Protein AF-A0A2M7QGS8-F1 (afdb_monomer)

Sequence (383 aa):
MLNLIHNKLRSLPELLSIGEVSSIFNIHPDTLRNWEKSGDLVPLRVGPRKDRKYRKQDIETIITKIGSKLTLQQLEQFLWKSADILRDKIDSSDYKKYIFGLLFYKRISDVWEEEYKKIMDEYNDNTLAIADYNHRFQVPKDCSWSVITEVSENIGQKLNSIFDKITNVNSPKLDKIFDDLDFANKDKFPNETIQRLINHFSQYNFSSNYVSSDLLGDAYEYLIKLFAADAGKKGGQFYSPREVERVIIGIVKPHQKDHIYDPTVGSGGFLLEAYNYLKNKSGDQIARSLYLYGQEINISTFAIAKINMFLHGLDSADIRRGDTLAKPQFLNNQGNLQTFDIVVGNPPYSIKDWEFEVFKSDKYGRTERYDQPPQKNADFAFI

Organism: NCBI:txid1974826

pLDDT: mean 89.27, std 10.44, range [41.94, 98.81]

InterPro domains:
  IPR000551 MerR-type HTH domain [PF13411] (17-62)
  IPR002052 DNA methylase, N-6 adenine-specific, conserved site [PS00092] (343-349)
  IPR003356 DNA methylase, adenine-specific [PF02384] (212-383)
  IPR009061 Putative DNA-binding domain superfamily [SSF46955] (16-79)
  IPR022749 N6 adenine-specific DNA methyltransferase, N-terminal domain [PF12161] (75-201)
  IPR029063 S-adenosyl-L-methionine-dependent methyltransferase superfamily [G3DSA:3.40.50.150] (213-383)
  IPR029063 S-adenosyl-L-methionine-dependent methyltransferase superfamily [SSF53335] (73-383)
  IPR038333 Type I restriction enzyme EcoKI-like, methylase subunit, N-terminal domain superfamily [G3DSA:1.20.1260.30] (72-204)
  IPR051537 DNA Adenine N(4)/N(6)-Methyltransferase [PTHR42933] (69-383)

Radius of gyration: 23.7 Å; Cα contacts (8 Å, |Δi|>4): 526; chains: 1; bounding box: 59×43×73 Å

Foldseek 3Di:
DLVVLVVLLVPDDQWDALVSLCVSLVFDSVLVVVCCVVVLFPWAQDDPNRGTIGGSVSSVVLSVVQQAQQFLVRLLVLLVVLVVLQVVQDPLVQCLLVSLVVLLLLQQQLQLVVLLVVCCVVPVDNCVSQDPVSGPFHQDPCLHLRNLSPDQPLSQVSPLVSLVVSPVRRPPLNPLLCVSDRCSPCSSHPSVSVNVSSSSSSSHRNHCSRANLVSVLSSLVSSLVVSLVVVPPVSQLQDDPLVVLLVVLVVLVDFFQFEEEEASCRLVNNVVSNLVSCCVVPNNVRSLRYAAEYEHADSSRLSNNSSSCVSNVNSRHHYYYDNCLQDNPAADPVREHDDTSYYDYDHDFQAQDDDQVSCVVVPRVPDVPHDRDDNRGCPVSSD

Nearest PDB structures (foldseek):
  7vs4-assembly1_A  TM=9.682E-01  e=1.735E-22  Aquipseudomonas alcaligenes
  7vru-assembly1_A  TM=9.694E-01  e=2.765E-22  Aquipseudomonas alcaligenes
  7vs4-assembly1_B  TM=8.224E-01  e=3.935E-21  Aquipseudomonas alcaligenes
  7vru-assembly1_B  TM=8.315E-01  e=4.526E-21  Aquipseudomonas alcaligenes
  2okc-assembly1_A  TM=7.567E-01  e=1.988E-10  Bacteroides thetaiotaomicron VPI-5482

Secondary structure (DSSP, 8-state):
-HHHHHHHHHTS-SEE-HHHHHHHHT--HHHHHHHHHHTSSPPEEETTTTEEEEEHHHHHHHHHHHHSPPPHHHHHHHHHHHHHHHHTTS-HHHHHHHHHHHHHHHHHHHHHHHHHHHHHHHH--HHHHT-GGG-SS---GGGSHHHHHT--SSHHHHHHHHHHHHHHHTTTTTTTSSTT--TT-TTT--HHHHHHHHHHHTTS--STTTS-HHHHHHHHHHHHHHHHHHTGGG-TTT---HHHHHHHHHHH---TT-EEEETT-TTSHHHHHHHHHHHHHH-HHHHTT-EEEEEES-HHHHHHHHHHHHHTT-TT-EEEES-TTTS-S-B-TTSSBPP-SEE---PPTT--SS-HHHHHTTTT-SSTTSPPPPTT--HHHH-

Structure (mmCIF, N/CA/C/O backbone):
data_AF-A0A2M7QGS8-F1
#
_entry.id   AF-A0A2M7QGS8-F1
#
loop_
_atom_site.group_PDB
_atom_site.id
_atom_site.type_symbol
_atom_site.label_atom_id
_atom_site.label_alt_id
_atom_site.label_comp_id
_atom_site.label_asym_id
_atom_site.label_entity_id
_atom_site.label_seq_id
_atom_site.pdbx_PDB_ins_code
_atom_site.Cartn_x
_atom_site.Cartn_y
_atom_site.Cartn_z
_atom_site.occupancy
_atom_site.B_iso_or_equiv
_atom_site.auth_seq_id
_atom_site.auth_comp_id
_atom_site.auth_asym_id
_atom_site.auth_atom_id
_atom_site.pdbx_PDB_model_num
ATOM 1 N N . MET A 1 1 ? 2.671 0.759 -27.502 1.00 41.94 1 MET A N 1
ATOM 2 C CA . MET A 1 1 ? 3.971 0.107 -27.220 1.00 41.94 1 MET A CA 1
ATOM 3 C C . MET A 1 1 ? 4.141 -1.241 -27.936 1.00 41.94 1 MET A C 1
ATOM 5 O O . MET A 1 1 ? 5.094 -1.330 -28.686 1.00 41.94 1 MET A O 1
ATOM 9 N N . LEU A 1 2 ? 3.231 -2.226 -27.851 1.00 45.59 2 LEU A N 1
ATOM 10 C CA . LEU A 1 2 ? 3.297 -3.468 -28.665 1.00 45.59 2 LEU A CA 1
ATOM 11 C C . LEU A 1 2 ? 3.390 -3.223 -30.181 1.00 45.59 2 LEU A C 1
ATOM 13 O O . LEU A 1 2 ? 4.248 -3.799 -30.834 1.00 45.59 2 LEU A O 1
ATOM 17 N N . ASN A 1 3 ? 2.596 -2.295 -30.728 1.00 43.44 3 ASN A N 1
ATOM 18 C CA . ASN A 1 3 ? 2.715 -1.897 -32.139 1.00 43.44 3 ASN A CA 1
ATOM 19 C C . ASN A 1 3 ? 4.053 -1.200 -32.449 1.00 43.44 3 ASN A C 1
ATOM 21 O O . ASN A 1 3 ? 4.614 -1.412 -33.513 1.00 43.44 3 ASN A O 1
ATOM 25 N N . LEU A 1 4 ? 4.603 -0.420 -31.514 1.00 47.09 4 LEU A N 1
ATOM 26 C CA . LEU A 1 4 ? 5.902 0.259 -31.646 1.00 47.09 4 LEU A CA 1
ATOM 27 C C . LEU A 1 4 ? 7.080 -0.725 -31.541 1.00 47.09 4 LEU A C 1
ATOM 29 O O . LEU A 1 4 ? 8.038 -0.614 -32.297 1.00 47.09 4 LEU A O 1
ATOM 33 N N . ILE A 1 5 ? 6.986 -1.713 -30.650 1.00 53.72 5 ILE A N 1
ATOM 34 C CA . ILE A 1 5 ? 7.950 -2.802 -30.472 1.00 53.72 5 ILE A CA 1
ATOM 35 C C . ILE A 1 5 ? 7.892 -3.750 -31.671 1.00 53.72 5 ILE A C 1
ATOM 37 O O . ILE A 1 5 ? 8.936 -4.057 -32.231 1.00 53.72 5 ILE A O 1
ATOM 41 N N . HIS A 1 6 ? 6.702 -4.151 -32.133 1.00 61.47 6 HIS A N 1
ATOM 42 C CA . HIS A 1 6 ? 6.548 -4.926 -33.366 1.00 61.47 6 HIS A CA 1
ATOM 43 C C . HIS A 1 6 ? 7.041 -4.153 -34.593 1.00 61.47 6 HIS A C 1
ATOM 45 O O . HIS A 1 6 ? 7.691 -4.745 -35.451 1.00 61.47 6 HIS A O 1
ATOM 51 N N . ASN A 1 7 ? 6.816 -2.838 -34.670 1.00 58.88 7 ASN A N 1
ATOM 52 C CA . ASN A 1 7 ? 7.356 -2.012 -35.752 1.00 58.88 7 ASN A CA 1
ATOM 53 C C . ASN A 1 7 ? 8.889 -1.908 -35.691 1.00 58.88 7 ASN A C 1
ATOM 55 O O . ASN A 1 7 ? 9.534 -2.092 -36.720 1.00 58.88 7 ASN A O 1
ATOM 59 N N . LYS A 1 8 ? 9.484 -1.715 -34.503 1.00 60.19 8 LYS A N 1
ATOM 60 C CA . LYS A 1 8 ? 10.946 -1.770 -34.310 1.00 60.19 8 LYS A CA 1
ATOM 61 C C . LYS A 1 8 ? 11.517 -3.145 -34.669 1.00 60.19 8 LYS A C 1
ATOM 63 O O . LYS A 1 8 ? 12.538 -3.218 -35.344 1.00 60.19 8 LYS A O 1
ATOM 68 N N . LEU A 1 9 ? 10.851 -4.236 -34.282 1.00 66.75 9 LEU A N 1
ATOM 69 C CA . LEU A 1 9 ? 11.278 -5.598 -34.615 1.00 66.75 9 LEU A CA 1
ATOM 70 C C . LEU A 1 9 ? 11.213 -5.887 -36.116 1.00 66.75 9 LEU A C 1
ATOM 72 O O . LEU A 1 9 ? 12.076 -6.583 -36.646 1.00 66.75 9 LEU A O 1
ATOM 76 N N . ARG A 1 10 ? 10.199 -5.362 -36.815 1.00 69.81 10 ARG A N 1
ATOM 77 C CA . ARG A 1 10 ? 10.031 -5.552 -38.264 1.00 69.81 10 ARG A CA 1
ATOM 78 C C . ARG A 1 10 ? 11.215 -5.009 -39.060 1.00 69.81 10 ARG A C 1
ATOM 80 O O . ARG A 1 10 ? 11.577 -5.634 -40.049 1.00 69.81 10 ARG A O 1
ATOM 87 N N . SER A 1 11 ? 11.836 -3.918 -38.606 1.00 71.06 11 SER A N 1
ATOM 88 C CA . SER A 1 11 ? 13.021 -3.314 -39.236 1.00 71.06 11 SER A CA 1
ATOM 89 C C . SER A 1 11 ? 14.363 -3.958 -38.860 1.00 71.06 11 SER A C 1
ATOM 91 O O . SER A 1 11 ? 15.391 -3.558 -39.399 1.00 71.06 11 SER A O 1
ATOM 93 N N . LEU A 1 12 ? 14.379 -4.919 -37.932 1.00 78.62 12 LEU A N 1
ATOM 94 C CA . LEU A 1 12 ? 15.606 -5.515 -37.403 1.00 78.62 12 LEU A CA 1
ATOM 95 C C . LEU A 1 12 ? 15.922 -6.887 -38.034 1.00 78.62 12 LEU A C 1
ATOM 97 O O . LEU A 1 12 ? 15.004 -7.583 -38.487 1.00 78.62 12 LEU A O 1
ATOM 101 N N . PRO A 1 13 ? 17.212 -7.286 -38.059 1.00 83.94 13 PRO A N 1
ATOM 102 C CA . PRO A 1 13 ? 17.651 -8.555 -38.637 1.00 83.94 13 PRO A CA 1
ATOM 103 C C . PRO A 1 13 ? 17.106 -9.771 -37.872 1.00 83.94 13 PRO A C 1
ATOM 105 O O . PRO A 1 13 ? 16.772 -9.693 -36.693 1.00 83.94 13 PRO A O 1
ATOM 108 N N . GLU A 1 14 ? 17.088 -10.931 -38.536 1.00 87.56 14 GLU A N 1
ATOM 109 C CA . GLU A 1 14 ? 16.627 -12.207 -37.954 1.00 87.56 14 GLU A CA 1
ATOM 110 C C . GLU A 1 14 ? 17.442 -12.665 -36.732 1.00 87.56 14 GLU A C 1
ATOM 112 O O . GLU A 1 14 ? 16.949 -13.417 -35.887 1.00 87.56 14 GLU A O 1
ATOM 117 N N . LEU A 1 15 ? 18.693 -12.203 -36.630 1.00 91.31 15 LEU A N 1
ATOM 118 C CA . LEU A 1 15 ? 19.605 -12.496 -35.530 1.00 91.31 15 LEU A CA 1
ATOM 119 C C . LEU A 1 15 ? 20.062 -11.210 -34.846 1.00 91.31 15 LEU A C 1
ATOM 121 O O . LEU A 1 15 ? 20.903 -10.469 -35.361 1.00 91.31 15 LEU A O 1
ATOM 125 N N . LEU A 1 16 ? 19.560 -11.006 -33.636 1.00 92.44 16 LEU A N 1
ATOM 126 C CA . LEU A 1 16 ? 19.791 -9.818 -32.826 1.00 92.44 16 LEU A CA 1
ATOM 127 C C . LEU A 1 16 ? 20.992 -10.031 -31.899 1.00 92.44 16 LEU A C 1
ATOM 129 O O . LEU A 1 16 ? 21.191 -11.113 -31.351 1.00 92.44 16 LEU A O 1
ATOM 133 N N . SER A 1 17 ? 21.818 -9.010 -31.718 1.00 91.88 17 SER A N 1
ATOM 134 C CA . SER A 1 17 ? 22.829 -8.935 -30.662 1.00 91.88 17 SER A CA 1
ATOM 135 C C . SER A 1 17 ? 22.190 -8.653 -29.304 1.00 91.88 17 SER A C 1
ATOM 137 O O . SER A 1 17 ? 21.055 -8.192 -29.209 1.00 91.88 17 SER A O 1
ATOM 139 N N . ILE A 1 18 ? 22.949 -8.870 -28.228 1.00 87.88 18 ILE A N 1
ATOM 140 C CA . ILE A 1 18 ? 22.483 -8.544 -26.876 1.00 87.88 18 ILE A CA 1
ATOM 141 C C . ILE A 1 18 ? 22.136 -7.060 -26.716 1.00 87.88 18 ILE A C 1
ATOM 143 O O . ILE A 1 18 ? 21.171 -6.753 -26.029 1.00 87.88 18 ILE A O 1
ATOM 147 N N . GLY A 1 19 ? 22.862 -6.154 -27.381 1.00 84.19 19 GLY A N 1
ATOM 148 C CA . GLY A 1 19 ? 22.572 -4.719 -27.345 1.00 84.19 19 GLY A CA 1
ATOM 149 C C . GLY A 1 19 ? 21.251 -4.373 -28.035 1.00 84.19 19 GLY A C 1
ATOM 150 O O . GLY A 1 19 ? 20.463 -3.600 -27.499 1.00 84.19 19 GLY A O 1
ATOM 151 N N . GLU A 1 20 ? 20.962 -5.005 -29.175 1.00 87.12 20 GLU A N 1
ATOM 152 C CA . GLU A 1 20 ? 19.695 -4.815 -29.894 1.00 87.12 20 GLU A CA 1
ATOM 153 C C . GLU A 1 20 ? 18.508 -5.341 -29.078 1.00 87.12 20 GLU A C 1
ATOM 155 O O . GLU A 1 20 ? 17.513 -4.637 -28.923 1.00 87.12 20 GLU A O 1
ATOM 160 N N . VAL A 1 21 ? 18.629 -6.532 -28.480 1.00 85.06 21 VAL A N 1
ATOM 161 C CA . VAL A 1 21 ? 17.586 -7.087 -27.599 1.00 85.06 21 VAL A CA 1
ATOM 162 C C . VAL A 1 21 ? 17.399 -6.228 -26.342 1.00 85.06 21 VAL A C 1
ATOM 164 O O . VAL A 1 21 ? 16.268 -5.958 -25.944 1.00 85.06 21 VAL A O 1
ATOM 167 N N . SER A 1 22 ? 18.491 -5.731 -25.757 1.00 78.44 22 SER A N 1
ATOM 168 C CA . SER A 1 22 ? 18.458 -4.837 -24.586 1.00 78.44 22 SER A CA 1
ATOM 169 C C . SER A 1 22 ? 17.702 -3.549 -24.899 1.00 78.44 22 SER A C 1
ATOM 171 O O . SER A 1 22 ? 16.865 -3.107 -24.118 1.00 78.44 22 SER A O 1
ATOM 173 N N . SER A 1 23 ? 17.936 -2.984 -26.087 1.00 75.81 23 SER A N 1
ATOM 174 C CA . SER A 1 23 ? 17.245 -1.787 -26.568 1.00 75.81 23 SER A CA 1
ATOM 175 C C . SER A 1 23 ? 15.761 -2.031 -26.865 1.00 75.81 23 SER A C 1
ATOM 177 O O . SER A 1 23 ? 14.936 -1.164 -26.579 1.00 75.81 23 SER A O 1
ATOM 179 N N . ILE A 1 24 ? 15.399 -3.209 -27.395 1.00 73.69 24 ILE A N 1
ATOM 180 C CA . ILE A 1 24 ? 13.997 -3.593 -27.642 1.00 73.69 24 ILE A CA 1
ATOM 181 C C . ILE A 1 24 ? 13.193 -3.597 -26.337 1.00 73.69 24 ILE A C 1
ATOM 183 O O . ILE A 1 24 ? 12.083 -3.064 -26.306 1.00 73.69 24 ILE A O 1
ATOM 187 N N . PHE A 1 25 ? 13.751 -4.181 -25.274 1.00 70.19 25 PHE A N 1
ATOM 188 C CA . PHE A 1 25 ? 13.081 -4.301 -23.976 1.00 70.19 25 PHE A CA 1
ATOM 189 C C . PHE A 1 25 ? 13.348 -3.131 -23.021 1.00 70.19 25 PHE A C 1
ATOM 191 O O . PHE A 1 25 ? 12.702 -3.056 -21.982 1.00 70.19 25 PHE A O 1
ATOM 198 N N . ASN A 1 26 ? 14.250 -2.210 -23.375 1.00 64.62 26 ASN A N 1
ATOM 199 C CA . ASN A 1 26 ? 14.711 -1.118 -22.513 1.00 64.62 26 ASN A CA 1
ATOM 200 C C . ASN A 1 26 ? 15.270 -1.616 -21.162 1.00 64.62 26 ASN A C 1
ATOM 202 O O . ASN A 1 26 ? 14.893 -1.123 -20.102 1.00 64.62 26 ASN A O 1
ATOM 206 N N . ILE A 1 27 ? 16.140 -2.629 -21.208 1.00 65.56 27 ILE A N 1
ATOM 207 C CA . ILE A 1 27 ? 16.757 -3.260 -20.028 1.00 65.56 27 ILE A CA 1
ATOM 208 C C . ILE A 1 27 ? 18.268 -3.400 -20.209 1.00 65.56 27 ILE A C 1
ATOM 210 O O . ILE A 1 27 ? 18.753 -3.516 -21.333 1.00 65.56 27 ILE A O 1
ATOM 214 N N . HIS A 1 28 ? 19.017 -3.447 -19.107 1.00 77.94 28 HIS A N 1
ATOM 215 C CA . HIS A 1 28 ? 20.468 -3.643 -19.142 1.00 77.94 28 HIS A CA 1
ATOM 216 C C . HIS A 1 28 ? 20.864 -5.016 -19.751 1.00 77.94 28 HIS A C 1
ATOM 218 O O . HIS A 1 28 ? 20.192 -6.020 -19.486 1.00 77.94 28 HIS A O 1
ATOM 224 N N . PRO A 1 29 ? 21.981 -5.130 -20.506 1.00 80.00 29 PRO A N 1
ATOM 225 C CA . PRO A 1 29 ? 22.442 -6.404 -21.071 1.00 80.00 29 PRO A CA 1
ATOM 226 C C . PRO A 1 29 ? 22.663 -7.521 -20.047 1.00 80.00 29 PRO A C 1
ATOM 228 O O . PRO A 1 29 ? 22.470 -8.694 -20.368 1.00 80.00 29 PRO A O 1
ATOM 231 N N . ASP A 1 30 ? 23.046 -7.194 -18.811 1.00 76.19 30 ASP A N 1
ATOM 232 C CA . ASP A 1 30 ? 23.193 -8.208 -17.759 1.00 76.19 30 ASP A CA 1
ATOM 233 C C . ASP A 1 30 ? 21.851 -8.806 -17.322 1.00 76.19 30 ASP A C 1
ATOM 235 O O . ASP A 1 30 ? 21.799 -9.985 -16.970 1.00 76.19 30 ASP A O 1
ATOM 239 N N . THR A 1 31 ? 20.750 -8.058 -17.435 1.00 72.81 31 THR A N 1
ATOM 240 C CA . THR A 1 31 ? 19.392 -8.577 -17.221 1.00 72.81 31 THR A CA 1
ATOM 241 C C . THR A 1 31 ? 19.086 -9.693 -18.217 1.00 72.81 31 THR A C 1
ATOM 243 O O . THR A 1 31 ? 18.651 -10.771 -17.814 1.00 72.81 31 THR A O 1
ATOM 246 N N . LEU A 1 32 ? 19.430 -9.505 -19.498 1.00 77.62 32 LEU A N 1
ATOM 247 C CA . LEU A 1 32 ? 19.294 -10.555 -20.515 1.00 77.62 32 LEU A CA 1
ATOM 248 C C . LEU A 1 32 ? 20.187 -11.762 -20.233 1.00 77.62 32 LEU A C 1
ATOM 250 O O . LEU A 1 32 ? 19.755 -12.896 -20.413 1.00 77.62 32 LEU A O 1
ATOM 254 N N . ARG A 1 33 ? 21.413 -11.552 -19.740 1.00 80.56 33 ARG A N 1
ATOM 255 C CA . ARG A 1 33 ? 22.295 -12.666 -19.341 1.00 80.56 33 ARG A CA 1
ATOM 256 C C . ARG A 1 33 ? 21.702 -13.491 -18.203 1.00 80.56 33 ARG A C 1
ATOM 258 O O . ARG A 1 33 ? 21.983 -14.682 -18.107 1.00 80.56 33 ARG A O 1
ATOM 265 N N . ASN A 1 34 ? 20.898 -12.883 -17.337 1.00 72.88 34 ASN A N 1
ATOM 266 C CA . ASN A 1 34 ? 20.188 -13.618 -16.298 1.00 72.88 34 ASN A CA 1
ATOM 267 C C . ASN A 1 34 ? 19.023 -14.430 -16.879 1.00 72.88 34 ASN A C 1
ATOM 269 O O . ASN A 1 34 ? 18.831 -15.560 -16.441 1.00 72.88 34 ASN A O 1
ATOM 273 N N . TRP A 1 35 ? 18.340 -13.928 -17.913 1.00 77.12 35 TRP A N 1
ATOM 274 C CA . TRP A 1 35 ? 17.337 -14.699 -18.665 1.00 77.12 35 TRP A CA 1
ATOM 275 C C . TRP A 1 35 ? 17.955 -15.891 -19.411 1.00 77.12 35 TRP A C 1
ATOM 277 O O . TRP A 1 35 ? 17.345 -16.955 -19.496 1.00 77.12 35 TRP A O 1
ATOM 287 N N . GLU A 1 36 ? 19.196 -15.757 -19.896 1.00 84.44 36 GLU A N 1
ATOM 288 C CA . GLU A 1 36 ? 19.954 -16.894 -20.443 1.00 84.44 36 GLU A CA 1
ATOM 289 C C . GLU A 1 36 ? 20.188 -17.977 -19.380 1.00 84.44 36 GLU A C 1
ATOM 291 O O . GLU A 1 36 ? 20.056 -19.166 -19.665 1.00 84.44 36 GLU A O 1
ATOM 296 N N . LYS A 1 37 ? 20.529 -17.578 -18.147 1.00 77.25 37 LYS A N 1
ATOM 297 C CA . LYS A 1 37 ? 20.795 -18.511 -17.039 1.00 77.25 37 LYS A CA 1
ATOM 298 C C . LYS A 1 37 ? 19.533 -19.221 -16.551 1.00 77.25 37 LYS A C 1
ATOM 300 O O . LYS A 1 37 ? 19.622 -20.382 -16.164 1.00 77.25 37 LYS A O 1
ATOM 305 N N . SER A 1 38 ? 18.390 -18.538 -16.544 1.00 67.69 38 SER A N 1
ATOM 306 C CA . SER A 1 38 ? 17.099 -19.121 -16.155 1.00 67.69 38 SER A CA 1
ATOM 307 C C . SER A 1 38 ? 16.443 -19.941 -17.269 1.00 67.69 38 SER A C 1
ATOM 309 O O . SER A 1 38 ? 15.500 -20.679 -16.999 1.00 67.69 38 SER A O 1
ATOM 311 N N . GLY A 1 39 ? 16.952 -19.849 -18.503 1.00 78.44 39 GLY A N 1
ATOM 312 C CA . GLY A 1 39 ? 16.406 -20.544 -19.671 1.00 78.44 39 GLY A CA 1
ATOM 313 C C . GLY A 1 39 ? 15.232 -19.822 -20.337 1.00 78.44 39 GLY A C 1
ATOM 314 O O . GLY A 1 39 ? 14.638 -20.367 -21.264 1.00 78.44 39 GLY A O 1
ATOM 315 N N . ASP A 1 40 ? 14.917 -18.599 -19.908 1.00 69.44 40 ASP A N 1
ATOM 316 C CA . ASP A 1 40 ? 13.830 -17.786 -20.466 1.00 69.44 40 ASP A CA 1
ATOM 317 C C . ASP A 1 40 ? 14.160 -17.232 -21.863 1.00 69.44 40 ASP A C 1
ATOM 319 O O . ASP A 1 40 ? 13.256 -16.949 -22.649 1.00 69.44 40 ASP A O 1
ATOM 323 N N . LEU A 1 41 ? 15.450 -17.098 -22.192 1.00 83.50 41 LEU A N 1
ATOM 324 C CA . LEU A 1 41 ? 15.934 -16.697 -23.513 1.00 83.50 41 LEU A CA 1
ATOM 325 C C . LEU A 1 41 ? 17.214 -17.460 -23.862 1.00 83.50 41 LEU A C 1
ATOM 327 O O . LEU A 1 41 ? 18.239 -17.300 -23.208 1.00 83.50 41 LEU A O 1
ATOM 331 N N . VAL A 1 42 ? 17.188 -18.268 -24.923 1.00 88.62 42 VAL A N 1
ATOM 332 C CA . VAL A 1 42 ? 18.328 -19.121 -25.287 1.00 88.62 42 VAL A CA 1
ATOM 333 C C . VAL A 1 42 ? 19.153 -18.477 -26.409 1.00 88.62 42 VAL A C 1
ATOM 335 O O . VAL A 1 42 ? 18.630 -18.259 -27.503 1.00 88.62 42 VAL A O 1
ATOM 338 N N . PRO A 1 43 ? 20.449 -18.186 -26.191 1.00 92.00 43 PRO A N 1
ATOM 339 C CA . PRO A 1 43 ? 21.288 -17.565 -27.205 1.00 92.00 43 PRO A CA 1
ATOM 340 C C . PRO A 1 43 ? 21.865 -18.601 -28.179 1.00 92.00 43 PRO A C 1
ATOM 342 O O . PRO A 1 43 ? 22.387 -19.645 -27.786 1.00 92.00 43 PRO A O 1
ATOM 345 N N . LEU A 1 44 ? 21.901 -18.254 -29.460 1.00 91.56 44 LEU A N 1
ATOM 346 C CA . LEU A 1 44 ? 22.708 -18.936 -30.465 1.00 91.56 44 LEU A CA 1
ATOM 347 C C . LEU A 1 44 ? 24.165 -18.463 -30.391 1.00 91.56 44 LEU A C 1
ATOM 349 O O . LEU A 1 44 ? 24.457 -17.319 -30.032 1.00 91.56 44 LEU A O 1
ATOM 353 N N . ARG A 1 45 ? 25.095 -19.354 -30.741 1.00 91.94 45 ARG A N 1
ATOM 354 C CA . ARG A 1 45 ? 26.530 -19.060 -30.862 1.00 91.94 45 ARG A CA 1
ATOM 355 C C . ARG A 1 45 ? 26.892 -19.052 -32.342 1.00 91.94 45 ARG A C 1
ATOM 357 O O . ARG A 1 45 ? 26.837 -20.096 -32.984 1.00 91.94 45 ARG A O 1
ATOM 364 N N . VAL A 1 46 ? 27.228 -17.883 -32.881 1.00 90.50 46 VAL A N 1
ATOM 365 C CA . VAL A 1 46 ? 27.384 -17.670 -34.328 1.00 90.50 46 VAL A CA 1
ATOM 366 C C . VAL A 1 46 ? 28.810 -17.232 -34.664 1.00 90.50 46 VAL A C 1
ATOM 368 O O . VAL A 1 46 ? 29.414 -16.429 -33.956 1.00 90.50 46 VAL A O 1
ATOM 371 N N . GLY A 1 47 ? 29.346 -17.762 -35.765 1.00 87.56 47 GLY A N 1
ATOM 372 C CA . GLY A 1 47 ? 30.667 -17.414 -36.288 1.00 87.56 47 GLY A CA 1
ATOM 373 C C . GLY A 1 47 ? 31.855 -17.998 -35.501 1.00 87.56 47 GLY A C 1
ATOM 374 O O . GLY A 1 47 ? 31.671 -18.674 -34.485 1.00 87.56 47 GLY A O 1
ATOM 375 N N . PRO A 1 48 ? 33.098 -17.728 -35.948 1.00 83.38 48 PRO A N 1
ATOM 376 C CA . PRO A 1 48 ? 34.318 -18.301 -35.364 1.00 83.38 48 PRO A CA 1
ATOM 377 C C . PRO A 1 48 ? 34.547 -17.887 -33.905 1.00 83.38 48 PRO A C 1
ATOM 379 O O . PRO A 1 48 ? 35.090 -18.653 -33.114 1.00 83.38 48 PRO A O 1
ATOM 382 N N . ARG A 1 49 ? 34.096 -16.679 -33.542 1.00 89.44 49 ARG A N 1
ATOM 383 C CA . ARG A 1 49 ? 34.176 -16.123 -32.182 1.00 89.44 49 ARG A CA 1
ATOM 384 C C . ARG A 1 49 ? 33.037 -16.578 -31.269 1.00 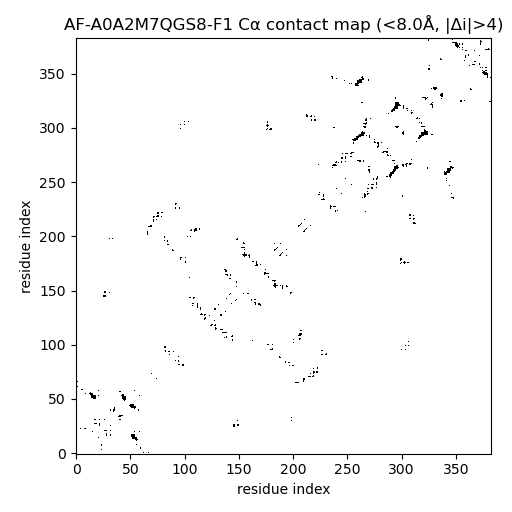89.44 49 ARG A C 1
ATOM 386 O O . ARG A 1 49 ? 33.057 -16.261 -30.084 1.00 89.44 49 ARG A O 1
ATOM 393 N N . LYS A 1 50 ? 32.078 -17.355 -31.794 1.00 88.25 50 LYS A N 1
ATOM 394 C CA . LYS A 1 50 ? 30.889 -17.828 -31.070 1.00 88.25 50 LYS A CA 1
ATOM 395 C C . LYS A 1 50 ? 30.100 -16.672 -30.443 1.00 88.25 50 LYS A C 1
ATOM 397 O O . LYS A 1 50 ? 29.673 -16.754 -29.289 1.00 88.25 50 LYS A O 1
ATOM 402 N N . ASP A 1 51 ? 29.894 -15.609 -31.214 1.00 87.94 51 ASP A N 1
ATOM 403 C CA . ASP A 1 51 ? 29.167 -14.425 -30.767 1.00 87.94 51 ASP A CA 1
ATOM 404 C C . ASP A 1 51 ? 27.717 -14.780 -30.422 1.00 87.94 51 ASP A C 1
ATOM 406 O O . ASP A 1 51 ? 27.093 -15.634 -31.062 1.00 87.94 51 ASP A O 1
ATOM 410 N N . ARG A 1 52 ? 27.178 -14.134 -29.383 1.00 89.69 52 ARG A N 1
ATOM 411 C CA . ARG A 1 52 ? 25.810 -14.389 -28.916 1.00 89.69 52 ARG A CA 1
ATOM 412 C C . ARG A 1 52 ? 24.813 -13.697 -29.833 1.00 89.69 52 ARG A C 1
ATOM 414 O O . ARG A 1 52 ? 24.889 -12.480 -30.019 1.00 89.69 52 ARG A O 1
ATOM 421 N N . LYS A 1 53 ? 23.870 -14.466 -30.367 1.00 93.94 53 LYS A N 1
ATOM 422 C CA . LYS A 1 53 ? 22.773 -13.961 -31.192 1.00 93.94 53 LYS A CA 1
ATOM 423 C C . LYS A 1 53 ? 21.442 -14.548 -30.746 1.00 93.94 53 LYS A C 1
ATOM 425 O O . LYS A 1 53 ? 21.391 -15.696 -30.322 1.00 93.94 53 LYS A O 1
ATOM 430 N N . TYR A 1 54 ? 20.374 -13.779 -30.873 1.00 93.12 54 TYR A N 1
ATOM 431 C CA . TYR A 1 54 ? 19.026 -14.173 -30.473 1.00 93.12 54 TYR A CA 1
ATOM 432 C C . TYR A 1 54 ? 18.118 -14.181 -31.689 1.00 93.12 54 TYR A C 1
ATOM 434 O O . TYR A 1 54 ? 18.179 -13.261 -32.508 1.00 93.12 54 TYR A O 1
ATOM 442 N N . ARG A 1 55 ? 17.293 -15.221 -31.820 1.00 91.62 55 ARG A N 1
ATOM 443 C CA . ARG A 1 55 ? 16.348 -15.314 -32.933 1.00 91.6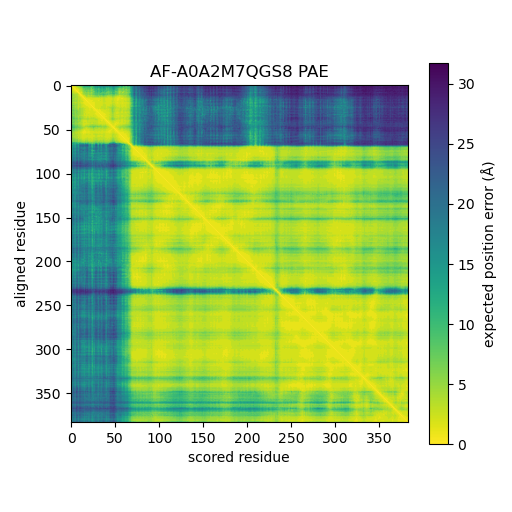2 55 ARG A CA 1
ATOM 444 C C . ARG A 1 55 ? 15.235 -14.310 -32.717 1.00 91.62 55 ARG A C 1
ATOM 446 O O . ARG A 1 55 ? 14.644 -14.263 -31.640 1.00 91.62 55 ARG A O 1
ATOM 453 N N . LYS A 1 56 ? 14.899 -13.575 -33.768 1.00 87.88 56 LYS A N 1
ATOM 454 C CA . LYS A 1 56 ? 13.766 -12.652 -33.772 1.00 87.88 56 LYS A CA 1
ATOM 455 C C . LYS A 1 56 ? 12.467 -13.313 -33.296 1.00 87.88 56 LYS A C 1
ATOM 457 O O . LYS A 1 56 ? 11.780 -12.723 -32.478 1.00 87.88 56 LYS A O 1
ATOM 462 N N . GLN A 1 57 ? 12.199 -14.557 -33.694 1.00 82.38 57 GLN A N 1
ATOM 463 C CA . GLN A 1 57 ? 11.023 -15.327 -33.251 1.00 82.38 57 GLN A CA 1
ATOM 464 C C . GLN A 1 57 ? 10.983 -15.593 -31.735 1.00 82.38 57 GLN A C 1
ATOM 466 O O . GLN A 1 57 ? 9.913 -15.542 -31.130 1.00 82.38 57 GLN A O 1
ATOM 471 N N . ASP A 1 58 ? 12.134 -15.844 -31.099 1.00 84.31 58 ASP A N 1
ATOM 472 C CA . ASP A 1 58 ? 12.198 -16.010 -29.639 1.00 84.31 58 ASP A CA 1
ATOM 473 C C . ASP A 1 58 ? 11.855 -14.679 -28.954 1.00 84.31 58 ASP A C 1
ATOM 475 O O . ASP A 1 58 ? 11.113 -14.643 -27.974 1.00 84.31 58 ASP A O 1
ATOM 479 N N . ILE A 1 59 ? 12.333 -13.568 -29.524 1.00 85.81 59 ILE A N 1
ATOM 480 C CA . ILE A 1 59 ? 12.021 -12.220 -29.047 1.00 85.81 59 ILE A CA 1
ATOM 481 C C . ILE A 1 59 ? 10.543 -11.886 -29.270 1.00 85.81 59 ILE A C 1
ATOM 483 O O . ILE A 1 59 ? 9.912 -11.360 -28.362 1.00 85.81 59 ILE A O 1
ATOM 487 N N . GLU A 1 60 ? 9.960 -12.235 -30.418 1.00 75.38 60 GLU A N 1
ATOM 488 C CA . GLU A 1 60 ? 8.521 -12.098 -30.685 1.00 75.38 60 GLU A CA 1
ATOM 489 C C . GLU A 1 60 ? 7.693 -12.905 -29.691 1.00 75.38 60 GLU A C 1
ATOM 491 O O . GLU A 1 60 ? 6.743 -12.373 -29.134 1.00 75.38 60 GLU A O 1
ATOM 496 N N . THR A 1 61 ? 8.093 -14.141 -29.391 1.00 74.69 61 THR A N 1
ATOM 497 C CA . THR A 1 61 ? 7.418 -14.993 -28.402 1.00 74.69 61 THR A CA 1
ATOM 498 C C . THR A 1 61 ? 7.463 -14.368 -27.010 1.00 74.69 61 THR A C 1
ATOM 500 O O . THR A 1 61 ? 6.452 -14.334 -26.309 1.00 74.69 61 THR A O 1
ATOM 503 N N . ILE A 1 62 ? 8.612 -13.814 -26.616 1.00 74.88 62 ILE A N 1
ATOM 504 C CA . ILE A 1 62 ? 8.763 -13.086 -25.353 1.00 74.88 62 ILE A CA 1
ATOM 505 C C . ILE A 1 62 ? 7.920 -11.807 -25.362 1.00 74.88 62 ILE A C 1
ATOM 507 O O . ILE A 1 62 ? 7.228 -11.541 -24.389 1.00 74.88 62 ILE A O 1
ATOM 511 N N . ILE A 1 63 ? 7.898 -11.047 -26.458 1.00 69.69 63 ILE A N 1
ATOM 512 C CA . ILE A 1 63 ? 7.053 -9.852 -26.608 1.00 69.69 63 ILE A CA 1
ATOM 513 C C . ILE A 1 63 ? 5.576 -10.217 -26.534 1.00 69.69 63 ILE A C 1
ATOM 515 O O . ILE A 1 63 ? 4.813 -9.492 -25.912 1.00 69.69 63 ILE A O 1
ATOM 519 N N . THR A 1 64 ? 5.155 -11.328 -27.130 1.00 62.09 64 THR A N 1
ATOM 520 C CA . THR A 1 64 ? 3.781 -11.823 -27.041 1.00 62.09 64 THR A CA 1
ATOM 521 C C . THR A 1 64 ? 3.458 -12.293 -25.626 1.00 62.09 64 THR A C 1
ATOM 523 O O . THR A 1 64 ? 2.358 -12.033 -25.160 1.00 62.09 64 THR A O 1
ATOM 526 N N . LYS A 1 65 ? 4.404 -12.906 -24.907 1.00 63.09 65 LYS A N 1
ATOM 527 C CA . LYS A 1 65 ? 4.247 -13.308 -23.497 1.00 63.09 65 LYS A CA 1
ATOM 528 C C . LYS A 1 65 ? 4.213 -12.111 -22.536 1.00 63.09 65 LYS A C 1
ATOM 530 O O . LYS A 1 65 ? 3.465 -12.120 -21.568 1.00 63.09 65 LYS A O 1
ATOM 535 N N . ILE A 1 66 ? 5.001 -11.074 -22.809 1.00 60.41 66 ILE A N 1
ATOM 536 C CA . ILE A 1 66 ? 5.011 -9.802 -22.067 1.00 60.41 66 ILE A CA 1
ATOM 537 C C . ILE A 1 66 ? 3.794 -8.944 -22.453 1.00 60.41 66 ILE A C 1
ATOM 539 O O . ILE A 1 66 ? 3.273 -8.182 -21.644 1.00 60.41 66 ILE A O 1
ATOM 543 N N . GLY A 1 67 ? 3.349 -9.062 -23.702 1.00 50.38 67 GLY A N 1
ATOM 544 C CA . GLY A 1 67 ? 2.246 -8.321 -24.300 1.00 50.38 67 GLY A CA 1
ATOM 545 C C . GLY A 1 67 ? 0.873 -8.948 -24.095 1.00 50.38 67 GLY A C 1
ATOM 546 O O . GLY A 1 67 ? -0.135 -8.248 -24.198 1.00 50.38 67 GLY A O 1
ATOM 547 N N . SER A 1 68 ? 0.803 -10.241 -23.779 1.00 51.94 68 SER A N 1
ATOM 548 C CA . SER A 1 68 ? -0.397 -10.838 -23.214 1.00 51.94 68 SER A CA 1
ATOM 549 C C . SER A 1 68 ? -0.580 -10.247 -21.827 1.00 51.94 68 SER A C 1
ATOM 551 O O . SER A 1 68 ? 0.280 -10.424 -20.965 1.00 51.94 68 SER A O 1
ATOM 553 N N . LYS A 1 69 ? -1.689 -9.528 -21.623 1.00 64.25 69 LYS A N 1
ATOM 554 C CA . LYS A 1 69 ? -2.083 -9.052 -20.295 1.00 64.25 69 LYS A CA 1
ATOM 555 C C . LYS A 1 69 ? -2.025 -10.237 -19.337 1.00 64.25 69 LYS A C 1
ATOM 557 O O . LYS A 1 69 ? -2.668 -11.255 -19.600 1.00 64.25 69 LYS A O 1
ATOM 562 N N . LEU A 1 70 ? -1.229 -10.110 -18.276 1.00 74.81 70 LEU A N 1
ATOM 563 C CA . LEU A 1 70 ? -1.161 -11.127 -17.234 1.00 74.81 70 LEU A CA 1
ATOM 564 C C . LEU A 1 70 ? -2.578 -11.417 -16.745 1.00 74.81 70 LEU A C 1
ATOM 566 O O . LEU A 1 70 ? -3.364 -10.495 -16.518 1.00 74.81 70 LEU A O 1
ATOM 570 N N . THR A 1 71 ? -2.922 -12.689 -16.582 1.00 82.69 71 THR A N 1
ATOM 571 C CA . THR A 1 71 ? -4.126 -13.019 -15.820 1.00 82.69 71 THR A CA 1
ATOM 572 C C . THR A 1 71 ? -3.880 -12.718 -14.344 1.00 82.69 71 THR A C 1
ATOM 574 O O . THR A 1 71 ? -2.730 -12.691 -13.896 1.00 82.69 71 THR A O 1
ATOM 577 N N . LEU A 1 72 ? -4.952 -12.533 -13.567 1.00 85.56 72 LEU A N 1
ATOM 578 C CA . LEU A 1 72 ? -4.841 -12.329 -12.119 1.00 85.56 72 LEU A CA 1
ATOM 579 C C . LEU A 1 72 ? -4.015 -13.449 -11.479 1.00 85.56 72 LEU A C 1
ATOM 581 O O . LEU A 1 72 ? -3.020 -13.176 -10.825 1.00 85.56 72 LEU A O 1
ATOM 585 N N . GLN A 1 73 ? -4.331 -14.704 -11.801 1.00 86.56 73 GLN A N 1
ATOM 586 C CA . GLN A 1 73 ? -3.608 -15.869 -11.292 1.00 86.56 73 GLN A CA 1
ATOM 587 C C . GLN A 1 73 ? -2.112 -15.862 -11.653 1.00 86.56 73 GLN A C 1
ATOM 589 O O . GLN A 1 73 ? -1.272 -16.228 -10.832 1.00 86.56 73 GLN A O 1
ATOM 594 N N . GLN A 1 74 ? -1.753 -15.462 -12.878 1.00 87.25 74 GLN A N 1
ATOM 595 C CA . GLN A 1 74 ? -0.347 -15.367 -13.282 1.00 87.25 74 GLN A CA 1
ATOM 596 C C . GLN A 1 74 ? 0.380 -14.265 -12.509 1.00 87.25 74 GLN A C 1
ATOM 598 O O . GLN A 1 74 ? 1.513 -14.477 -12.074 1.00 87.25 74 GLN A O 1
ATOM 603 N N . LEU A 1 75 ? -0.267 -13.112 -12.320 1.00 90.19 75 LEU A N 1
ATOM 604 C CA . LEU A 1 75 ? 0.293 -11.997 -11.565 1.00 90.19 75 LEU A CA 1
ATOM 605 C C . LEU A 1 75 ? 0.434 -12.344 -10.077 1.00 90.19 75 LEU A C 1
ATOM 607 O O . LEU A 1 75 ? 1.492 -12.115 -9.503 1.00 90.19 75 LEU A O 1
ATOM 611 N N . GLU A 1 76 ? -0.571 -12.972 -9.474 1.00 91.38 76 GLU A N 1
ATOM 612 C CA . GLU A 1 76 ? -0.538 -13.487 -8.101 1.00 91.38 76 GLU A CA 1
ATOM 613 C C . GLU A 1 76 ? 0.643 -14.441 -7.884 1.00 91.38 76 GLU A C 1
ATOM 615 O O . GLU A 1 76 ? 1.444 -14.256 -6.964 1.00 91.38 76 GLU A O 1
ATOM 620 N N . GLN A 1 77 ? 0.803 -15.436 -8.764 1.00 90.88 77 GLN A N 1
ATOM 621 C CA . GLN A 1 77 ? 1.924 -16.380 -8.708 1.00 90.88 77 GLN A CA 1
ATOM 622 C C . GLN A 1 77 ? 3.271 -15.681 -8.905 1.00 90.88 77 GLN A C 1
ATOM 624 O O . GLN A 1 77 ? 4.251 -16.019 -8.240 1.00 90.88 77 GLN A O 1
ATOM 629 N N . PHE A 1 78 ? 3.339 -14.716 -9.821 1.00 91.88 78 PHE A N 1
ATOM 630 C CA . PHE A 1 78 ? 4.543 -13.934 -10.062 1.00 91.88 78 PHE A CA 1
ATOM 631 C C . PHE A 1 78 ? 4.936 -13.108 -8.835 1.00 91.88 78 PHE A C 1
ATOM 633 O O . PHE A 1 78 ? 6.097 -13.140 -8.425 1.00 91.88 78 PHE A O 1
ATOM 640 N N . LEU A 1 79 ? 3.989 -12.400 -8.221 1.00 93.44 79 LEU A N 1
ATOM 641 C CA . LEU A 1 79 ? 4.251 -11.604 -7.028 1.00 93.44 79 LEU A CA 1
ATOM 642 C C . LEU A 1 79 ? 4.659 -12.498 -5.860 1.00 93.44 79 LEU A C 1
ATOM 644 O O . LEU A 1 79 ? 5.649 -12.200 -5.199 1.00 93.44 79 LEU A O 1
ATOM 648 N N . TRP A 1 80 ? 3.990 -13.634 -5.654 1.00 92.62 80 TRP A N 1
ATOM 649 C CA . TRP A 1 80 ? 4.361 -14.579 -4.598 1.00 92.62 80 TRP A CA 1
ATOM 650 C C . TRP A 1 80 ? 5.784 -15.132 -4.756 1.00 92.62 80 TRP A C 1
ATOM 652 O O . TRP A 1 80 ? 6.521 -15.211 -3.777 1.00 92.62 80 TRP A O 1
ATOM 662 N N . LYS A 1 81 ? 6.230 -15.411 -5.988 1.00 91.69 81 LYS A N 1
ATOM 663 C CA . LYS A 1 81 ? 7.610 -15.858 -6.260 1.00 91.69 81 LYS A CA 1
ATOM 664 C C . LYS A 1 81 ? 8.684 -14.856 -5.823 1.00 91.69 81 LYS A C 1
ATOM 666 O O . LYS A 1 81 ? 9.813 -15.261 -5.561 1.00 91.69 81 LYS A O 1
ATOM 671 N N . SER A 1 82 ? 8.360 -13.564 -5.717 1.00 91.56 82 SER A N 1
ATOM 672 C CA . SER A 1 82 ? 9.292 -12.575 -5.155 1.00 91.56 82 SER A CA 1
ATOM 673 C C . SER A 1 82 ? 9.558 -12.809 -3.664 1.00 91.56 82 SER A C 1
ATOM 675 O O . SER A 1 82 ? 10.675 -12.583 -3.202 1.00 91.56 82 SER A O 1
ATOM 677 N N . ALA A 1 83 ? 8.577 -13.344 -2.928 1.00 90.00 83 ALA A N 1
ATOM 678 C CA . ALA A 1 83 ? 8.736 -13.718 -1.526 1.00 90.00 83 ALA A CA 1
ATOM 679 C C . ALA A 1 83 ? 9.707 -14.884 -1.359 1.00 90.00 83 ALA A C 1
ATOM 681 O O . ALA A 1 83 ? 10.544 -14.853 -0.461 1.00 90.00 83 ALA A O 1
ATOM 682 N N . ASP A 1 84 ? 9.671 -15.856 -2.270 1.00 89.19 84 ASP A N 1
ATOM 683 C CA . ASP A 1 84 ? 10.605 -16.985 -2.270 1.00 89.19 84 ASP A CA 1
ATOM 684 C C . ASP A 1 84 ? 12.070 -16.525 -2.415 1.00 89.19 84 ASP A C 1
ATOM 686 O O . ASP A 1 84 ? 12.972 -17.163 -1.883 1.00 89.19 84 ASP A O 1
ATOM 690 N N . ILE A 1 85 ? 12.328 -15.390 -3.083 1.00 90.69 85 ILE A N 1
ATOM 691 C CA . ILE A 1 85 ? 13.682 -14.818 -3.205 1.00 90.69 85 ILE A CA 1
ATOM 692 C C . ILE A 1 85 ? 14.202 -14.308 -1.850 1.00 90.69 85 ILE A C 1
ATOM 694 O O . ILE A 1 85 ? 15.408 -14.369 -1.603 1.00 90.69 85 ILE A O 1
ATOM 698 N N . LEU A 1 86 ? 13.314 -13.814 -0.981 1.00 89.38 86 LEU A N 1
ATOM 699 C CA . LEU A 1 86 ? 13.666 -13.235 0.320 1.00 89.38 86 LEU A CA 1
ATOM 700 C C . LEU A 1 86 ? 13.535 -14.207 1.498 1.00 89.38 86 LEU A C 1
ATOM 702 O O . LEU A 1 86 ? 14.212 -14.009 2.508 1.00 89.38 86 LEU A O 1
ATOM 706 N N . ARG A 1 87 ? 12.704 -15.251 1.382 1.00 82.12 87 ARG A N 1
ATOM 707 C CA . ARG A 1 87 ? 12.331 -16.147 2.492 1.00 82.12 87 ARG A CA 1
ATOM 708 C C . ARG A 1 87 ? 13.518 -16.874 3.132 1.00 82.12 87 ARG A C 1
ATOM 710 O O . ARG A 1 87 ? 13.490 -17.133 4.327 1.00 82.12 87 ARG A O 1
ATOM 717 N N . ASP A 1 88 ? 14.579 -17.139 2.373 1.00 76.00 88 ASP A N 1
ATOM 718 C CA . ASP A 1 88 ? 15.785 -17.805 2.893 1.00 76.00 88 ASP A CA 1
ATOM 719 C C . ASP A 1 88 ? 16.730 -16.861 3.658 1.00 76.00 88 ASP A C 1
ATOM 721 O O . ASP A 1 88 ? 17.715 -17.310 4.249 1.00 76.00 88 ASP A O 1
ATOM 725 N N . LYS A 1 89 ? 16.502 -15.544 3.587 1.00 77.81 89 LYS A N 1
ATOM 726 C CA . LYS A 1 89 ? 17.424 -14.515 4.101 1.00 77.81 89 LYS A CA 1
ATOM 727 C C . LYS A 1 89 ? 16.806 -13.623 5.168 1.00 77.81 89 LYS A C 1
ATOM 729 O O . LYS A 1 89 ? 17.539 -13.013 5.940 1.00 77.81 89 LYS A O 1
ATOM 734 N N . ILE A 1 90 ? 15.482 -13.524 5.191 1.00 81.88 90 ILE A N 1
ATOM 735 C CA . ILE A 1 90 ? 14.742 -12.573 6.013 1.00 81.88 90 ILE A CA 1
ATOM 736 C C . ILE A 1 90 ? 13.542 -13.289 6.617 1.00 81.88 90 ILE A C 1
ATOM 738 O O . ILE A 1 90 ? 12.874 -14.070 5.940 1.00 81.88 90 ILE A O 1
ATOM 742 N N . ASP A 1 91 ? 13.244 -12.986 7.878 1.00 74.44 91 ASP A N 1
ATOM 743 C CA . ASP A 1 91 ? 12.055 -13.498 8.549 1.00 74.44 91 ASP A CA 1
ATOM 744 C C . ASP A 1 91 ? 10.767 -13.140 7.795 1.00 74.44 91 ASP A C 1
ATOM 746 O O . ASP A 1 91 ? 10.602 -12.027 7.276 1.00 74.44 91 ASP A O 1
ATOM 750 N N . SER A 1 92 ? 9.804 -14.064 7.820 1.00 66.75 92 SER A N 1
ATOM 751 C CA . SER A 1 92 ? 8.505 -13.915 7.153 1.00 66.75 92 SER A CA 1
ATOM 752 C C . SER A 1 92 ? 7.718 -12.681 7.562 1.00 66.75 92 SER A C 1
ATOM 754 O O . SER A 1 92 ? 6.998 -12.089 6.756 1.00 66.75 92 SER A O 1
ATOM 756 N N . SER A 1 93 ? 7.894 -12.233 8.802 1.00 69.81 93 SER A N 1
ATOM 757 C CA . SER A 1 93 ? 7.248 -11.023 9.295 1.00 69.81 93 SER A CA 1
ATOM 758 C C . SER A 1 93 ? 7.822 -9.730 8.713 1.00 69.81 93 SER A C 1
ATOM 760 O O . SER A 1 93 ? 7.114 -8.723 8.734 1.00 69.81 93 SER A O 1
ATOM 762 N N . ASP A 1 94 ? 9.065 -9.739 8.217 1.00 79.69 94 ASP A N 1
ATOM 763 C CA . ASP A 1 94 ? 9.804 -8.529 7.828 1.00 79.69 94 ASP A CA 1
ATOM 764 C C . ASP A 1 94 ? 9.936 -8.384 6.303 1.00 79.69 94 ASP A C 1
ATOM 766 O O . ASP A 1 94 ? 9.879 -7.266 5.807 1.00 79.69 94 ASP A O 1
ATOM 770 N N . TYR A 1 95 ? 10.021 -9.464 5.510 1.00 86.00 95 TYR A N 1
ATOM 771 C CA . TYR A 1 95 ? 10.240 -9.310 4.058 1.00 86.00 95 TYR A CA 1
ATOM 772 C C . TYR A 1 95 ? 9.069 -8.664 3.296 1.00 86.00 95 TYR A C 1
ATOM 774 O O . TYR A 1 95 ? 9.269 -8.076 2.230 1.00 86.00 95 TYR A O 1
ATOM 782 N N . LYS A 1 96 ? 7.841 -8.745 3.826 1.00 89.38 96 LYS A N 1
ATOM 783 C CA . LYS A 1 96 ? 6.622 -8.293 3.130 1.00 89.38 96 LYS A CA 1
ATOM 784 C C . LYS A 1 96 ? 6.660 -6.808 2.768 1.00 89.38 96 LYS A C 1
ATOM 786 O O . LYS A 1 96 ? 6.282 -6.442 1.657 1.00 89.38 96 LYS A O 1
ATOM 791 N N . LYS A 1 97 ? 7.170 -5.956 3.667 1.00 91.62 97 LYS A N 1
ATOM 792 C CA . LYS A 1 97 ? 7.240 -4.503 3.447 1.00 91.62 97 LYS A CA 1
ATOM 793 C C . LYS A 1 97 ? 8.145 -4.158 2.265 1.00 91.62 97 LYS A C 1
ATOM 795 O O . LYS A 1 97 ? 7.806 -3.294 1.466 1.00 91.62 97 LYS A O 1
ATOM 800 N N . TYR A 1 98 ? 9.234 -4.907 2.091 1.00 94.44 98 TYR A N 1
ATOM 801 C CA . TYR A 1 98 ? 10.171 -4.728 0.986 1.00 94.44 98 TYR A CA 1
ATOM 802 C C . TYR A 1 98 ? 9.552 -5.116 -0.354 1.00 94.44 98 TYR A C 1
ATOM 804 O O . TYR A 1 98 ? 9.720 -4.397 -1.335 1.00 94.44 98 TYR A O 1
ATOM 812 N N . ILE A 1 99 ? 8.793 -6.214 -0.393 1.00 94.69 99 ILE A N 1
ATOM 813 C CA . ILE A 1 99 ? 8.089 -6.653 -1.605 1.00 94.69 99 ILE A CA 1
ATOM 814 C C . ILE A 1 99 ? 7.026 -5.631 -2.001 1.00 94.69 99 ILE A C 1
ATOM 816 O O . ILE A 1 99 ? 6.974 -5.225 -3.160 1.00 94.69 99 ILE A O 1
ATOM 820 N N . PHE A 1 100 ? 6.215 -5.172 -1.045 1.00 95.62 100 PHE A N 1
ATOM 821 C CA . PHE A 1 100 ? 5.191 -4.165 -1.309 1.00 95.62 100 PHE A CA 1
ATOM 822 C C . PHE A 1 100 ? 5.780 -2.815 -1.724 1.00 95.62 100 PHE A C 1
ATOM 824 O O . PHE A 1 100 ? 5.292 -2.216 -2.682 1.00 95.62 100 PHE A O 1
ATOM 831 N N . GLY A 1 101 ? 6.845 -2.362 -1.060 1.00 96.12 101 GLY A N 1
ATOM 832 C CA . GLY A 1 101 ? 7.553 -1.137 -1.426 1.00 96.12 101 GLY A CA 1
ATOM 833 C C . GLY A 1 101 ? 8.149 -1.207 -2.830 1.00 96.12 101 GLY A C 1
ATOM 834 O O . GLY A 1 101 ? 7.956 -0.292 -3.629 1.00 96.12 101 GLY A O 1
ATOM 835 N N . LEU A 1 102 ? 8.806 -2.320 -3.173 1.00 97.00 102 LEU A N 1
ATOM 836 C CA . LEU A 1 102 ? 9.413 -2.511 -4.490 1.00 97.00 102 LEU A CA 1
ATOM 837 C C . LEU A 1 102 ? 8.361 -2.639 -5.601 1.00 97.00 102 LEU A C 1
ATOM 839 O O . LEU A 1 102 ? 8.531 -2.056 -6.669 1.00 97.00 102 LEU A O 1
ATOM 843 N N . LEU A 1 103 ? 7.257 -3.344 -5.340 1.00 97.25 103 LEU A N 1
ATOM 844 C CA . LEU A 1 103 ? 6.106 -3.432 -6.241 1.00 97.25 103 LEU A CA 1
ATOM 845 C C . LEU A 1 103 ? 5.500 -2.051 -6.511 1.00 97.25 103 LEU A C 1
ATOM 847 O O . LEU A 1 103 ? 5.234 -1.703 -7.663 1.00 97.25 103 LEU A O 1
ATOM 851 N N . PHE A 1 104 ? 5.302 -1.256 -5.460 1.00 97.81 104 PHE A N 1
ATOM 852 C CA . PHE A 1 104 ? 4.768 0.091 -5.595 1.00 97.81 104 PHE A CA 1
ATOM 853 C C . PHE A 1 104 ? 5.724 0.992 -6.383 1.00 97.81 104 PHE A C 1
ATOM 855 O O . PHE A 1 104 ? 5.293 1.639 -7.335 1.00 97.81 104 PHE A O 1
ATOM 862 N N . TYR A 1 105 ? 7.025 0.952 -6.075 1.00 98.25 105 TYR A N 1
ATOM 863 C CA . TYR A 1 105 ? 8.057 1.659 -6.835 1.00 98.25 105 TYR A CA 1
ATOM 864 C C . TYR A 1 105 ? 8.076 1.258 -8.323 1.00 98.25 105 TYR A C 1
ATOM 866 O O . TYR A 1 105 ? 8.077 2.121 -9.205 1.00 98.25 105 TYR A O 1
ATOM 874 N N . LYS A 1 106 ? 8.020 -0.045 -8.621 1.00 97.62 106 LYS A N 1
ATOM 875 C CA . LYS A 1 106 ? 7.935 -0.554 -9.996 1.00 97.62 106 LYS A CA 1
ATOM 876 C C . LYS A 1 106 ? 6.716 0.015 -10.722 1.00 97.62 106 LYS A C 1
ATOM 878 O O . LYS A 1 106 ? 6.846 0.529 -11.831 1.00 97.62 106 LYS A O 1
ATOM 883 N N . ARG A 1 107 ? 5.543 -0.033 -10.083 1.00 97.06 107 ARG A N 1
ATOM 884 C CA . ARG A 1 107 ? 4.287 0.474 -10.652 1.00 97.06 107 ARG A CA 1
ATOM 885 C C . ARG A 1 107 ? 4.353 1.971 -10.944 1.00 97.06 107 ARG A C 1
ATOM 887 O O . ARG A 1 107 ? 4.004 2.360 -12.054 1.00 97.06 107 ARG A O 1
ATOM 894 N N . ILE A 1 108 ? 4.787 2.801 -9.992 1.00 97.38 108 ILE A N 1
ATOM 895 C CA . ILE A 1 108 ? 4.846 4.258 -10.213 1.00 97.38 108 ILE A CA 1
ATOM 896 C C . ILE A 1 108 ? 5.845 4.613 -11.315 1.00 97.38 108 ILE A C 1
ATOM 898 O O . ILE A 1 108 ? 5.542 5.464 -12.145 1.00 97.38 108 ILE A O 1
ATOM 902 N N . SER A 1 109 ? 6.988 3.923 -11.383 1.00 98.00 109 SER A N 1
ATOM 903 C CA . SER A 1 109 ? 7.982 4.179 -12.423 1.00 98.00 109 SER A CA 1
ATOM 904 C C . SER A 1 109 ? 7.478 3.797 -13.812 1.00 98.00 109 SER A C 1
ATOM 906 O O . SER A 1 109 ? 7.651 4.569 -14.751 1.00 98.00 109 SER A O 1
ATOM 908 N N . ASP A 1 110 ? 6.870 2.620 -13.961 1.00 95.75 110 ASP A N 1
ATOM 909 C CA . ASP A 1 110 ? 6.400 2.150 -15.267 1.00 95.75 110 ASP A CA 1
ATOM 910 C C . ASP A 1 110 ? 5.216 2.982 -15.781 1.00 95.75 110 ASP A C 1
ATOM 912 O O . ASP A 1 110 ? 5.120 3.248 -16.981 1.00 95.75 110 ASP A O 1
ATOM 916 N N . VAL A 1 111 ? 4.322 3.418 -14.884 1.00 95.56 111 VAL A N 1
ATOM 917 C CA . VAL A 1 111 ? 3.206 4.313 -15.229 1.00 95.56 111 VAL A CA 1
ATOM 918 C C . VAL A 1 111 ? 3.716 5.691 -15.642 1.00 95.56 111 VAL A C 1
ATOM 920 O O . VAL A 1 111 ? 3.311 6.172 -16.697 1.00 95.56 111 VAL A O 1
ATOM 923 N N . TRP A 1 112 ? 4.645 6.284 -14.883 1.00 97.25 112 TRP A N 1
ATOM 924 C CA . TRP A 1 112 ? 5.221 7.587 -15.228 1.00 97.25 112 TRP A CA 1
ATOM 925 C C . TRP A 1 112 ? 5.887 7.553 -16.609 1.00 97.25 112 TRP A C 1
ATOM 927 O O . TRP A 1 112 ? 5.643 8.421 -17.444 1.00 97.25 112 TRP A O 1
ATOM 937 N N . GLU A 1 113 ? 6.669 6.507 -16.902 1.00 94.56 113 GLU A N 1
ATOM 938 C CA . GLU A 1 113 ? 7.294 6.343 -18.218 1.00 94.56 113 GLU A CA 1
ATOM 939 C C . GLU A 1 113 ? 6.278 6.179 -19.356 1.00 94.56 113 GLU A C 1
ATOM 941 O O . GLU A 1 113 ? 6.522 6.644 -20.471 1.00 94.56 113 GLU A O 1
ATOM 946 N N . GLU A 1 114 ? 5.170 5.476 -19.119 1.00 90.44 114 GLU A N 1
ATOM 947 C CA . GLU A 1 114 ? 4.094 5.316 -20.099 1.00 90.44 114 GLU A CA 1
ATOM 948 C C . GLU A 1 114 ? 3.390 6.643 -20.396 1.00 90.44 114 GLU A C 1
ATOM 950 O O . GLU A 1 114 ? 3.182 6.967 -21.568 1.00 90.44 114 GLU A O 1
ATOM 955 N N . GLU A 1 115 ? 3.060 7.409 -19.358 1.00 92.25 115 GLU A N 1
ATOM 956 C CA . GLU A 1 115 ? 2.442 8.734 -19.467 1.00 92.25 115 GLU A CA 1
ATOM 957 C C . GLU A 1 115 ? 3.375 9.713 -20.190 1.00 92.25 115 GLU A C 1
ATOM 959 O O . GLU A 1 115 ? 2.964 10.348 -21.164 1.00 92.25 115 GLU A O 1
ATOM 964 N N . TYR A 1 116 ? 4.653 9.751 -19.795 1.00 93.38 116 TYR A N 1
ATOM 965 C CA . TYR A 1 116 ? 5.680 10.583 -20.425 1.00 93.38 116 TYR A CA 1
ATOM 966 C C . TYR A 1 116 ? 5.804 10.266 -21.919 1.00 93.38 116 TYR A C 1
ATOM 968 O O . TYR A 1 116 ? 5.728 11.160 -22.764 1.00 93.38 116 TYR A O 1
ATOM 976 N N . LYS A 1 117 ? 5.942 8.977 -22.272 1.00 89.88 117 LYS A N 1
ATOM 977 C CA . LYS A 1 117 ? 6.061 8.535 -23.673 1.00 89.88 117 LYS A CA 1
ATOM 978 C C . LYS A 1 117 ? 4.821 8.898 -24.481 1.00 89.88 117 LYS A C 1
ATOM 980 O O . LYS A 1 117 ? 4.960 9.361 -25.605 1.00 89.88 117 LYS A O 1
ATOM 985 N N . LYS A 1 118 ? 3.623 8.733 -23.913 1.00 85.69 118 LYS A N 1
ATOM 986 C CA . LYS A 1 118 ? 2.369 9.085 -24.589 1.00 85.69 118 LYS A CA 1
ATOM 987 C C . LYS A 1 118 ? 2.328 10.570 -24.961 1.00 85.69 118 LYS A C 1
ATOM 989 O O . LYS A 1 118 ? 1.973 10.897 -26.087 1.00 85.69 118 LYS A O 1
ATOM 994 N N . ILE A 1 119 ? 2.714 11.452 -24.041 1.00 90.31 119 ILE A N 1
ATOM 995 C CA . ILE A 1 119 ? 2.712 12.902 -24.281 1.00 90.31 119 ILE A CA 1
ATOM 996 C C . ILE A 1 119 ? 3.807 13.289 -25.277 1.00 90.31 119 ILE A C 1
ATOM 998 O O . ILE A 1 119 ? 3.558 14.086 -26.178 1.00 90.31 119 ILE A O 1
ATOM 1002 N N . MET A 1 120 ? 4.997 12.694 -25.168 1.00 90.44 120 MET A N 1
ATOM 1003 C CA . MET A 1 120 ? 6.065 12.896 -26.151 1.00 90.44 120 MET A CA 1
ATOM 1004 C C . MET A 1 120 ? 5.654 12.448 -27.559 1.00 90.44 120 MET A C 1
ATOM 1006 O O . MET A 1 120 ? 5.937 13.158 -28.518 1.00 90.44 120 MET A O 1
ATOM 1010 N N . ASP A 1 121 ? 4.965 11.314 -27.691 1.00 87.44 121 ASP A N 1
ATOM 1011 C CA . ASP A 1 121 ? 4.497 10.800 -28.983 1.00 87.44 121 ASP A CA 1
ATOM 1012 C C . ASP A 1 121 ? 3.389 11.684 -29.596 1.00 87.44 121 ASP A C 1
ATOM 1014 O O . ASP A 1 121 ? 3.306 11.806 -30.818 1.00 87.44 121 ASP A O 1
ATOM 1018 N N . GLU A 1 122 ? 2.536 12.296 -28.766 1.00 91.25 122 GLU A N 1
ATOM 1019 C CA . GLU A 1 122 ? 1.392 13.108 -29.209 1.00 91.25 122 GLU A CA 1
ATOM 1020 C C . GLU A 1 122 ? 1.759 14.578 -29.474 1.00 91.25 122 GLU A C 1
ATOM 1022 O O . GLU A 1 122 ? 1.301 15.160 -30.457 1.00 91.25 122 GLU A O 1
ATOM 1027 N N . TYR A 1 123 ? 2.608 15.172 -28.631 1.00 92.56 123 TYR A N 1
ATOM 1028 C CA . TYR A 1 123 ? 2.903 16.611 -28.642 1.00 92.56 123 TYR A CA 1
ATOM 1029 C C . TYR A 1 123 ? 4.367 16.943 -28.955 1.00 92.56 123 TYR A C 1
ATOM 1031 O O . TYR A 1 123 ? 4.663 18.083 -29.306 1.00 92.56 123 TYR A O 1
ATOM 1039 N N . ASN A 1 124 ? 5.286 15.975 -28.837 1.00 93.12 124 ASN A N 1
ATOM 1040 C CA . ASN A 1 124 ? 6.735 16.173 -28.975 1.00 93.12 124 ASN A CA 1
ATOM 1041 C C . ASN A 1 124 ? 7.283 17.336 -28.117 1.00 93.12 124 ASN A C 1
ATOM 1043 O O . ASN A 1 124 ? 8.195 18.058 -28.524 1.00 93.12 124 ASN A O 1
ATOM 1047 N N . ASP A 1 125 ? 6.717 17.517 -26.921 1.00 93.19 125 ASP A N 1
ATOM 1048 C CA . ASP A 1 125 ? 7.072 18.580 -25.981 1.00 93.19 125 ASP A CA 1
ATOM 1049 C C . ASP A 1 125 ? 7.493 17.975 -24.637 1.00 93.19 125 ASP A C 1
ATOM 1051 O O . ASP A 1 125 ? 6.678 17.443 -23.881 1.00 93.19 125 ASP A O 1
ATOM 1055 N N . ASN A 1 126 ? 8.786 18.086 -24.329 1.00 92.88 126 ASN A N 1
ATOM 1056 C CA . ASN A 1 126 ? 9.339 17.569 -23.083 1.00 92.88 126 ASN A CA 1
ATOM 1057 C C . ASN A 1 126 ? 8.854 18.341 -21.851 1.00 92.88 126 ASN A C 1
ATOM 1059 O O . ASN A 1 126 ? 8.717 17.740 -20.792 1.00 92.88 126 ASN A O 1
ATOM 1063 N N . THR A 1 127 ? 8.606 19.647 -21.961 1.00 93.44 127 THR A N 1
ATOM 1064 C CA . THR A 1 127 ? 8.090 20.451 -20.846 1.00 93.44 127 THR A CA 1
ATOM 1065 C C . THR A 1 127 ? 6.684 19.999 -20.481 1.00 93.44 127 THR A C 1
ATOM 1067 O O . THR A 1 127 ? 6.374 19.860 -19.299 1.00 93.44 127 THR A O 1
ATOM 1070 N N . LEU A 1 128 ? 5.855 19.708 -21.485 1.00 91.81 128 LEU A N 1
ATOM 1071 C CA . LEU A 1 128 ? 4.531 19.134 -21.261 1.00 91.81 128 LEU A CA 1
ATOM 1072 C C . LEU A 1 128 ? 4.628 17.708 -20.700 1.00 91.81 128 LEU A C 1
ATOM 1074 O O . LEU A 1 128 ? 3.913 17.365 -19.760 1.00 91.81 128 LEU A O 1
ATOM 1078 N N . ALA A 1 129 ? 5.531 16.889 -21.241 1.00 91.31 129 ALA A N 1
ATOM 1079 C CA . ALA A 1 129 ? 5.670 15.487 -20.860 1.00 91.31 129 ALA A CA 1
ATOM 1080 C C . ALA A 1 129 ? 6.178 15.264 -19.433 1.00 91.31 129 ALA A C 1
ATOM 1082 O O . ALA A 1 129 ? 5.937 14.188 -18.911 1.00 91.31 129 ALA A O 1
ATOM 1083 N N . ILE A 1 130 ? 6.861 16.233 -18.811 1.00 92.44 130 ILE A N 1
ATOM 1084 C CA . ILE A 1 130 ? 7.294 16.153 -17.401 1.00 92.44 130 ILE A CA 1
ATOM 1085 C C . ILE A 1 130 ? 6.378 16.918 -16.437 1.00 92.44 130 ILE A C 1
ATOM 1087 O O . ILE A 1 130 ? 6.683 16.999 -15.251 1.00 92.44 130 ILE A O 1
ATOM 1091 N N . ALA A 1 131 ? 5.312 17.554 -16.931 1.00 90.94 131 ALA A N 1
ATOM 1092 C CA . ALA A 1 131 ? 4.502 18.456 -16.122 1.00 90.94 131 ALA A CA 1
ATOM 1093 C C . ALA A 1 131 ? 3.730 17.716 -15.018 1.00 90.94 131 ALA A C 1
ATOM 1095 O O . ALA A 1 131 ? 3.151 16.654 -15.250 1.00 90.94 131 ALA A O 1
ATOM 1096 N N . ASP A 1 132 ? 3.649 18.322 -13.829 1.00 88.56 132 ASP A N 1
ATOM 1097 C CA . ASP A 1 132 ? 3.140 17.634 -12.639 1.00 88.56 132 ASP A CA 1
ATOM 1098 C C . ASP A 1 132 ? 1.706 17.112 -12.774 1.00 88.56 132 ASP A C 1
ATOM 1100 O O . ASP A 1 132 ? 1.397 16.012 -12.325 1.00 88.56 132 ASP A O 1
ATOM 1104 N N . TYR A 1 133 ? 0.835 17.874 -13.437 1.00 88.12 133 TYR A N 1
ATOM 1105 C CA . TYR A 1 133 ? -0.580 17.532 -13.619 1.00 88.12 133 TYR A CA 1
ATOM 1106 C C . TYR A 1 133 ? -0.823 16.372 -14.597 1.00 88.12 133 TYR A C 1
ATOM 1108 O O . TYR A 1 133 ? -1.948 15.880 -14.681 1.00 88.12 133 TYR A O 1
ATOM 1116 N N . ASN A 1 134 ? 0.205 15.939 -15.331 1.00 89.88 134 ASN A N 1
ATOM 1117 C CA . ASN A 1 134 ? 0.120 14.822 -16.268 1.00 89.88 134 ASN A CA 1
ATOM 1118 C C . ASN A 1 134 ? 0.465 13.472 -15.634 1.00 89.88 134 ASN A C 1
ATOM 1120 O O . ASN A 1 134 ? 0.242 12.439 -16.265 1.00 89.88 134 ASN A O 1
ATOM 1124 N N . HIS A 1 135 ? 0.967 13.475 -14.397 1.00 93.62 135 HIS A N 1
ATOM 1125 C CA . HIS A 1 135 ? 1.342 12.258 -13.696 1.00 93.62 135 HIS A CA 1
ATOM 1126 C C . HIS A 1 135 ? 0.704 12.191 -12.323 1.00 93.62 135 HIS A C 1
ATOM 1128 O O . HIS A 1 135 ? 0.685 13.149 -11.552 1.00 93.62 135 HIS A O 1
ATOM 1134 N N . ARG A 1 136 ? 0.236 10.998 -11.966 1.00 93.06 136 ARG A N 1
ATOM 1135 C CA . ARG A 1 136 ? -0.328 10.758 -10.634 1.00 93.06 136 ARG A CA 1
ATOM 1136 C C . ARG A 1 136 ? 0.718 10.845 -9.515 1.00 93.06 136 ARG A C 1
ATOM 1138 O O . ARG A 1 136 ? 0.378 11.244 -8.396 1.00 93.06 136 ARG A O 1
ATOM 1145 N N . PHE A 1 137 ? 1.947 10.438 -9.829 1.00 96.56 137 PHE A N 1
ATOM 1146 C CA . PHE A 1 137 ? 3.133 10.504 -8.978 1.00 96.56 137 PHE A CA 1
ATOM 1147 C C . PHE A 1 137 ? 4.328 10.926 -9.824 1.00 96.56 137 PHE A C 1
ATOM 1149 O O . PHE A 1 137 ? 4.498 10.406 -10.921 1.00 96.56 137 PHE A O 1
ATOM 1156 N N . GLN A 1 138 ? 5.174 11.806 -9.304 1.00 97.06 138 GLN A N 1
ATOM 1157 C CA . GLN A 1 138 ? 6.418 12.208 -9.944 1.00 97.06 138 GLN A CA 1
ATOM 1158 C C . GLN A 1 138 ? 7.531 11.191 -9.714 1.00 97.06 138 GLN A C 1
ATOM 1160 O O . GLN A 1 138 ? 7.746 10.722 -8.593 1.00 97.06 138 GLN A O 1
ATOM 1165 N N . VAL A 1 139 ? 8.280 10.891 -10.773 1.00 97.75 139 VAL A N 1
ATOM 1166 C CA . VAL A 1 139 ? 9.467 10.033 -10.719 1.00 97.75 139 VAL A CA 1
ATOM 1167 C C . VAL A 1 139 ? 10.631 10.795 -11.353 1.00 97.75 139 VAL A C 1
ATOM 1169 O O . VAL A 1 139 ? 10.675 10.941 -12.574 1.00 97.75 139 VAL A O 1
ATOM 1172 N N . PRO A 1 140 ? 11.588 11.304 -10.553 1.00 96.19 140 PRO A N 1
ATOM 1173 C CA . PRO A 1 140 ? 12.753 11.994 -11.091 1.00 96.19 140 PRO A CA 1
ATOM 1174 C C . PRO A 1 140 ? 13.543 11.096 -12.049 1.00 96.19 140 PRO A C 1
ATOM 1176 O O . PRO A 1 140 ? 13.608 9.878 -11.873 1.00 96.19 140 PRO A O 1
ATOM 1179 N N . LYS A 1 141 ? 14.203 11.694 -13.046 1.00 92.44 141 LYS A N 1
ATOM 1180 C CA . LYS A 1 141 ? 14.929 10.951 -14.092 1.00 92.44 141 LYS A CA 1
ATOM 1181 C C . LYS A 1 141 ? 15.970 9.970 -13.538 1.00 92.44 141 LYS A C 1
ATOM 1183 O O . LYS A 1 141 ? 16.179 8.910 -14.112 1.00 92.44 141 LYS A O 1
ATOM 1188 N N . ASP A 1 142 ? 16.628 10.310 -12.433 1.00 95.75 142 ASP A N 1
ATOM 1189 C CA . ASP A 1 142 ? 17.638 9.472 -11.773 1.00 95.75 142 ASP A CA 1
ATOM 1190 C C . ASP A 1 142 ? 17.048 8.449 -10.778 1.00 95.75 142 ASP A C 1
ATOM 1192 O O . ASP A 1 142 ? 17.799 7.796 -10.037 1.00 95.75 142 ASP A O 1
ATOM 1196 N N . CYS A 1 143 ? 15.718 8.339 -10.764 1.00 97.75 143 CYS A N 1
ATOM 1197 C CA . CYS A 1 143 ? 14.912 7.492 -9.895 1.00 97.75 143 CYS A CA 1
ATOM 1198 C C . CYS A 1 143 ? 14.029 6.501 -10.668 1.00 97.75 143 CYS A C 1
ATOM 1200 O O . CYS A 1 143 ? 13.333 5.715 -10.029 1.00 97.75 143 CYS A O 1
ATOM 1202 N N . SER A 1 144 ? 14.044 6.490 -12.005 1.00 96.31 144 SER A N 1
ATOM 1203 C CA . SER A 1 144 ? 13.274 5.511 -12.783 1.00 96.31 144 SER A CA 1
ATOM 1204 C C . SER A 1 144 ? 13.768 4.080 -12.552 1.00 96.31 144 SER A C 1
ATOM 1206 O O . SER A 1 144 ? 14.919 3.838 -12.181 1.00 96.31 144 SER A O 1
ATOM 1208 N N . TRP A 1 145 ? 12.900 3.108 -12.810 1.00 97.12 145 TRP A N 1
ATOM 1209 C CA . TRP A 1 145 ? 13.213 1.690 -12.694 1.00 97.12 145 TRP A CA 1
ATOM 1210 C C . TRP A 1 145 ? 14.395 1.296 -13.584 1.00 97.12 145 TRP A C 1
ATOM 1212 O O . TRP A 1 145 ? 15.237 0.498 -13.178 1.00 97.12 145 TRP A O 1
ATOM 1222 N N . SER A 1 146 ? 14.518 1.893 -14.775 1.00 91.56 146 SER A N 1
ATOM 1223 C CA . SER A 1 146 ? 15.669 1.653 -15.650 1.00 91.56 146 SER A CA 1
ATOM 1224 C C . SER A 1 146 ? 16.993 1.988 -14.957 1.00 91.56 146 SER A C 1
ATOM 1226 O O . SER A 1 146 ? 17.942 1.217 -15.072 1.00 91.56 146 SER A O 1
ATOM 1228 N N . VAL A 1 147 ? 17.044 3.059 -14.153 1.00 94.12 147 VAL A N 1
ATOM 1229 C CA . VAL A 1 147 ? 18.256 3.442 -13.413 1.00 94.12 147 VAL A CA 1
ATOM 1230 C C . VAL A 1 147 ? 18.676 2.346 -12.446 1.00 94.12 147 VAL A C 1
ATOM 1232 O O . VAL A 1 147 ? 19.851 1.994 -12.420 1.00 94.12 147 VAL A O 1
ATOM 1235 N N . ILE A 1 148 ? 17.754 1.775 -11.662 1.00 94.06 148 ILE A N 1
ATOM 1236 C CA . ILE A 1 148 ? 18.152 0.743 -10.696 1.00 94.06 148 ILE A CA 1
ATOM 1237 C C . ILE A 1 148 ? 18.585 -0.561 -11.382 1.00 94.06 148 ILE A C 1
ATOM 1239 O O . ILE A 1 148 ? 19.439 -1.270 -10.857 1.00 94.06 148 ILE A O 1
ATOM 1243 N N . THR A 1 149 ? 18.066 -0.861 -12.578 1.00 91.19 149 THR A N 1
ATOM 1244 C CA . THR A 1 149 ? 18.477 -2.060 -13.332 1.00 91.19 149 THR A CA 1
ATOM 1245 C C . THR A 1 149 ? 19.907 -1.997 -13.874 1.00 91.19 149 THR A C 1
ATOM 1247 O O . THR A 1 149 ? 20.478 -3.043 -14.178 1.00 91.19 149 THR A O 1
ATOM 1250 N N . GLU A 1 150 ? 20.489 -0.801 -13.991 1.00 89.19 150 GLU A N 1
ATOM 1251 C CA . GLU A 1 150 ? 21.858 -0.580 -14.486 1.00 89.19 150 GLU A CA 1
ATOM 1252 C C . GLU A 1 150 ? 22.911 -0.568 -13.365 1.00 89.19 150 GLU A C 1
ATOM 1254 O O . GLU A 1 150 ? 24.112 -0.534 -13.628 1.00 89.19 150 GLU A O 1
ATOM 1259 N N . VAL A 1 151 ? 22.484 -0.598 -12.102 1.00 89.25 151 VAL A N 1
ATOM 1260 C CA . VAL A 1 151 ? 23.378 -0.498 -10.944 1.00 89.25 151 VAL A CA 1
ATOM 1261 C C . VAL A 1 151 ? 23.890 -1.886 -10.570 1.00 89.25 151 VAL A C 1
ATOM 1263 O O . VAL A 1 151 ? 23.116 -2.754 -10.182 1.00 89.25 151 VAL A O 1
ATOM 1266 N N . SER A 1 152 ? 25.207 -2.091 -10.637 1.00 87.00 152 SER A N 1
ATOM 1267 C CA . SER A 1 152 ? 25.850 -3.372 -10.302 1.00 87.00 152 SER A CA 1
ATOM 1268 C C . SER A 1 152 ? 26.392 -3.447 -8.869 1.00 87.00 152 SER A C 1
ATOM 1270 O O . SER A 1 152 ? 26.636 -4.536 -8.349 1.00 87.00 152 SER A O 1
ATOM 1272 N N . GLU A 1 153 ? 26.595 -2.302 -8.213 1.00 88.31 153 GLU A N 1
ATOM 1273 C CA . GLU A 1 153 ? 27.200 -2.202 -6.881 1.00 88.31 153 GLU A CA 1
ATOM 1274 C C . GLU A 1 153 ? 26.409 -1.266 -5.966 1.00 88.31 153 GLU A C 1
ATOM 1276 O O . GLU A 1 153 ? 25.770 -0.325 -6.424 1.00 88.31 153 GLU A O 1
ATOM 1281 N N . ASN A 1 154 ? 26.453 -1.522 -4.651 1.00 92.25 154 ASN A N 1
ATOM 1282 C CA . ASN A 1 154 ? 25.712 -0.760 -3.633 1.00 92.25 154 ASN A CA 1
ATOM 1283 C C . ASN A 1 154 ? 24.222 -0.527 -3.976 1.00 92.25 154 ASN A C 1
ATOM 1285 O O . ASN A 1 154 ? 23.660 0.529 -3.680 1.00 92.25 154 ASN A O 1
ATOM 1289 N N . ILE A 1 155 ? 23.575 -1.542 -4.564 1.00 94.75 155 ILE A N 1
ATOM 1290 C CA . ILE A 1 155 ? 22.195 -1.472 -5.068 1.00 94.75 155 ILE A CA 1
ATOM 1291 C C . ILE A 1 155 ? 21.229 -1.030 -3.961 1.00 94.75 155 ILE A C 1
ATOM 1293 O O . ILE A 1 155 ? 20.385 -0.166 -4.180 1.00 94.75 155 ILE A O 1
ATOM 1297 N N . GLY A 1 156 ? 21.400 -1.563 -2.747 1.00 96.12 156 GLY A N 1
ATOM 1298 C CA . GLY A 1 156 ? 20.560 -1.225 -1.599 1.00 96.12 156 GLY A CA 1
ATOM 1299 C C . GLY A 1 156 ? 20.617 0.249 -1.191 1.00 96.12 156 GLY A C 1
ATOM 1300 O O . GLY A 1 156 ? 19.583 0.866 -0.960 1.00 96.12 156 GLY A O 1
ATOM 1301 N N . GLN A 1 157 ? 21.810 0.856 -1.188 1.00 96.88 157 GLN A N 1
ATOM 1302 C CA . GLN A 1 157 ? 21.965 2.289 -0.897 1.00 96.88 157 GLN A CA 1
ATOM 1303 C C . GLN A 1 157 ? 21.321 3.152 -1.986 1.00 96.88 157 GLN A C 1
ATOM 1305 O O . GLN A 1 157 ? 20.680 4.161 -1.687 1.00 96.88 157 GLN A O 1
ATOM 1310 N N . LYS A 1 158 ? 21.461 2.746 -3.255 1.00 97.50 158 LYS A N 1
ATOM 1311 C CA . LYS A 1 158 ? 20.822 3.440 -4.375 1.00 97.50 158 LYS A CA 1
ATOM 1312 C C . LYS A 1 158 ? 19.295 3.333 -4.305 1.00 97.50 158 LYS A C 1
ATOM 1314 O O . LYS A 1 158 ? 18.643 4.345 -4.541 1.00 97.50 158 LYS A O 1
ATOM 1319 N N . LEU A 1 159 ? 18.737 2.176 -3.932 1.00 97.69 159 LEU A N 1
ATOM 1320 C CA . LEU A 1 159 ? 17.296 2.001 -3.695 1.00 97.69 159 LEU A CA 1
ATOM 1321 C C . LEU A 1 159 ? 16.781 2.934 -2.597 1.00 97.69 159 LEU A C 1
ATOM 1323 O O . LEU A 1 159 ? 15.845 3.687 -2.854 1.00 97.69 159 LEU A O 1
ATOM 1327 N N . ASN A 1 160 ? 17.418 2.946 -1.422 1.00 97.69 160 ASN A N 1
ATOM 1328 C CA . ASN A 1 160 ? 17.007 3.827 -0.325 1.00 97.69 160 ASN A CA 1
ATOM 1329 C C . ASN A 1 160 ? 17.026 5.306 -0.770 1.00 97.69 160 ASN A C 1
ATOM 1331 O O . ASN A 1 160 ? 16.042 6.018 -0.602 1.00 97.69 160 ASN A O 1
ATOM 1335 N N . SER A 1 161 ? 18.090 5.746 -1.460 1.00 98.06 161 SER A N 1
ATOM 1336 C CA . SER A 1 161 ? 18.175 7.118 -1.990 1.00 98.06 161 SER A CA 1
ATOM 1337 C C . SER A 1 161 ? 17.088 7.446 -3.024 1.00 98.06 161 SER A C 1
ATOM 1339 O O . SER A 1 161 ? 16.619 8.585 -3.083 1.00 98.06 161 SER A O 1
ATOM 1341 N N . ILE A 1 162 ? 16.696 6.478 -3.858 1.00 98.38 162 ILE A N 1
ATOM 1342 C CA . ILE A 1 162 ? 15.583 6.632 -4.804 1.00 98.38 162 ILE A CA 1
ATOM 1343 C C . ILE A 1 162 ? 14.266 6.805 -4.043 1.00 98.38 162 ILE A C 1
ATOM 1345 O O . ILE A 1 162 ? 13.496 7.707 -4.374 1.00 98.38 162 ILE A O 1
ATOM 1349 N N . PHE A 1 163 ? 14.014 5.990 -3.019 1.00 98.19 163 PHE A N 1
ATOM 1350 C CA . PHE A 1 163 ? 12.799 6.093 -2.212 1.00 98.19 163 PHE A CA 1
ATOM 1351 C C . PHE A 1 163 ? 12.691 7.434 -1.491 1.00 98.19 163 PHE A C 1
ATOM 1353 O O . PHE A 1 163 ? 11.618 8.037 -1.524 1.00 98.19 163 PHE A O 1
ATOM 1360 N N . ASP A 1 164 ? 13.787 7.955 -0.940 1.00 98.06 164 ASP A N 1
ATOM 1361 C CA . ASP A 1 164 ? 13.806 9.285 -0.321 1.00 98.06 164 ASP A CA 1
ATOM 1362 C C . ASP A 1 164 ? 13.424 10.374 -1.334 1.00 98.06 164 ASP A C 1
ATOM 1364 O O . ASP A 1 164 ? 12.566 11.219 -1.076 1.00 98.06 164 ASP A O 1
ATOM 1368 N N . LYS A 1 165 ? 14.021 10.344 -2.532 1.00 98.31 165 LYS A N 1
ATOM 1369 C CA . LYS A 1 165 ? 13.743 11.324 -3.595 1.00 98.31 165 LYS A CA 1
ATOM 1370 C C . LYS A 1 165 ? 12.304 11.254 -4.091 1.00 98.31 165 LYS A C 1
ATOM 1372 O O . LYS A 1 165 ? 11.668 12.296 -4.244 1.00 98.31 165 LYS A O 1
ATOM 1377 N N . ILE A 1 166 ? 11.794 10.044 -4.319 1.00 98.00 166 ILE A N 1
ATOM 1378 C CA . ILE A 1 166 ? 10.404 9.814 -4.728 1.00 98.00 166 ILE A CA 1
ATOM 1379 C C . ILE A 1 166 ? 9.443 10.285 -3.634 1.00 98.00 166 ILE A C 1
ATOM 1381 O O . ILE A 1 166 ? 8.443 10.926 -3.949 1.00 98.00 166 ILE A O 1
ATOM 1385 N N . THR A 1 167 ? 9.744 10.023 -2.363 1.00 97.38 167 THR A N 1
ATOM 1386 C CA . THR A 1 167 ? 8.934 10.510 -1.236 1.00 97.38 167 THR A CA 1
ATOM 1387 C C . THR A 1 167 ? 8.875 12.032 -1.238 1.00 97.38 167 THR A C 1
ATOM 1389 O O . THR A 1 167 ? 7.788 12.603 -1.266 1.00 97.38 167 THR A O 1
ATOM 1392 N N . ASN A 1 168 ? 10.036 12.686 -1.304 1.00 97.31 168 ASN A N 1
ATOM 1393 C CA . ASN A 1 168 ? 10.150 14.139 -1.204 1.00 97.31 168 ASN A CA 1
ATOM 1394 C C . ASN A 1 168 ? 9.426 14.877 -2.338 1.00 97.31 168 ASN A C 1
ATOM 1396 O O . ASN A 1 168 ? 8.702 15.834 -2.074 1.00 97.31 168 ASN A O 1
ATOM 1400 N N . VAL A 1 169 ? 9.578 14.436 -3.592 1.00 97.06 169 VAL A N 1
ATOM 1401 C CA . VAL A 1 169 ? 8.925 15.104 -4.737 1.00 97.06 169 VAL A CA 1
ATOM 1402 C C . VAL A 1 169 ? 7.405 14.898 -4.757 1.00 97.06 169 VAL A C 1
ATOM 1404 O O . VAL A 1 169 ? 6.684 15.680 -5.364 1.00 97.06 169 VAL A O 1
ATOM 1407 N N . ASN A 1 170 ? 6.905 13.865 -4.075 1.00 96.75 170 ASN A N 1
ATOM 1408 C CA . ASN A 1 170 ? 5.476 13.568 -3.970 1.00 96.75 170 ASN A CA 1
ATOM 1409 C C . ASN A 1 170 ? 4.888 13.922 -2.597 1.00 96.75 170 ASN A C 1
ATOM 1411 O O . ASN A 1 170 ? 3.791 13.461 -2.266 1.00 96.75 170 ASN A O 1
ATOM 1415 N N . SER A 1 171 ? 5.600 14.692 -1.774 1.00 95.19 171 SER A N 1
ATOM 1416 C CA . SER A 1 171 ? 5.098 15.115 -0.468 1.00 95.19 171 SER A CA 1
ATOM 1417 C C . SER A 1 171 ? 3.874 16.034 -0.639 1.00 95.19 171 SER A C 1
ATOM 1419 O O . SER A 1 171 ? 3.861 16.871 -1.546 1.00 95.19 171 SER A O 1
ATOM 1421 N N . PRO A 1 172 ? 2.810 15.889 0.176 1.00 94.12 172 PRO A N 1
ATOM 1422 C CA . PRO A 1 172 ? 2.678 14.974 1.318 1.00 94.12 172 PRO A CA 1
ATOM 1423 C C . PRO A 1 172 ? 2.105 13.587 0.968 1.00 94.12 172 PRO A C 1
ATOM 1425 O O . PRO A 1 172 ? 1.921 12.737 1.842 1.00 94.12 172 PRO A O 1
ATOM 1428 N N . LYS A 1 173 ? 1.767 13.328 -0.304 1.00 93.88 173 LYS A N 1
ATOM 1429 C CA . LYS A 1 173 ? 1.037 12.119 -0.724 1.00 93.88 173 LYS A CA 1
ATOM 1430 C C . LYS A 1 173 ? 1.805 10.839 -0.379 1.00 93.88 173 LYS A C 1
ATOM 1432 O O . LYS A 1 173 ? 1.180 9.886 0.094 1.00 93.88 173 LYS A O 1
ATOM 1437 N N . LEU A 1 174 ? 3.127 10.818 -0.569 1.00 95.94 174 LEU A N 1
ATOM 1438 C CA . LEU A 1 174 ? 3.968 9.640 -0.309 1.00 95.94 174 LEU A CA 1
ATOM 1439 C C . LEU A 1 174 ? 4.710 9.646 1.036 1.00 95.94 174 LEU A C 1
ATOM 1441 O O . LEU A 1 174 ? 5.458 8.707 1.304 1.00 95.94 174 LEU A O 1
ATOM 1445 N N . ASP A 1 175 ? 4.476 10.636 1.900 1.00 94.50 175 ASP A N 1
ATOM 1446 C CA . ASP A 1 175 ? 5.151 10.725 3.198 1.00 94.50 175 ASP A CA 1
ATOM 1447 C C . ASP A 1 175 ? 5.016 9.418 3.996 1.00 94.50 175 ASP A C 1
ATOM 1449 O O . ASP A 1 175 ? 3.919 8.856 4.129 1.00 94.50 175 ASP A O 1
ATOM 1453 N N . LYS A 1 176 ? 6.142 8.968 4.561 1.00 93.75 176 LYS A N 1
ATOM 1454 C CA . LYS A 1 176 ? 6.274 7.792 5.435 1.00 93.75 176 LYS A CA 1
ATOM 1455 C C . LYS A 1 176 ? 6.035 6.428 4.788 1.00 93.75 176 LYS A C 1
ATOM 1457 O O . LYS A 1 176 ? 6.040 5.418 5.490 1.00 93.75 176 LYS A O 1
ATOM 1462 N N . ILE A 1 177 ? 5.814 6.363 3.474 1.00 94.81 177 ILE A N 1
ATOM 1463 C CA . ILE A 1 177 ? 5.509 5.095 2.790 1.00 94.81 177 ILE A CA 1
ATOM 1464 C C . ILE A 1 177 ? 6.737 4.189 2.686 1.00 94.81 177 ILE A C 1
ATOM 1466 O O . ILE A 1 177 ? 6.600 2.970 2.776 1.00 94.81 177 ILE A O 1
ATOM 1470 N N . PHE A 1 178 ? 7.930 4.765 2.536 1.00 96.38 178 PHE A N 1
ATOM 1471 C CA . PHE A 1 178 ? 9.171 4.002 2.391 1.00 96.38 178 PHE A CA 1
ATOM 1472 C C . PHE A 1 178 ? 10.084 4.049 3.632 1.00 96.38 178 PHE A C 1
ATOM 1474 O O . PHE A 1 178 ? 11.103 3.368 3.641 1.00 96.38 178 PHE A O 1
ATOM 1481 N N . ASP A 1 179 ? 9.710 4.774 4.695 1.00 93.69 179 ASP A N 1
ATOM 1482 C CA . ASP A 1 179 ? 10.549 5.028 5.886 1.00 93.69 179 ASP A CA 1
ATOM 1483 C C . ASP A 1 179 ? 11.015 3.763 6.628 1.00 93.69 179 ASP A C 1
ATOM 1485 O O . ASP A 1 179 ? 12.045 3.780 7.296 1.00 93.69 179 ASP A O 1
ATOM 1489 N N . ASP A 1 180 ? 10.254 2.668 6.550 1.00 92.06 180 ASP A N 1
ATOM 1490 C CA . ASP A 1 180 ? 10.599 1.393 7.200 1.00 92.06 180 ASP A CA 1
ATOM 1491 C C . ASP A 1 180 ? 11.338 0.422 6.257 1.00 92.06 180 ASP A C 1
ATOM 1493 O O . ASP A 1 180 ? 11.499 -0.762 6.567 1.00 92.06 180 ASP A O 1
ATOM 1497 N N . LEU A 1 181 ? 11.766 0.885 5.079 1.00 93.88 181 LEU A N 1
ATOM 1498 C CA . LEU A 1 181 ? 12.519 0.083 4.117 1.00 93.88 181 LEU A CA 1
ATOM 1499 C C . LEU A 1 181 ? 14.007 0.410 4.199 1.00 93.88 181 LEU A C 1
ATOM 1501 O O . LEU A 1 181 ? 14.440 1.486 3.803 1.00 93.88 181 LEU A O 1
ATOM 1505 N N . ASP A 1 182 ? 14.803 -0.565 4.635 1.00 93.88 182 ASP A N 1
ATOM 1506 C CA . ASP A 1 182 ? 16.259 -0.478 4.577 1.00 93.88 182 ASP A CA 1
ATOM 1507 C C . ASP A 1 182 ? 16.865 -1.608 3.733 1.00 93.88 182 ASP A C 1
ATOM 1509 O O . ASP A 1 182 ? 17.172 -2.694 4.230 1.00 93.88 182 ASP A O 1
ATOM 1513 N N . PHE A 1 183 ? 17.063 -1.342 2.439 1.00 94.50 183 PHE A N 1
ATOM 1514 C CA . PHE A 1 183 ? 17.765 -2.260 1.539 1.00 94.50 183 PHE A CA 1
ATOM 1515 C C . PHE A 1 183 ? 19.294 -2.172 1.672 1.00 94.50 183 PHE A C 1
ATOM 1517 O O . PHE A 1 183 ? 19.999 -2.994 1.089 1.00 94.50 183 PHE A O 1
ATOM 1524 N N . ALA A 1 184 ? 19.841 -1.195 2.406 1.00 93.50 184 ALA A N 1
ATOM 1525 C CA . ALA A 1 184 ? 21.286 -1.031 2.572 1.00 93.50 184 ALA A CA 1
ATOM 1526 C C . ALA A 1 184 ? 21.881 -1.989 3.619 1.00 93.50 184 ALA A C 1
ATOM 1528 O O . ALA A 1 184 ? 23.103 -2.168 3.658 1.00 93.50 184 ALA A O 1
ATOM 1529 N N . ASN A 1 185 ? 21.039 -2.638 4.429 1.00 91.12 185 ASN A N 1
ATOM 1530 C CA . ASN A 1 185 ? 21.446 -3.702 5.336 1.00 91.12 185 ASN A CA 1
ATOM 1531 C C . ASN A 1 185 ? 21.957 -4.922 4.549 1.00 91.12 185 ASN A C 1
ATOM 1533 O O . ASN A 1 185 ? 21.173 -5.749 4.087 1.00 91.12 185 ASN A O 1
ATOM 1537 N N . LYS A 1 186 ? 23.282 -5.050 4.419 1.00 87.00 186 LYS A N 1
ATOM 1538 C CA . LYS A 1 186 ? 23.933 -6.103 3.619 1.00 87.00 186 LYS A CA 1
ATOM 1539 C C . LYS A 1 186 ? 23.743 -7.517 4.172 1.00 87.00 186 LYS A C 1
ATOM 1541 O O . LYS A 1 186 ? 23.820 -8.463 3.390 1.00 87.00 186 LYS A O 1
ATOM 1546 N N . ASP A 1 187 ? 23.477 -7.662 5.470 1.00 86.06 187 ASP A N 1
ATOM 1547 C CA . ASP A 1 187 ? 23.237 -8.970 6.089 1.00 86.06 187 ASP A CA 1
ATOM 1548 C C . ASP A 1 187 ? 21.872 -9.524 5.664 1.00 86.06 187 ASP A C 1
ATOM 1550 O O . ASP A 1 187 ? 21.752 -10.696 5.307 1.00 86.06 187 ASP A O 1
ATOM 1554 N N . LYS A 1 188 ? 20.852 -8.657 5.628 1.00 86.25 188 LYS A N 1
ATOM 1555 C CA . LYS A 1 188 ? 19.509 -8.996 5.129 1.00 86.25 188 LYS A CA 1
ATOM 1556 C C . LYS A 1 188 ? 19.443 -9.008 3.601 1.00 86.25 188 LYS A C 1
ATOM 1558 O O . LYS A 1 188 ? 18.789 -9.866 3.008 1.00 86.25 188 LYS A O 1
ATOM 1563 N N . PHE A 1 189 ? 20.140 -8.071 2.960 1.00 90.44 189 PHE A N 1
ATOM 1564 C CA . PHE A 1 189 ? 20.078 -7.815 1.524 1.00 90.44 189 PHE A CA 1
ATOM 1565 C C . PHE A 1 189 ? 21.465 -7.788 0.867 1.00 90.44 189 PHE A C 1
ATOM 1567 O O . PHE A 1 189 ? 21.967 -6.729 0.477 1.00 90.44 189 PHE A O 1
ATOM 1574 N N . PRO A 1 190 ? 22.091 -8.959 0.659 1.00 90.88 190 PRO A N 1
ATOM 1575 C CA . PRO A 1 190 ? 23.244 -9.062 -0.224 1.00 90.88 190 PRO A CA 1
ATOM 1576 C C . PRO A 1 190 ? 22.907 -8.548 -1.632 1.00 90.88 190 PRO A C 1
ATOM 1578 O O . PRO A 1 190 ? 21.790 -8.750 -2.119 1.00 90.88 190 PRO A O 1
ATOM 1581 N N . ASN A 1 191 ? 23.883 -7.951 -2.327 1.00 90.06 191 ASN A N 1
ATOM 1582 C CA . ASN A 1 191 ? 23.685 -7.409 -3.680 1.00 90.06 191 ASN A CA 1
ATOM 1583 C C . ASN A 1 191 ? 23.054 -8.426 -4.646 1.00 90.06 191 ASN A C 1
ATOM 1585 O O . ASN A 1 191 ? 22.169 -8.067 -5.413 1.00 90.06 191 ASN A O 1
ATOM 1589 N N . GLU A 1 192 ? 23.463 -9.698 -4.591 1.00 90.25 192 GLU A N 1
ATOM 1590 C CA . GLU A 1 192 ? 22.904 -10.754 -5.446 1.00 90.25 192 GLU A CA 1
ATOM 1591 C C . GLU A 1 192 ? 21.405 -10.975 -5.206 1.00 90.25 192 GLU A C 1
ATOM 1593 O O . GLU A 1 192 ? 20.646 -11.176 -6.154 1.00 90.25 192 GLU A O 1
ATOM 1598 N N . THR A 1 193 ? 20.959 -10.902 -3.949 1.00 91.56 193 THR A N 1
ATOM 1599 C CA . THR A 1 193 ? 19.544 -11.030 -3.581 1.00 91.56 193 THR A CA 1
ATOM 1600 C C . THR A 1 193 ? 18.737 -9.859 -4.133 1.00 91.56 193 THR A C 1
ATOM 1602 O O . THR A 1 193 ? 17.696 -10.074 -4.757 1.00 91.56 193 THR A O 1
ATOM 1605 N N . ILE A 1 194 ? 19.234 -8.627 -3.973 1.00 93.38 194 ILE A N 1
ATOM 1606 C CA . ILE A 1 194 ? 18.561 -7.435 -4.508 1.00 93.38 194 ILE A CA 1
ATOM 1607 C C . ILE A 1 194 ? 18.535 -7.483 -6.042 1.00 93.38 194 ILE A C 1
ATOM 1609 O O . ILE A 1 194 ? 17.492 -7.241 -6.644 1.00 93.38 194 ILE A O 1
ATOM 1613 N N . GLN A 1 195 ? 19.639 -7.871 -6.686 1.00 92.56 195 GLN A N 1
ATOM 1614 C CA . GLN A 1 195 ? 19.693 -8.027 -8.139 1.00 92.56 195 GLN A CA 1
ATOM 1615 C C . GLN A 1 195 ? 18.677 -9.067 -8.627 1.00 92.56 195 GLN A C 1
ATOM 1617 O O . GLN A 1 195 ? 17.986 -8.831 -9.617 1.00 92.56 195 GLN A O 1
ATOM 1622 N N . ARG A 1 196 ? 18.541 -10.207 -7.934 1.00 92.19 196 ARG A N 1
ATOM 1623 C CA . ARG A 1 196 ? 17.518 -11.220 -8.246 1.00 92.19 196 ARG A CA 1
ATOM 1624 C C . ARG A 1 196 ? 16.105 -10.653 -8.130 1.00 92.19 196 ARG A C 1
ATOM 1626 O O . ARG A 1 196 ? 15.300 -10.918 -9.018 1.00 92.19 196 ARG A O 1
ATOM 1633 N N . LEU A 1 197 ? 15.816 -9.857 -7.099 1.00 93.31 197 LEU A N 1
ATOM 1634 C CA . LEU A 1 197 ? 14.524 -9.177 -6.954 1.00 93.31 197 LEU A CA 1
ATOM 1635 C C . LEU A 1 197 ? 14.258 -8.176 -8.080 1.00 93.31 197 LEU A C 1
ATOM 1637 O O . LEU A 1 197 ? 13.193 -8.218 -8.691 1.00 93.31 197 LEU A O 1
ATOM 1641 N N . ILE A 1 198 ? 15.220 -7.304 -8.390 1.00 93.75 198 ILE A N 1
ATOM 1642 C CA . ILE A 1 198 ? 15.088 -6.326 -9.478 1.00 93.75 198 ILE A CA 1
ATOM 1643 C C . ILE A 1 198 ? 14.865 -7.050 -10.805 1.00 93.75 198 ILE A C 1
ATOM 1645 O O . ILE A 1 198 ? 13.948 -6.704 -11.549 1.00 93.75 198 ILE A O 1
ATOM 1649 N N . ASN A 1 199 ? 15.646 -8.092 -11.093 1.00 88.50 199 ASN A N 1
ATOM 1650 C CA . ASN A 1 199 ? 15.479 -8.898 -12.301 1.00 88.50 199 ASN A CA 1
ATOM 1651 C C . ASN A 1 199 ? 14.106 -9.569 -12.351 1.00 88.50 199 ASN A C 1
ATOM 1653 O O . ASN A 1 199 ? 13.508 -9.632 -13.421 1.00 88.50 199 ASN A O 1
ATOM 1657 N N . HIS A 1 200 ? 13.612 -10.060 -11.210 1.00 90.69 200 HIS A N 1
ATOM 1658 C CA . HIS A 1 200 ? 12.283 -10.652 -11.095 1.00 90.69 200 HIS A CA 1
ATOM 1659 C C . HIS A 1 200 ? 11.210 -9.649 -11.508 1.00 90.69 200 HIS A C 1
ATOM 1661 O O . HIS A 1 200 ? 10.529 -9.882 -12.502 1.00 90.69 200 HIS A O 1
ATOM 1667 N N . PHE A 1 201 ? 11.140 -8.490 -10.845 1.00 92.94 201 PHE A N 1
ATOM 1668 C CA . PHE A 1 201 ? 10.185 -7.419 -11.170 1.00 92.94 201 PHE A CA 1
ATOM 1669 C C . PHE A 1 201 ? 10.365 -6.826 -12.576 1.00 92.94 201 PHE A C 1
ATOM 1671 O O . PHE A 1 201 ? 9.403 -6.326 -13.151 1.00 92.94 201 PHE A O 1
ATOM 1678 N N . SER A 1 202 ? 11.558 -6.929 -13.167 1.00 89.69 202 SER A N 1
ATOM 1679 C CA . SER A 1 202 ? 11.842 -6.450 -14.529 1.00 89.69 202 SER A CA 1
ATOM 1680 C C . SER A 1 202 ? 11.330 -7.371 -15.644 1.00 89.69 202 SER A C 1
ATOM 1682 O O . SER A 1 202 ? 11.426 -7.000 -16.810 1.00 89.69 202 SER A O 1
ATOM 1684 N N . GLN A 1 203 ? 10.794 -8.557 -15.329 1.00 83.94 203 GLN A N 1
ATOM 1685 C CA . GLN A 1 203 ? 10.246 -9.474 -16.342 1.00 83.94 203 GLN A CA 1
ATOM 1686 C C . GLN A 1 203 ? 8.968 -8.950 -17.007 1.00 83.94 203 GLN A C 1
ATOM 1688 O O . GLN A 1 203 ? 8.664 -9.340 -18.133 1.00 83.94 203 GLN A O 1
ATOM 1693 N N . TYR A 1 204 ? 8.222 -8.079 -16.324 1.00 86.19 204 TYR A N 1
ATOM 1694 C CA . TYR A 1 204 ? 6.960 -7.539 -16.820 1.00 86.19 204 TYR A CA 1
ATOM 1695 C C . TYR A 1 204 ? 6.933 -6.018 -16.717 1.00 86.19 204 TYR A C 1
ATOM 1697 O O . TYR A 1 204 ? 7.575 -5.414 -15.856 1.00 86.19 204 TYR A O 1
ATOM 1705 N N . ASN A 1 205 ? 6.159 -5.407 -17.610 1.00 85.38 205 ASN A N 1
ATOM 1706 C CA . ASN A 1 205 ? 5.829 -3.994 -17.547 1.00 85.38 205 ASN A CA 1
ATOM 1707 C C . ASN A 1 205 ? 4.556 -3.825 -16.706 1.00 85.38 205 ASN A C 1
ATOM 1709 O O . ASN A 1 205 ? 3.517 -4.402 -17.020 1.00 85.38 205 ASN A O 1
ATOM 1713 N N . PHE A 1 206 ? 4.658 -3.045 -15.639 1.00 90.88 206 PHE A N 1
ATOM 1714 C CA . PHE A 1 206 ? 3.593 -2.739 -14.695 1.00 90.88 206 PHE A CA 1
ATOM 1715 C C . PHE A 1 206 ? 2.904 -1.415 -15.035 1.00 90.88 206 PHE A C 1
ATOM 1717 O O . PHE A 1 206 ? 2.285 -0.838 -14.153 1.00 90.88 206 PHE A O 1
ATOM 1724 N N . SER A 1 207 ? 2.981 -0.898 -16.261 1.00 89.88 207 SER A N 1
ATOM 1725 C CA . SER A 1 207 ? 2.203 0.268 -16.692 1.00 89.88 207 SER A CA 1
ATOM 1726 C C . SER A 1 207 ? 0.737 -0.098 -16.961 1.00 89.88 207 SER A C 1
ATOM 1728 O O . SER A 1 207 ? 0.370 -1.277 -17.052 1.00 89.88 207 SER A O 1
ATOM 1730 N N . SER A 1 208 ? -0.133 0.906 -17.079 1.00 85.31 208 SER A N 1
ATOM 1731 C CA . SER A 1 208 ? -1.588 0.715 -17.135 1.00 85.31 208 SER A CA 1
ATOM 1732 C C . SER A 1 208 ? -2.057 -0.031 -18.386 1.00 85.31 208 SER A C 1
ATOM 1734 O O . SER A 1 208 ? -3.073 -0.728 -18.333 1.00 85.31 208 SER A O 1
ATOM 1736 N N . ASN A 1 209 ? -1.321 0.055 -19.499 1.00 79.81 209 ASN A N 1
ATOM 1737 C CA . ASN A 1 209 ? -1.661 -0.692 -20.715 1.00 79.81 209 ASN A CA 1
ATOM 1738 C C . ASN A 1 209 ? -1.452 -2.211 -20.589 1.00 79.81 209 ASN A C 1
ATOM 1740 O O . ASN A 1 209 ? -2.132 -2.972 -21.287 1.00 79.81 209 ASN A O 1
ATOM 1744 N N . TYR A 1 210 ? -0.532 -2.656 -19.728 1.00 80.88 210 TYR A N 1
ATOM 1745 C CA . TYR A 1 210 ? -0.186 -4.075 -19.562 1.00 80.88 210 TYR A CA 1
ATOM 1746 C C . TYR A 1 210 ? -0.858 -4.692 -18.340 1.00 80.88 210 TYR A C 1
ATOM 1748 O O . TYR A 1 210 ? -1.410 -5.790 -18.427 1.00 80.88 210 TYR A O 1
ATOM 1756 N N . VAL A 1 211 ? -0.861 -3.964 -17.223 1.00 85.88 211 VAL A N 1
ATOM 1757 C CA . VAL A 1 211 ? -1.498 -4.370 -15.972 1.00 85.88 211 VAL A CA 1
ATOM 1758 C C . VAL A 1 211 ? -2.441 -3.248 -15.550 1.00 85.88 211 VAL A C 1
ATOM 1760 O O . VAL A 1 211 ? -2.001 -2.147 -15.217 1.00 85.88 211 VAL A O 1
ATOM 1763 N N . SER A 1 212 ? -3.753 -3.490 -15.590 1.00 86.25 212 SER A N 1
ATOM 1764 C CA . SER A 1 212 ? -4.719 -2.485 -15.131 1.00 86.25 212 SER A CA 1
ATOM 1765 C C . SER A 1 212 ? -4.599 -2.265 -13.621 1.00 86.25 212 SER A C 1
ATOM 1767 O O . SER A 1 212 ? -4.127 -3.138 -12.892 1.00 86.25 212 SER A O 1
ATOM 1769 N N . SER A 1 213 ? -5.041 -1.100 -13.142 1.00 88.06 213 SER A N 1
ATOM 1770 C CA . SER A 1 213 ? -5.058 -0.809 -11.702 1.00 88.06 213 SER A CA 1
ATOM 1771 C C . SER A 1 213 ? -5.915 -1.816 -10.930 1.00 88.06 213 SER A C 1
ATOM 1773 O O . SER A 1 213 ? -5.453 -2.318 -9.917 1.00 88.06 213 SER A O 1
ATOM 1775 N N . ASP A 1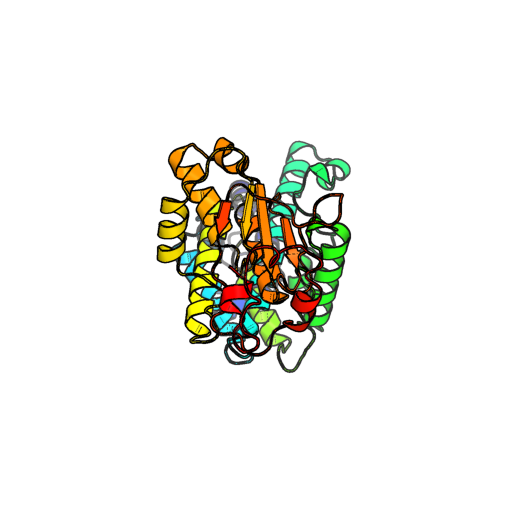 214 ? -7.092 -2.189 -11.457 1.00 86.38 214 ASP A N 1
ATOM 1776 C CA . ASP A 1 214 ? -7.946 -3.220 -10.843 1.00 86.38 214 ASP A CA 1
ATOM 1777 C C . ASP A 1 214 ? -7.205 -4.567 -10.724 1.00 86.38 214 ASP A C 1
ATOM 1779 O O . ASP A 1 214 ? -7.144 -5.150 -9.649 1.00 86.38 214 ASP A O 1
ATOM 1783 N N . LEU A 1 215 ? -6.556 -5.027 -11.804 1.00 90.00 215 LEU A N 1
ATOM 1784 C CA . LEU A 1 215 ? -5.822 -6.297 -11.819 1.00 90.00 215 LEU A CA 1
ATOM 1785 C C . LEU A 1 215 ? -4.650 -6.304 -10.828 1.00 90.00 215 LEU A C 1
ATOM 1787 O O . LEU A 1 215 ? -4.410 -7.301 -10.146 1.00 90.00 215 LEU A O 1
ATOM 1791 N N . LEU A 1 216 ? -3.893 -5.205 -10.772 1.00 93.44 216 LEU A N 1
ATOM 1792 C CA . LEU A 1 216 ? -2.768 -5.077 -9.853 1.00 93.44 216 LEU A CA 1
ATOM 1793 C C . LEU A 1 216 ? -3.232 -4.965 -8.399 1.00 93.44 216 LEU A C 1
ATOM 1795 O O . LEU A 1 216 ? -2.594 -5.547 -7.525 1.00 93.44 216 LEU A O 1
ATOM 1799 N N . GLY A 1 217 ? -4.321 -4.234 -8.153 1.00 93.56 217 GLY A N 1
ATOM 1800 C CA . GLY A 1 217 ? -4.956 -4.112 -6.845 1.00 93.56 217 GLY A CA 1
ATOM 1801 C C . GLY A 1 217 ? -5.443 -5.462 -6.321 1.00 93.56 217 GLY A C 1
ATOM 1802 O O . GLY A 1 217 ? -5.069 -5.857 -5.218 1.00 93.56 217 GLY A O 1
ATOM 1803 N N . ASP A 1 218 ? -6.149 -6.235 -7.149 1.00 92.44 218 ASP A N 1
ATOM 1804 C CA . ASP A 1 218 ? -6.606 -7.582 -6.793 1.00 92.44 218 ASP A CA 1
ATOM 1805 C C . ASP A 1 218 ? -5.433 -8.514 -6.443 1.00 92.44 218 ASP A C 1
ATOM 1807 O O . ASP A 1 218 ? -5.481 -9.233 -5.437 1.00 92.44 218 ASP A O 1
ATOM 1811 N N . ALA A 1 219 ? -4.354 -8.471 -7.234 1.00 94.62 219 ALA A N 1
ATOM 1812 C CA . ALA A 1 219 ? -3.151 -9.263 -6.981 1.00 94.62 219 ALA A CA 1
ATOM 1813 C C . ALA A 1 219 ? -2.399 -8.803 -5.719 1.00 94.62 219 ALA A C 1
ATOM 1815 O O . ALA A 1 219 ? -1.828 -9.628 -5.001 1.00 94.62 219 ALA A O 1
ATOM 1816 N N . TYR A 1 220 ? -2.410 -7.500 -5.426 1.00 95.25 220 TYR A N 1
ATOM 1817 C CA . TYR A 1 220 ? -1.849 -6.927 -4.203 1.00 95.25 220 TYR A CA 1
ATOM 1818 C C . TYR A 1 220 ? -2.612 -7.405 -2.965 1.00 95.25 220 TYR A C 1
ATOM 1820 O O . TYR A 1 220 ? -2.005 -7.865 -1.999 1.00 95.25 220 TYR A O 1
ATOM 1828 N N . GLU A 1 221 ? -3.941 -7.384 -3.016 1.00 93.75 221 GLU A N 1
ATOM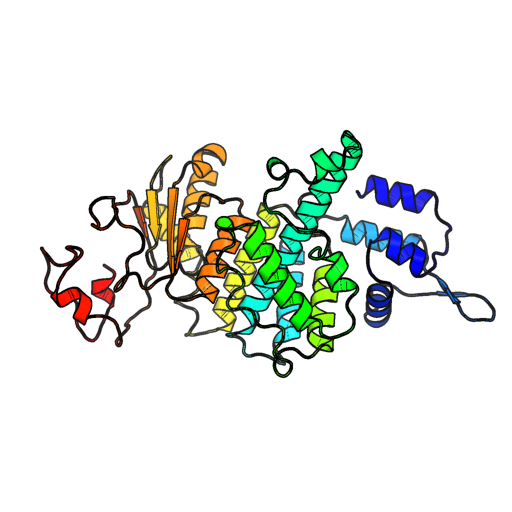 1829 C CA . GLU A 1 221 ? -4.803 -7.881 -1.945 1.00 93.75 221 GLU A CA 1
ATOM 1830 C C . GLU A 1 221 ? -4.659 -9.395 -1.733 1.00 93.75 221 GLU A C 1
ATOM 1832 O O . GLU A 1 221 ? -4.683 -9.888 -0.603 1.00 93.75 221 GLU A O 1
ATOM 1837 N N . TYR A 1 222 ? -4.490 -10.162 -2.812 1.00 92.12 222 TYR A N 1
ATOM 1838 C CA . TYR A 1 222 ? -4.155 -11.581 -2.700 1.00 92.12 222 TYR A CA 1
ATOM 1839 C C . TYR A 1 222 ? -2.805 -11.783 -1.998 1.00 92.12 222 TYR A C 1
ATOM 1841 O O . TYR A 1 222 ? -2.674 -12.642 -1.122 1.00 92.12 222 TYR A O 1
ATOM 1849 N N . LEU A 1 223 ? -1.809 -10.957 -2.324 1.00 93.06 223 LEU A N 1
ATOM 1850 C CA . LE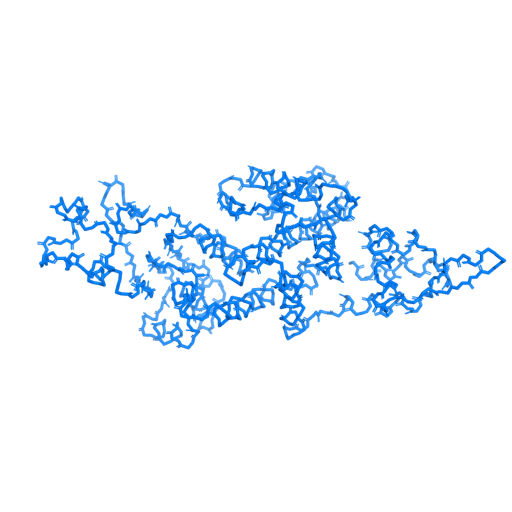U A 1 223 ? -0.497 -11.005 -1.689 1.00 93.06 223 LEU A CA 1
ATOM 1851 C C . LEU A 1 223 ? -0.562 -10.647 -0.191 1.00 93.06 223 LEU A C 1
ATOM 1853 O O . LEU A 1 223 ? 0.074 -11.325 0.618 1.00 93.06 223 LEU A O 1
ATOM 1857 N N . ILE A 1 224 ? -1.377 -9.657 0.201 1.00 92.50 224 ILE A N 1
ATOM 1858 C CA . ILE A 1 224 ? -1.677 -9.350 1.615 1.00 92.50 224 ILE A CA 1
ATOM 1859 C C . ILE A 1 224 ? -2.224 -10.592 2.320 1.00 92.50 224 ILE A C 1
ATOM 1861 O O . ILE A 1 224 ? -1.701 -10.974 3.371 1.00 92.50 224 ILE A O 1
ATOM 1865 N N . LYS A 1 225 ? -3.229 -11.252 1.730 1.00 91.50 225 LYS A N 1
ATOM 1866 C CA . LYS A 1 225 ? -3.827 -12.475 2.284 1.00 91.50 225 LYS A CA 1
ATOM 1867 C C . LYS A 1 225 ? -2.785 -13.578 2.485 1.00 91.50 225 LYS A C 1
ATOM 1869 O O . LYS A 1 225 ? -2.777 -14.221 3.536 1.00 91.50 225 LYS A O 1
ATOM 1874 N N . LEU A 1 226 ? -1.899 -13.799 1.512 1.00 89.88 226 LEU A N 1
ATOM 1875 C CA . LEU A 1 226 ? -0.841 -14.805 1.634 1.00 89.88 226 LEU A CA 1
ATOM 1876 C C . LEU A 1 226 ? 0.154 -14.469 2.747 1.00 89.88 226 LEU A C 1
ATOM 1878 O O . LEU A 1 226 ? 0.476 -15.343 3.548 1.00 89.88 226 LEU A O 1
ATOM 1882 N N . PHE A 1 227 ? 0.598 -13.214 2.856 1.00 88.75 227 PHE A N 1
ATOM 1883 C CA . PHE A 1 227 ? 1.492 -12.813 3.946 1.00 88.75 227 PHE A CA 1
ATOM 1884 C C . PHE A 1 227 ? 0.822 -12.865 5.318 1.00 88.75 227 PHE A C 1
ATOM 1886 O O . PHE A 1 227 ? 1.483 -13.174 6.309 1.00 88.75 227 PHE A O 1
ATOM 1893 N N . ALA A 1 228 ? -0.479 -12.591 5.400 1.00 86.81 228 ALA A N 1
ATOM 1894 C CA . ALA A 1 228 ? -1.231 -12.755 6.636 1.00 86.81 228 ALA A CA 1
ATOM 1895 C C . ALA A 1 228 ? -1.284 -14.227 7.071 1.00 86.81 228 ALA A C 1
ATOM 1897 O O . ALA A 1 228 ? -1.058 -14.525 8.244 1.00 86.81 228 ALA A O 1
ATOM 1898 N N . ALA A 1 229 ? -1.519 -15.144 6.126 1.00 85.00 229 ALA A N 1
ATOM 1899 C CA . ALA A 1 229 ? -1.492 -16.582 6.386 1.00 85.00 229 ALA A CA 1
ATOM 1900 C C . ALA A 1 229 ? -0.090 -17.068 6.806 1.00 85.00 229 ALA A C 1
ATOM 1902 O O . ALA A 1 229 ? 0.033 -17.821 7.771 1.00 85.00 229 ALA A O 1
ATOM 1903 N N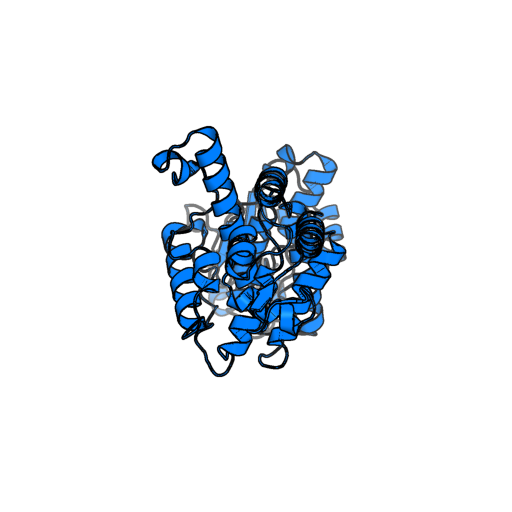 . ASP A 1 230 ? 0.959 -16.589 6.134 1.00 81.62 230 ASP A N 1
ATOM 1904 C CA . ASP A 1 230 ? 2.364 -16.925 6.412 1.00 81.62 230 ASP A CA 1
ATOM 1905 C C . ASP A 1 230 ? 2.846 -16.407 7.784 1.00 81.62 230 ASP A C 1
ATOM 1907 O O . ASP A 1 230 ? 3.639 -17.053 8.467 1.00 81.62 230 ASP A O 1
ATOM 1911 N N . ALA A 1 231 ? 2.315 -15.271 8.252 1.00 76.75 231 ALA A N 1
ATOM 1912 C CA . ALA A 1 231 ? 2.633 -14.699 9.565 1.00 76.75 231 ALA A CA 1
ATOM 1913 C C . ALA A 1 231 ? 1.965 -15.428 10.756 1.00 76.75 231 ALA A C 1
ATOM 1915 O O . ALA A 1 231 ? 2.289 -15.153 11.922 1.00 76.75 231 ALA A O 1
ATOM 1916 N N . GLY A 1 232 ? 1.020 -16.340 10.501 1.00 72.56 232 GLY A N 1
ATOM 1917 C CA . GLY A 1 232 ? 0.315 -17.112 11.526 1.00 72.56 232 GLY A CA 1
ATOM 1918 C C . GLY A 1 232 ? -0.423 -16.242 12.556 1.00 72.56 232 GLY A C 1
ATOM 1919 O O . GLY A 1 232 ? -1.063 -15.247 12.222 1.00 72.56 232 GLY A O 1
ATOM 1920 N N . LYS A 1 233 ? -0.325 -16.593 13.851 1.00 58.88 233 LYS A N 1
ATOM 1921 C CA . LYS A 1 233 ? -1.053 -15.915 14.952 1.00 58.88 233 LYS A CA 1
ATOM 1922 C C . LYS A 1 233 ? -0.753 -14.413 15.090 1.00 58.88 233 LYS A C 1
ATOM 1924 O O . LYS A 1 233 ? -1.529 -13.709 15.724 1.00 58.88 233 LYS A O 1
ATOM 1929 N N . LYS A 1 234 ? 0.352 -13.918 14.520 1.00 58.25 234 LYS A N 1
ATOM 1930 C CA . LYS A 1 234 ? 0.725 -12.492 14.547 1.00 58.25 234 LYS A CA 1
ATOM 1931 C C . LYS A 1 234 ? 0.066 -11.668 13.426 1.00 58.25 234 LYS A C 1
ATOM 1933 O O . LYS A 1 234 ? 0.244 -10.456 13.398 1.00 58.25 234 LYS A O 1
ATOM 1938 N N . GLY A 1 235 ? -0.676 -12.299 12.508 1.00 56.88 235 GLY A N 1
ATOM 1939 C CA . GLY A 1 235 ? -1.271 -11.645 11.335 1.00 56.88 235 GLY A CA 1
ATOM 1940 C C . GLY A 1 235 ? -2.613 -10.936 11.566 1.00 56.88 235 GLY A C 1
ATOM 1941 O O . GLY A 1 235 ? -3.006 -10.131 10.730 1.00 56.88 235 GLY A O 1
ATOM 1942 N N . GLY A 1 236 ? -3.305 -11.186 12.685 1.00 59.31 236 GLY A N 1
ATOM 1943 C CA . GLY A 1 236 ? -4.688 -10.716 12.886 1.00 59.31 236 GLY A CA 1
ATOM 1944 C C . GLY A 1 236 ? -4.867 -9.196 12.984 1.00 59.31 236 GLY A C 1
ATOM 1945 O O . GLY A 1 236 ? -5.927 -8.698 12.643 1.00 59.31 236 GLY A O 1
ATOM 1946 N N . GLN A 1 237 ? -3.829 -8.461 13.401 1.00 63.66 237 GLN A N 1
ATOM 1947 C CA . GLN A 1 237 ? -3.837 -6.986 13.437 1.00 63.66 237 GLN A CA 1
ATOM 1948 C C . GLN A 1 237 ? -3.543 -6.365 12.062 1.00 63.66 237 GLN A C 1
ATOM 1950 O O . GLN A 1 237 ? -3.760 -5.182 11.844 1.00 63.66 237 GLN A O 1
ATOM 1955 N N . PHE A 1 238 ? -2.983 -7.161 11.150 1.00 76.94 238 PHE A N 1
ATOM 1956 C CA . PHE A 1 238 ? -2.513 -6.711 9.845 1.00 76.94 238 PHE A CA 1
ATOM 1957 C C . PHE A 1 238 ? -3.576 -6.887 8.755 1.00 76.94 238 PHE A C 1
ATOM 1959 O O . PHE A 1 238 ? -3.626 -6.091 7.823 1.00 76.94 238 PHE A O 1
ATOM 1966 N N . TYR A 1 239 ? -4.402 -7.929 8.856 1.00 86.75 239 TYR A N 1
ATOM 1967 C CA . TYR A 1 239 ? -5.340 -8.331 7.814 1.00 86.75 239 TYR A CA 1
ATOM 1968 C C . TYR A 1 239 ? -6.607 -8.931 8.419 1.00 86.75 239 TYR A C 1
ATOM 1970 O O . TYR A 1 239 ? -6.536 -9.834 9.259 1.00 86.75 239 TYR A O 1
ATOM 1978 N N . SER A 1 240 ? -7.754 -8.482 7.918 1.00 90.75 240 SER A N 1
ATOM 1979 C CA . SER A 1 240 ? -9.052 -9.097 8.178 1.00 90.75 240 SER A CA 1
ATOM 1980 C C . SER A 1 240 ? -9.432 -9.990 6.989 1.00 90.75 240 SER A C 1
ATOM 1982 O O . SER A 1 240 ? -9.283 -9.578 5.842 1.00 90.75 240 SER A O 1
ATOM 1984 N N . PRO A 1 241 ? -9.913 -11.230 7.201 1.00 90.38 241 PRO A N 1
ATOM 1985 C CA . PRO A 1 241 ? -10.396 -12.059 6.100 1.00 90.38 241 PRO A CA 1
ATOM 1986 C C . PRO A 1 241 ? -11.522 -11.367 5.321 1.00 90.38 241 PRO A C 1
ATOM 1988 O O . PRO A 1 241 ? -12.462 -10.847 5.926 1.00 90.38 241 PRO A O 1
ATOM 1991 N N . ARG A 1 242 ? -11.475 -11.425 3.983 1.00 90.38 242 ARG A N 1
ATOM 1992 C CA . ARG A 1 242 ? -12.452 -10.746 3.105 1.00 90.38 242 ARG A CA 1
ATOM 1993 C C . ARG A 1 242 ? -13.896 -11.148 3.394 1.00 90.38 242 ARG A C 1
ATOM 1995 O O . ARG A 1 242 ? -14.824 -10.371 3.195 1.00 90.38 242 ARG A O 1
ATOM 2002 N N . GLU A 1 243 ? -14.111 -12.380 3.841 1.00 94.31 243 GLU A N 1
ATOM 2003 C CA . GLU A 1 243 ? -15.431 -12.883 4.212 1.00 94.31 243 GLU A CA 1
ATOM 2004 C C . GLU A 1 243 ? -16.011 -12.113 5.408 1.00 94.31 243 GLU A C 1
ATOM 2006 O O . GLU A 1 243 ? -17.204 -11.817 5.422 1.00 94.31 243 GLU A O 1
ATOM 2011 N N . VAL A 1 244 ? -15.169 -11.743 6.376 1.00 94.38 244 VAL A N 1
ATOM 2012 C CA . VAL A 1 244 ? -15.559 -10.937 7.542 1.00 94.38 244 VAL A CA 1
ATOM 2013 C C . VAL A 1 244 ? -15.840 -9.497 7.119 1.00 94.38 244 VAL A C 1
ATOM 2015 O O . VAL A 1 244 ? -16.877 -8.943 7.485 1.00 94.38 244 VAL A O 1
ATOM 2018 N N . GLU A 1 245 ? -14.964 -8.921 6.295 1.00 95.75 245 GLU A N 1
ATOM 2019 C CA . GLU A 1 245 ? -15.120 -7.563 5.760 1.00 95.75 245 GLU A CA 1
ATOM 2020 C C . GLU A 1 245 ? -16.445 -7.411 5.008 1.00 95.75 245 GLU A C 1
ATOM 2022 O O . GLU A 1 245 ? -17.239 -6.527 5.324 1.00 95.75 245 GLU A O 1
ATOM 2027 N N . ARG A 1 246 ? -16.750 -8.341 4.097 1.00 97.25 246 ARG A N 1
ATOM 2028 C CA . ARG A 1 246 ? -18.005 -8.362 3.327 1.00 97.25 246 ARG A CA 1
ATOM 2029 C C . ARG A 1 246 ? -19.245 -8.432 4.201 1.00 97.25 246 ARG A C 1
ATOM 2031 O O . ARG A 1 246 ? -20.238 -7.773 3.899 1.00 97.25 246 ARG A O 1
ATOM 2038 N N . VAL A 1 247 ? -19.215 -9.238 5.262 1.00 98.25 247 VAL A N 1
ATOM 2039 C CA . VAL A 1 247 ? -20.352 -9.355 6.184 1.00 98.25 247 VAL A CA 1
ATOM 2040 C C . VAL A 1 247 ? -20.570 -8.037 6.919 1.00 98.25 247 VAL A C 1
ATOM 2042 O O . VAL A 1 247 ? -21.688 -7.527 6.919 1.00 98.25 247 VAL A O 1
ATOM 2045 N N . ILE A 1 248 ? -19.516 -7.459 7.497 1.00 98.12 248 ILE A N 1
ATOM 2046 C CA . ILE A 1 248 ? -19.609 -6.205 8.256 1.00 98.12 248 ILE A CA 1
ATOM 2047 C C . ILE A 1 248 ? -20.046 -5.053 7.343 1.00 98.12 248 ILE A C 1
ATOM 2049 O O . ILE A 1 248 ? -21.010 -4.357 7.663 1.00 98.12 248 ILE A O 1
ATOM 2053 N N . ILE A 1 249 ? -19.424 -4.901 6.170 1.00 98.56 249 ILE A N 1
ATOM 2054 C CA . ILE A 1 249 ? -19.809 -3.885 5.181 1.00 98.56 249 ILE A CA 1
ATOM 2055 C C . ILE A 1 249 ? -21.241 -4.107 4.676 1.00 98.56 249 ILE A C 1
ATOM 2057 O O . ILE A 1 249 ? -22.003 -3.152 4.523 1.00 98.56 249 ILE A O 1
ATOM 2061 N N . GLY A 1 250 ? -21.660 -5.360 4.492 1.00 98.06 250 GLY A N 1
ATOM 2062 C CA . GLY A 1 250 ? -23.031 -5.714 4.124 1.00 98.06 250 GLY A CA 1
ATOM 2063 C C . GLY A 1 250 ? -24.080 -5.407 5.202 1.00 98.06 250 GLY A C 1
ATOM 2064 O O . GLY A 1 250 ? -25.261 -5.264 4.869 1.00 98.06 250 GLY A O 1
ATOM 2065 N N . ILE A 1 251 ? -23.675 -5.279 6.471 1.00 98.25 251 ILE A N 1
ATOM 2066 C CA . ILE A 1 251 ? -24.534 -4.851 7.584 1.00 98.25 251 ILE A CA 1
ATOM 2067 C C . ILE A 1 251 ? -24.657 -3.326 7.608 1.00 98.25 251 ILE A C 1
ATOM 2069 O O . ILE A 1 251 ? -25.781 -2.823 7.634 1.00 98.25 251 ILE A O 1
ATOM 2073 N N . VAL A 1 252 ? -23.530 -2.602 7.563 1.00 98.12 252 VAL A N 1
ATOM 2074 C CA . VAL A 1 252 ? -23.519 -1.126 7.656 1.00 98.12 252 VAL A CA 1
ATOM 2075 C C . VAL A 1 252 ? -23.985 -0.442 6.367 1.00 98.12 252 VAL A C 1
ATOM 2077 O O . VAL A 1 252 ? -24.530 0.652 6.431 1.00 98.12 252 VAL A O 1
ATOM 2080 N N . LYS A 1 253 ? -23.854 -1.116 5.214 1.00 98.06 253 LYS A N 1
ATOM 2081 C CA . LYS A 1 253 ? -24.403 -0.729 3.900 1.00 98.06 253 LYS A CA 1
ATOM 2082 C C . LYS A 1 253 ? -24.064 0.718 3.501 1.00 98.06 253 LYS A C 1
ATOM 2084 O O . LYS A 1 253 ? -24.987 1.517 3.371 1.00 98.06 253 LYS A O 1
ATOM 2089 N N . PRO A 1 254 ? -22.789 1.039 3.221 1.00 98.06 254 PRO A N 1
ATOM 2090 C CA . PRO A 1 254 ? -22.384 2.405 2.906 1.00 98.06 254 PRO A CA 1
ATOM 2091 C C . PRO A 1 254 ? -23.128 2.989 1.697 1.00 98.06 254 PRO A C 1
ATOM 2093 O O . PRO A 1 254 ? -23.461 2.286 0.731 1.00 98.06 254 PRO A O 1
ATOM 2096 N N . HIS A 1 255 ? -23.368 4.293 1.769 1.00 97.69 255 HIS A N 1
ATOM 2097 C CA . HIS A 1 255 ? -24.082 5.129 0.816 1.00 97.69 255 HIS A CA 1
ATOM 2098 C C . HIS A 1 255 ? -23.179 6.223 0.229 1.00 97.69 255 HIS A C 1
ATOM 2100 O O . HIS A 1 255 ? -22.036 6.426 0.625 1.00 97.69 255 HIS A O 1
ATOM 2106 N N . GLN A 1 256 ? -23.677 6.897 -0.811 1.00 97.81 256 GLN A N 1
ATOM 2107 C CA . GLN A 1 256 ? -22.932 7.951 -1.496 1.00 97.81 256 GLN A CA 1
ATOM 2108 C C . GLN A 1 256 ? -22.563 9.076 -0.514 1.00 97.81 256 GLN A C 1
ATOM 2110 O O . GLN A 1 256 ? -23.451 9.587 0.161 1.00 97.81 256 GLN A O 1
ATOM 2115 N N . LYS A 1 257 ? -21.298 9.522 -0.533 1.00 98.06 257 LYS A N 1
ATOM 2116 C CA . LYS A 1 257 ? -20.733 10.573 0.339 1.00 98.06 257 LYS A CA 1
ATOM 2117 C C . LYS A 1 257 ? -20.622 10.235 1.828 1.00 98.06 257 LYS A C 1
ATOM 2119 O O . LYS A 1 257 ? -20.281 11.135 2.589 1.00 98.06 257 LYS A O 1
ATOM 2124 N N . ASP A 1 258 ? -20.832 8.986 2.235 1.00 98.62 258 ASP A N 1
ATOM 2125 C CA . ASP A 1 258 ? -20.565 8.599 3.621 1.00 98.62 258 ASP A CA 1
ATOM 2126 C C . ASP A 1 258 ? -19.084 8.816 3.968 1.00 98.62 258 ASP A C 1
ATOM 2128 O O . ASP A 1 258 ? -18.174 8.495 3.189 1.00 98.62 258 ASP A O 1
ATOM 2132 N N . HIS A 1 259 ? -18.854 9.341 5.166 1.00 98.75 259 HIS A N 1
ATOM 2133 C CA . HIS A 1 259 ? -17.563 9.381 5.828 1.00 98.75 259 HIS A CA 1
ATOM 2134 C C . HIS A 1 259 ? -17.379 8.089 6.629 1.00 98.75 259 HIS A C 1
ATOM 2136 O O . HIS A 1 259 ? -18.074 7.855 7.617 1.00 98.75 259 HIS A O 1
ATOM 2142 N N . ILE A 1 260 ? -16.436 7.249 6.202 1.00 98.81 260 ILE A N 1
ATOM 2143 C CA . ILE A 1 260 ? -16.186 5.917 6.762 1.00 98.81 260 ILE A CA 1
ATOM 2144 C C . ILE A 1 260 ? -14.819 5.901 7.433 1.00 98.81 260 ILE A C 1
ATOM 2146 O O . ILE A 1 260 ? -13.815 6.209 6.788 1.00 98.81 260 ILE A O 1
ATOM 2150 N N . TYR A 1 261 ? -14.775 5.517 8.704 1.00 98.81 261 TYR A N 1
ATOM 2151 C CA . TYR A 1 261 ? -13.550 5.486 9.496 1.00 98.81 261 TYR A CA 1
ATOM 2152 C C . TYR A 1 261 ? -13.213 4.092 10.015 1.00 98.81 261 TYR A C 1
ATOM 2154 O O . TYR A 1 261 ? -14.075 3.404 10.560 1.00 98.81 261 TYR A O 1
ATOM 2162 N N . ASP A 1 262 ? -11.938 3.719 9.890 1.00 98.44 262 ASP A N 1
ATOM 2163 C CA . ASP A 1 262 ? -11.346 2.574 10.578 1.00 98.44 262 ASP A CA 1
ATOM 2164 C C . ASP A 1 262 ? -10.201 3.011 11.517 1.00 98.44 262 ASP A C 1
ATOM 2166 O O . ASP A 1 262 ? -9.116 3.374 11.047 1.00 98.44 262 ASP A O 1
ATOM 2170 N N . PRO A 1 263 ? -10.397 2.998 12.852 1.00 97.19 263 PRO A N 1
ATOM 2171 C CA . PRO A 1 263 ? -9.378 3.423 13.815 1.00 97.19 263 PRO A CA 1
ATOM 2172 C C . PRO A 1 263 ? -8.197 2.451 13.942 1.00 97.19 263 PRO A C 1
ATOM 2174 O O . PRO A 1 263 ? -7.221 2.773 14.625 1.00 97.19 263 PRO A O 1
ATOM 2177 N N . THR A 1 264 ? -8.297 1.271 13.333 1.00 96.19 264 THR A N 1
ATOM 2178 C CA . THR A 1 264 ? -7.319 0.177 13.373 1.00 96.19 264 THR A CA 1
ATOM 2179 C C . THR A 1 264 ? -7.202 -0.438 11.982 1.00 96.19 264 THR A C 1
ATOM 2181 O O . THR A 1 264 ? -7.417 -1.634 11.793 1.00 96.19 264 THR A O 1
ATOM 2184 N N . VAL A 1 265 ? -6.914 0.416 10.999 1.00 97.38 265 VAL A N 1
ATOM 2185 C CA . VAL A 1 265 ? -7.173 0.145 9.577 1.00 97.38 265 VAL A CA 1
ATOM 2186 C C . VAL A 1 265 ? -6.432 -1.066 9.010 1.00 97.38 265 VAL A C 1
ATOM 2188 O O . VAL A 1 265 ? -6.844 -1.600 7.975 1.00 97.38 265 VAL A O 1
ATOM 2191 N N . GLY A 1 266 ? -5.351 -1.528 9.648 1.00 95.38 266 GLY A N 1
ATOM 2192 C CA . GLY A 1 266 ? -4.593 -2.677 9.168 1.00 95.38 266 GLY A CA 1
ATOM 2193 C C . GLY A 1 266 ? -4.124 -2.434 7.733 1.00 95.38 266 GLY A C 1
ATOM 2194 O O . GLY A 1 266 ? -3.587 -1.374 7.427 1.00 95.38 266 GLY A O 1
ATOM 2195 N N . SER A 1 267 ? -4.359 -3.383 6.825 1.00 95.25 267 SER A N 1
ATOM 2196 C CA . SER A 1 267 ? -4.068 -3.238 5.391 1.00 95.25 267 SER A CA 1
ATOM 2197 C C . SER A 1 267 ? -5.099 -2.419 4.591 1.00 95.25 267 SER A C 1
ATOM 2199 O O . SER A 1 267 ? -4.948 -2.289 3.374 1.00 95.25 267 SER A O 1
ATOM 2201 N N . GLY A 1 268 ? -6.144 -1.875 5.225 1.00 97.06 268 GLY A N 1
ATOM 2202 C CA . GLY A 1 268 ? -7.189 -1.072 4.572 1.00 97.06 268 GLY A CA 1
ATOM 2203 C C . GLY A 1 268 ? -8.363 -1.853 3.984 1.00 97.06 268 GLY A C 1
ATOM 2204 O O . GLY A 1 268 ? -9.133 -1.282 3.211 1.00 97.06 268 GLY A O 1
ATOM 2205 N N . GLY A 1 269 ? -8.519 -3.129 4.335 1.00 96.69 269 GLY A N 1
ATOM 2206 C CA . GLY A 1 269 ? -9.503 -4.010 3.701 1.00 96.69 269 GLY A CA 1
ATOM 2207 C C . GLY A 1 269 ? -10.963 -3.599 3.932 1.00 96.69 269 GLY A C 1
ATOM 2208 O O . GLY A 1 269 ? -11.729 -3.553 2.974 1.00 96.69 269 GLY A O 1
ATOM 2209 N N . PHE A 1 270 ? -11.351 -3.149 5.136 1.00 97.94 270 PHE A N 1
ATOM 2210 C CA . PHE A 1 270 ? -12.710 -2.627 5.369 1.00 97.94 270 PHE A CA 1
ATOM 2211 C C . PHE A 1 270 ? -13.045 -1.405 4.505 1.00 97.94 270 PHE A C 1
ATOM 2213 O O . PHE A 1 270 ? -14.136 -1.329 3.939 1.00 97.94 270 PHE A O 1
ATOM 2220 N N . LEU A 1 271 ? -12.113 -0.454 4.383 1.00 98.62 271 LEU A N 1
ATOM 2221 C CA . LEU A 1 271 ? -12.310 0.752 3.573 1.00 98.62 271 LEU A CA 1
ATOM 2222 C C . LEU A 1 271 ? -12.412 0.404 2.082 1.00 98.62 271 LEU A C 1
ATOM 2224 O O . LEU A 1 271 ? -13.268 0.939 1.373 1.00 98.62 271 LEU A O 1
ATOM 2228 N N . LEU A 1 272 ? -11.577 -0.529 1.617 1.00 97.81 272 LEU A N 1
ATOM 2229 C CA . LEU A 1 272 ? -11.629 -1.026 0.246 1.00 97.81 272 LEU A CA 1
ATOM 2230 C C . LEU A 1 272 ? -12.935 -1.780 -0.037 1.00 97.81 272 LEU A C 1
ATOM 2232 O O . LEU A 1 272 ? -13.556 -1.569 -1.079 1.00 97.81 272 LEU A O 1
ATOM 2236 N N . GLU A 1 273 ? -13.383 -2.628 0.887 1.00 98.12 273 GLU A N 1
ATOM 2237 C CA . GLU A 1 273 ? -14.633 -3.375 0.753 1.00 98.12 273 GLU A CA 1
ATOM 2238 C C . GLU A 1 273 ? -15.849 -2.438 0.779 1.00 98.12 273 GLU A C 1
ATOM 2240 O O . GLU A 1 273 ? -16.786 -2.648 0.013 1.00 98.12 273 GLU A O 1
ATOM 2245 N N . ALA A 1 274 ? -15.822 -1.350 1.556 1.00 98.50 274 ALA A N 1
ATOM 2246 C CA . ALA A 1 274 ? -16.856 -0.316 1.505 1.00 98.50 274 ALA A CA 1
ATOM 2247 C C . ALA A 1 274 ? -16.975 0.318 0.107 1.00 98.50 274 ALA A C 1
ATOM 2249 O O . ALA A 1 274 ? -18.079 0.436 -0.438 1.00 98.50 274 ALA A O 1
ATOM 2250 N N . TYR A 1 275 ? -15.837 0.663 -0.505 1.00 98.38 275 TYR A N 1
ATOM 2251 C CA . TYR A 1 275 ? -15.785 1.133 -1.889 1.00 98.38 275 TYR A CA 1
ATOM 2252 C C . TYR A 1 275 ? -16.290 0.067 -2.872 1.00 98.38 275 TYR A C 1
ATOM 2254 O O . TYR A 1 275 ? -17.148 0.368 -3.704 1.00 98.38 275 TYR A O 1
ATOM 2262 N N . ASN A 1 276 ? -15.835 -1.182 -2.759 1.00 97.38 276 ASN A N 1
ATOM 2263 C CA . ASN A 1 276 ? -16.241 -2.270 -3.652 1.00 97.38 276 ASN A CA 1
ATOM 2264 C C . ASN A 1 276 ? -17.738 -2.583 -3.548 1.00 97.38 276 ASN A C 1
ATOM 2266 O O . ASN A 1 276 ? -18.400 -2.769 -4.572 1.00 97.38 276 ASN A O 1
ATOM 2270 N N . TYR A 1 277 ? -18.299 -2.588 -2.339 1.00 98.38 277 TYR A N 1
ATOM 2271 C CA . TYR A 1 277 ? -19.729 -2.765 -2.110 1.00 98.38 277 TYR A CA 1
ATOM 2272 C C . TYR A 1 277 ? -20.537 -1.699 -2.856 1.00 98.38 277 TYR A C 1
ATOM 2274 O O . TYR A 1 277 ? -21.451 -2.030 -3.619 1.00 98.38 277 TYR A O 1
ATOM 2282 N N . LEU A 1 278 ? -20.181 -0.420 -2.695 1.00 97.94 278 LEU A N 1
ATOM 2283 C CA . LEU A 1 278 ? -20.903 0.668 -3.350 1.00 97.94 278 LEU A CA 1
ATOM 2284 C C . LEU A 1 278 ? -20.648 0.696 -4.866 1.00 97.94 278 LEU A C 1
ATOM 2286 O O . LEU A 1 278 ? -21.578 0.969 -5.625 1.00 97.94 278 LEU A O 1
ATOM 2290 N N . LYS A 1 279 ? -19.441 0.339 -5.326 1.00 97.25 279 LYS A N 1
ATOM 2291 C CA . LYS A 1 279 ? -19.090 0.208 -6.753 1.00 97.25 279 LYS A CA 1
ATOM 2292 C C . LYS A 1 279 ? -19.952 -0.852 -7.427 1.00 97.25 279 LYS A C 1
ATOM 2294 O O . LYS A 1 279 ? -20.527 -0.587 -8.479 1.00 97.25 279 LYS A O 1
ATOM 2299 N N . ASN A 1 280 ? -20.096 -2.017 -6.802 1.00 96.69 280 ASN A N 1
ATOM 2300 C CA . ASN A 1 280 ? -20.909 -3.116 -7.322 1.00 96.69 280 ASN A CA 1
ATOM 2301 C C . ASN A 1 280 ? -22.408 -2.790 -7.311 1.00 96.69 280 ASN A C 1
ATOM 2303 O O . ASN A 1 280 ? -23.141 -3.225 -8.195 1.00 96.69 280 ASN A O 1
ATOM 2307 N N . LYS A 1 281 ? -22.869 -2.022 -6.319 1.00 96.94 281 LYS A N 1
ATOM 2308 C CA . LYS A 1 281 ? -24.285 -1.669 -6.159 1.00 96.94 281 LYS A CA 1
ATOM 2309 C C . LYS A 1 281 ? -24.725 -0.486 -7.025 1.00 96.94 281 LYS A C 1
ATOM 2311 O O . LYS A 1 281 ? -25.847 -0.488 -7.525 1.00 96.94 281 LYS A O 1
ATOM 2316 N N . SER A 1 282 ? -23.864 0.517 -7.174 1.00 97.12 282 SER A N 1
ATOM 2317 C CA . SER A 1 282 ? -24.229 1.851 -7.672 1.00 97.12 282 SER A CA 1
ATOM 2318 C C . SER A 1 282 ? -23.247 2.420 -8.706 1.00 97.12 282 SER A C 1
ATOM 2320 O O . SER A 1 282 ? -23.448 3.529 -9.195 1.00 97.12 282 SER A O 1
ATOM 2322 N N . GLY A 1 283 ? -22.195 1.684 -9.071 1.00 96.31 283 GLY A N 1
ATOM 2323 C CA . GLY A 1 283 ? -21.192 2.103 -10.049 1.00 96.31 283 GLY A CA 1
ATOM 2324 C C . GLY A 1 283 ? -20.012 2.881 -9.455 1.00 96.31 283 GLY A C 1
ATOM 2325 O O . GLY A 1 283 ? -20.084 3.467 -8.374 1.00 96.31 283 GLY A O 1
ATOM 2326 N N . ASP A 1 284 ? -18.902 2.896 -10.199 1.00 95.12 284 ASP A N 1
ATOM 2327 C CA . ASP A 1 284 ? -17.607 3.442 -9.761 1.00 95.12 284 ASP A CA 1
ATOM 2328 C C . ASP A 1 284 ? -17.662 4.929 -9.386 1.00 95.12 284 ASP A C 1
ATOM 2330 O O . ASP A 1 284 ? -17.145 5.334 -8.348 1.00 95.12 284 ASP A O 1
ATOM 2334 N N . GLN A 1 285 ? -18.350 5.747 -10.189 1.00 95.56 285 GLN A N 1
ATOM 2335 C CA . GLN A 1 285 ? -18.453 7.188 -9.946 1.00 95.56 285 GLN A CA 1
ATOM 2336 C C . GLN A 1 285 ? -19.119 7.504 -8.598 1.00 95.56 285 GLN A C 1
ATOM 2338 O O . GLN A 1 285 ? -18.699 8.427 -7.902 1.00 95.56 285 GLN A O 1
ATOM 2343 N N . ILE A 1 286 ? -20.144 6.735 -8.219 1.00 97.25 286 ILE A N 1
ATOM 2344 C CA . ILE A 1 286 ? -20.834 6.899 -6.936 1.00 97.25 286 ILE A CA 1
ATOM 2345 C C . ILE A 1 286 ? -19.936 6.401 -5.801 1.00 97.25 286 ILE A C 1
ATOM 2347 O O . ILE A 1 286 ? -19.798 7.091 -4.793 1.00 97.25 286 ILE A O 1
ATOM 2351 N N . ALA A 1 287 ? -19.265 5.264 -5.973 1.00 97.44 287 ALA A N 1
ATOM 2352 C CA . ALA A 1 287 ? -18.349 4.718 -4.973 1.00 97.44 287 ALA A CA 1
ATOM 2353 C C . ALA A 1 287 ? -17.172 5.653 -4.651 1.00 97.44 287 ALA A C 1
ATOM 2355 O O . ALA A 1 287 ? -16.802 5.805 -3.491 1.00 97.44 287 ALA A O 1
ATOM 2356 N N . ARG A 1 288 ? -16.635 6.355 -5.655 1.00 96.56 288 ARG A N 1
ATOM 2357 C CA . ARG A 1 288 ? -15.557 7.350 -5.486 1.00 96.56 288 ARG A CA 1
ATOM 2358 C C . ARG A 1 288 ? -15.957 8.595 -4.692 1.00 96.56 288 ARG A C 1
ATOM 2360 O O . ARG A 1 288 ? -15.097 9.415 -4.397 1.00 96.56 288 ARG A O 1
ATOM 2367 N N . SER A 1 289 ? -17.238 8.758 -4.367 1.00 97.50 289 SER A N 1
ATOM 2368 C CA . SER A 1 289 ? -17.693 9.850 -3.501 1.00 97.50 289 SER A CA 1
ATOM 2369 C C . SER A 1 289 ? -17.526 9.568 -2.007 1.00 97.50 289 SER A C 1
ATOM 2371 O O . SER A 1 289 ? -17.723 10.489 -1.222 1.00 97.50 289 SER A O 1
ATOM 2373 N N . LEU A 1 290 ? -17.207 8.328 -1.615 1.00 98.50 290 LEU A N 1
ATOM 2374 C CA . LEU A 1 290 ? -16.936 7.978 -0.222 1.00 98.50 290 LEU A CA 1
ATOM 2375 C C . LEU A 1 290 ? -15.716 8.736 0.301 1.00 98.50 290 LEU A C 1
ATOM 2377 O O . LEU A 1 290 ? -14.697 8.848 -0.388 1.00 98.50 290 LEU A O 1
ATOM 2381 N N . TYR A 1 291 ? -15.794 9.179 1.550 1.00 98.69 291 TYR A N 1
ATOM 2382 C CA . TYR A 1 291 ? -14.650 9.720 2.269 1.00 98.69 291 TYR A CA 1
ATOM 2383 C C . TYR A 1 291 ? -14.104 8.632 3.193 1.00 98.69 291 TYR A C 1
ATOM 2385 O O . TYR A 1 291 ? -14.755 8.247 4.160 1.00 98.69 291 TYR A O 1
ATOM 2393 N N . LEU A 1 292 ? -12.925 8.102 2.866 1.00 98.81 292 LEU A N 1
ATOM 2394 C CA . LEU A 1 292 ? -12.321 6.967 3.564 1.00 98.81 292 LEU A CA 1
ATOM 2395 C C . LEU A 1 292 ? -11.220 7.459 4.505 1.00 98.81 292 LEU A C 1
ATOM 2397 O O . LEU A 1 292 ? -10.289 8.135 4.064 1.00 98.81 292 LEU A O 1
ATOM 2401 N N . TYR A 1 293 ? -11.317 7.094 5.778 1.00 98.81 293 TYR A N 1
ATOM 2402 C CA . TYR A 1 293 ? -10.400 7.511 6.833 1.00 98.81 293 TYR A CA 1
ATOM 2403 C C . TYR A 1 293 ? -9.861 6.292 7.570 1.00 98.81 293 TYR A C 1
ATOM 2405 O O . TYR A 1 293 ? -10.613 5.374 7.892 1.00 98.81 293 TYR A O 1
ATOM 2413 N N . GLY A 1 294 ? -8.570 6.288 7.884 1.00 98.38 294 GLY A N 1
ATOM 2414 C CA . GLY A 1 294 ? -7.961 5.177 8.606 1.00 98.38 294 GLY A CA 1
ATOM 2415 C C . GLY A 1 294 ? -6.834 5.605 9.529 1.00 98.38 294 GLY A C 1
ATOM 2416 O O . GLY A 1 294 ? -6.095 6.543 9.224 1.00 98.38 294 GLY A O 1
ATOM 2417 N N . GLN A 1 295 ? -6.665 4.903 10.645 1.00 98.38 295 GLN A N 1
ATOM 2418 C CA . GLN A 1 295 ? -5.532 5.098 11.546 1.00 98.38 295 GLN A CA 1
ATOM 2419 C C . GLN A 1 295 ? -4.817 3.776 11.845 1.00 98.38 295 GLN A C 1
ATOM 2421 O O . GLN A 1 295 ? -5.457 2.770 12.125 1.00 98.38 295 GLN A O 1
ATOM 2426 N N . GLU A 1 296 ? -3.480 3.778 11.778 1.00 96.81 296 GLU A N 1
ATOM 2427 C CA . GLU A 1 296 ? -2.665 2.573 11.992 1.00 96.81 296 GLU A CA 1
ATOM 2428 C C . GLU A 1 296 ? -1.461 2.825 12.917 1.00 96.81 296 GLU A C 1
ATOM 2430 O O . GLU A 1 296 ? -0.697 3.794 12.757 1.00 96.81 296 GLU A O 1
ATOM 2435 N N . ILE A 1 297 ? -1.262 1.913 13.879 1.00 94.94 297 ILE A N 1
ATOM 2436 C CA . ILE A 1 297 ? -0.193 1.964 14.883 1.00 94.94 297 ILE A CA 1
ATOM 2437 C C . ILE A 1 297 ? 1.120 1.290 14.432 1.00 94.94 297 ILE A C 1
ATOM 2439 O O . ILE A 1 297 ? 2.139 1.454 15.100 1.00 94.94 297 ILE A O 1
ATOM 2443 N N . ASN A 1 298 ? 1.184 0.625 13.288 1.00 92.81 298 ASN A N 1
ATOM 2444 C CA . ASN A 1 298 ? 2.397 0.023 12.741 1.00 92.81 298 ASN A CA 1
ATOM 2445 C C . ASN A 1 298 ? 2.820 0.709 11.428 1.00 92.81 298 ASN A C 1
ATOM 2447 O O . ASN A 1 298 ? 2.025 0.857 10.510 1.00 92.81 298 ASN A O 1
ATOM 2451 N N . ILE A 1 299 ? 4.086 1.133 11.310 1.00 93.62 299 ILE A N 1
ATOM 2452 C CA . ILE A 1 299 ? 4.550 1.930 10.153 1.00 93.62 299 ILE A CA 1
ATOM 2453 C C . ILE A 1 299 ? 4.529 1.145 8.838 1.00 93.62 299 ILE A C 1
ATOM 2455 O O . ILE A 1 299 ? 4.054 1.657 7.829 1.00 93.62 299 ILE A O 1
ATOM 2459 N N . SER A 1 300 ? 4.949 -0.119 8.874 1.00 92.62 300 SER A N 1
ATOM 2460 C CA . SER A 1 300 ? 4.864 -1.028 7.732 1.00 92.62 300 SER A CA 1
ATOM 2461 C C . SER A 1 300 ? 3.418 -1.234 7.278 1.00 92.62 300 SER A C 1
ATOM 2463 O O . SER A 1 300 ? 3.117 -1.166 6.091 1.00 92.62 300 SER A O 1
ATOM 2465 N N . THR A 1 301 ? 2.511 -1.472 8.224 1.00 94.06 301 THR A N 1
ATOM 2466 C CA . THR A 1 301 ? 1.092 -1.743 7.939 1.00 94.06 301 THR A CA 1
ATOM 2467 C C . THR A 1 301 ? 0.387 -0.492 7.416 1.00 94.06 301 THR A C 1
ATOM 2469 O O . THR A 1 301 ? -0.336 -0.565 6.428 1.00 94.06 301 THR A O 1
ATOM 2472 N N . PHE A 1 302 ? 0.713 0.675 7.975 1.00 96.50 302 PHE A N 1
ATOM 2473 C CA . PHE A 1 302 ? 0.292 1.983 7.475 1.00 96.50 302 PHE A CA 1
ATOM 2474 C C . PHE A 1 302 ? 0.692 2.198 6.008 1.00 96.50 302 PHE A C 1
ATOM 2476 O O . PHE A 1 302 ? -0.136 2.600 5.188 1.00 96.50 302 PHE A O 1
ATOM 2483 N N . ALA A 1 303 ? 1.954 1.916 5.666 1.00 96.69 303 ALA A N 1
ATOM 2484 C CA . ALA A 1 303 ? 2.441 2.042 4.296 1.00 96.69 303 ALA A CA 1
ATOM 2485 C C . ALA A 1 303 ? 1.701 1.083 3.355 1.00 96.69 303 ALA A C 1
ATOM 2487 O O . ALA A 1 303 ? 1.286 1.488 2.270 1.00 96.69 303 ALA A O 1
ATOM 2488 N N . ILE A 1 304 ? 1.468 -0.158 3.796 1.00 96.06 304 ILE A N 1
ATOM 2489 C CA . ILE A 1 304 ? 0.700 -1.162 3.048 1.00 96.06 304 ILE A CA 1
ATOM 2490 C C . ILE A 1 304 ? -0.731 -0.677 2.795 1.00 96.06 304 ILE A C 1
ATOM 2492 O O . ILE A 1 304 ? -1.176 -0.732 1.654 1.00 96.06 304 ILE A O 1
ATOM 2496 N N . ALA A 1 305 ? -1.422 -0.123 3.795 1.00 97.19 305 ALA A N 1
ATOM 2497 C CA . ALA A 1 305 ? -2.760 0.443 3.615 1.00 97.19 305 ALA A CA 1
ATOM 2498 C C . ALA A 1 305 ? -2.786 1.584 2.592 1.00 97.19 305 ALA A C 1
ATOM 2500 O O . ALA A 1 305 ? -3.616 1.577 1.683 1.00 97.19 305 ALA A O 1
ATOM 2501 N N . LYS A 1 306 ? -1.857 2.547 2.686 1.00 97.50 306 LYS A N 1
ATOM 2502 C CA . LYS A 1 306 ? -1.784 3.655 1.715 1.00 97.50 306 LYS A CA 1
ATOM 2503 C C . LYS A 1 306 ? -1.494 3.162 0.303 1.00 97.50 306 LYS A C 1
ATOM 2505 O O . LYS A 1 306 ? -2.163 3.588 -0.636 1.00 97.50 306 LYS A O 1
ATOM 2510 N N . ILE A 1 307 ? -0.531 2.253 0.144 1.00 97.50 307 ILE A N 1
ATOM 2511 C CA . ILE A 1 307 ? -0.229 1.640 -1.155 1.00 97.50 307 ILE A CA 1
ATOM 2512 C C . ILE A 1 307 ? -1.463 0.907 -1.685 1.00 97.50 307 ILE A C 1
ATOM 2514 O O . ILE A 1 307 ? -1.787 1.061 -2.860 1.00 97.50 307 ILE A O 1
ATOM 2518 N N . ASN A 1 308 ? -2.183 0.173 -0.836 1.00 97.25 308 ASN A N 1
ATOM 2519 C CA . ASN A 1 308 ? -3.390 -0.549 -1.222 1.00 97.25 308 ASN A CA 1
ATOM 2520 C C . ASN A 1 308 ? -4.460 0.392 -1.792 1.00 97.25 308 ASN A C 1
ATOM 2522 O O . ASN A 1 308 ? -4.957 0.177 -2.901 1.00 97.25 308 ASN A O 1
ATOM 2526 N N . MET A 1 309 ? -4.741 1.495 -1.088 1.00 97.69 309 MET A N 1
ATOM 2527 C CA . MET A 1 309 ? -5.639 2.545 -1.578 1.00 97.69 309 MET A CA 1
ATOM 2528 C C . MET A 1 309 ? -5.145 3.108 -2.914 1.00 97.69 309 MET A C 1
ATOM 2530 O O . MET A 1 309 ? -5.920 3.243 -3.863 1.00 97.69 309 MET A O 1
ATOM 2534 N N . PHE A 1 310 ? -3.842 3.375 -3.051 1.00 96.88 310 PHE A N 1
ATOM 2535 C CA . PHE A 1 310 ? -3.301 3.888 -4.304 1.00 96.88 310 PHE A CA 1
ATOM 2536 C C . PHE A 1 310 ? -3.411 2.893 -5.464 1.00 96.88 310 PHE A C 1
ATOM 2538 O O . PHE A 1 310 ? -3.768 3.292 -6.576 1.00 96.88 310 PHE A O 1
ATOM 2545 N N . LEU A 1 311 ? -3.155 1.608 -5.258 1.00 95.31 311 LEU A N 1
ATOM 2546 C CA . LEU A 1 311 ? -3.264 0.622 -6.333 1.00 95.31 311 LEU A CA 1
ATOM 2547 C C . LEU A 1 311 ? -4.711 0.454 -6.817 1.00 95.31 311 LEU A C 1
ATOM 2549 O O . LEU A 1 311 ? -4.918 0.283 -8.015 1.00 95.31 311 LEU A O 1
ATOM 2553 N N . HIS A 1 312 ? -5.693 0.667 -5.939 1.00 94.56 312 HIS A N 1
ATOM 2554 C CA . HIS A 1 312 ? -7.121 0.713 -6.282 1.00 94.56 312 HIS A CA 1
ATOM 2555 C C . HIS A 1 312 ? -7.610 2.093 -6.770 1.00 94.56 312 HIS A C 1
ATOM 2557 O O . HIS A 1 312 ? -8.792 2.289 -7.052 1.00 94.56 312 HIS A O 1
ATOM 2563 N N . GLY A 1 313 ? -6.710 3.072 -6.911 1.00 93.62 313 GLY A N 1
ATOM 2564 C CA . GLY A 1 313 ? -7.048 4.413 -7.400 1.00 93.62 313 GLY A CA 1
ATOM 2565 C C . GLY A 1 313 ? -7.857 5.259 -6.411 1.00 93.62 313 GLY A C 1
ATOM 2566 O O . GLY A 1 313 ? -8.606 6.133 -6.843 1.00 93.62 313 GLY A O 1
ATOM 2567 N N . LEU A 1 314 ? -7.746 4.986 -5.111 1.00 95.88 314 LEU A N 1
ATOM 2568 C CA . LEU A 1 314 ? -8.425 5.685 -4.016 1.00 95.88 314 LEU A CA 1
ATOM 2569 C C . LEU A 1 314 ? -7.499 6.738 -3.378 1.00 95.88 314 LEU A C 1
ATOM 2571 O O . LEU A 1 314 ? -7.218 6.702 -2.185 1.00 95.88 314 LEU A O 1
ATOM 2575 N N . ASP A 1 315 ? -6.993 7.678 -4.183 1.00 93.88 315 ASP A N 1
ATOM 2576 C CA . ASP A 1 315 ? -6.006 8.698 -3.771 1.00 93.88 315 ASP A CA 1
ATOM 2577 C C . ASP A 1 315 ? -6.454 9.577 -2.604 1.00 93.88 315 ASP A C 1
ATOM 2579 O O . ASP A 1 315 ? -5.611 10.120 -1.894 1.00 93.88 315 ASP A O 1
ATOM 2583 N N . SER A 1 316 ? -7.765 9.762 -2.457 1.00 94.56 316 SER A N 1
ATOM 2584 C CA . SER A 1 316 ? -8.376 10.619 -1.444 1.00 94.56 316 SER A CA 1
ATOM 2585 C C . SER A 1 316 ? -8.525 9.947 -0.081 1.00 94.56 316 SER A C 1
ATOM 2587 O O . SER A 1 316 ? -8.965 10.615 0.852 1.00 94.56 316 SER A O 1
ATOM 2589 N N . ALA A 1 317 ? -8.195 8.657 0.049 1.00 97.75 317 ALA A N 1
ATOM 2590 C CA . ALA A 1 317 ? -8.216 7.979 1.338 1.00 97.75 317 ALA A CA 1
ATOM 2591 C C . ALA A 1 317 ? -7.186 8.614 2.289 1.00 97.75 317 ALA A C 1
ATOM 2593 O O . ALA A 1 317 ? -5.985 8.638 2.005 1.00 97.75 317 ALA A O 1
ATOM 2594 N N . ASP A 1 318 ? -7.655 9.122 3.427 1.00 97.94 318 ASP A N 1
ATOM 2595 C CA . ASP A 1 318 ? -6.819 9.758 4.443 1.00 97.94 318 ASP A CA 1
ATOM 2596 C C . ASP A 1 318 ? -6.447 8.715 5.495 1.00 97.94 318 ASP A C 1
ATOM 2598 O O . ASP A 1 318 ? -7.189 8.447 6.440 1.00 97.94 318 ASP A O 1
ATOM 2602 N N . ILE A 1 319 ? -5.299 8.074 5.289 1.00 98.25 319 ILE A N 1
ATOM 2603 C CA . ILE A 1 319 ? -4.728 7.131 6.246 1.00 98.25 319 ILE A CA 1
ATOM 2604 C C . ILE A 1 319 ? -3.639 7.852 7.030 1.00 98.25 319 ILE A C 1
ATOM 2606 O O . ILE A 1 319 ? -2.712 8.414 6.435 1.00 98.25 319 ILE A O 1
ATOM 2610 N N . ARG A 1 320 ? -3.718 7.813 8.364 1.00 97.62 320 ARG A N 1
ATOM 2611 C CA . ARG A 1 320 ? -2.785 8.487 9.275 1.00 97.62 320 ARG A CA 1
ATOM 2612 C C . ARG A 1 320 ? -2.087 7.499 10.202 1.00 97.62 320 ARG A C 1
ATOM 2614 O O . ARG A 1 320 ? -2.639 6.497 10.646 1.00 97.62 320 ARG A O 1
ATOM 2621 N N . ARG A 1 321 ? -0.829 7.799 10.508 1.00 96.31 321 ARG A N 1
ATOM 2622 C CA . ARG A 1 321 ? 0.020 6.984 11.377 1.00 96.31 321 ARG A CA 1
ATOM 2623 C C . ARG A 1 321 ? -0.108 7.453 12.824 1.00 96.31 321 ARG A C 1
ATOM 2625 O O . ARG A 1 321 ? 0.204 8.606 13.111 1.00 96.31 321 ARG A O 1
ATOM 2632 N N . GLY A 1 322 ? -0.455 6.556 13.741 1.00 95.50 322 GLY A N 1
ATOM 2633 C CA . GLY A 1 322 ? -0.432 6.847 15.175 1.00 95.50 322 GLY A CA 1
ATOM 2634 C C . GLY A 1 322 ? -1.231 5.849 16.002 1.00 95.50 322 GLY A C 1
ATOM 2635 O O . GLY A 1 322 ? -2.040 5.100 15.469 1.00 95.50 322 GLY A O 1
ATOM 2636 N N . ASP A 1 323 ? -1.035 5.874 17.314 1.00 95.12 323 ASP A N 1
ATOM 2637 C CA . ASP A 1 323 ? -1.882 5.148 18.264 1.00 95.12 323 ASP A CA 1
ATOM 2638 C C . ASP A 1 323 ? -3.252 5.841 18.370 1.00 95.12 323 ASP A C 1
ATOM 2640 O O . ASP A 1 323 ? -3.311 7.006 18.761 1.00 95.12 323 ASP A O 1
ATOM 2644 N N . THR A 1 324 ? -4.341 5.165 17.990 1.00 95.50 324 THR A N 1
ATOM 2645 C CA . THR A 1 324 ? -5.701 5.747 18.016 1.00 95.50 324 THR A CA 1
ATOM 2646 C C . THR A 1 324 ? -6.188 6.033 19.436 1.00 95.50 324 THR A C 1
ATOM 2648 O O . THR A 1 324 ? -6.859 7.038 19.683 1.00 95.50 324 THR A O 1
ATOM 2651 N N . LEU A 1 325 ? -5.775 5.211 20.403 1.00 94.56 325 LEU A N 1
ATOM 2652 C CA . LEU A 1 325 ? -6.166 5.357 21.794 1.00 94.56 325 LEU A CA 1
ATOM 2653 C C . LEU A 1 325 ? -5.427 6.538 22.430 1.00 94.56 325 LEU A C 1
ATOM 2655 O O . LEU A 1 325 ? -6.064 7.418 23.011 1.00 94.56 325 LEU A O 1
ATOM 2659 N N . ALA A 1 326 ? -4.110 6.623 22.268 1.00 93.62 326 ALA A N 1
ATOM 2660 C CA . ALA A 1 326 ? -3.307 7.671 22.902 1.00 93.62 326 ALA A CA 1
ATOM 2661 C C . ALA A 1 326 ? -3.303 8.998 22.126 1.00 93.62 326 ALA A C 1
ATOM 2663 O O . ALA A 1 326 ? -3.328 10.087 22.708 1.00 93.62 326 ALA A O 1
ATOM 2664 N N . LYS A 1 327 ? -3.233 8.920 20.794 1.00 94.81 327 LYS A N 1
ATOM 2665 C CA . LYS A 1 327 ? -3.008 10.050 19.880 1.00 94.81 327 LYS A CA 1
ATOM 2666 C C . LYS A 1 327 ? -3.940 9.942 18.662 1.00 94.81 327 LYS A C 1
ATOM 2668 O O . LYS A 1 327 ? -3.452 9.729 17.544 1.00 94.81 327 LYS A O 1
ATOM 2673 N N . PRO A 1 328 ? -5.264 10.096 18.852 1.00 96.00 328 PRO A N 1
ATOM 2674 C CA . PRO A 1 328 ? -6.219 10.102 17.747 1.00 96.00 328 PRO A CA 1
ATOM 2675 C C . PRO A 1 328 ? -5.821 11.166 16.720 1.00 96.00 328 PRO A C 1
ATOM 2677 O O . PRO A 1 328 ? -5.525 12.308 17.076 1.00 96.00 328 PRO A O 1
ATOM 2680 N N . GLN A 1 329 ? -5.766 10.778 15.448 1.00 97.31 329 GLN A N 1
ATOM 2681 C CA . GLN A 1 329 ? -5.294 11.647 14.368 1.00 97.31 329 GLN A CA 1
ATOM 2682 C C . GLN A 1 329 ? -6.425 12.439 13.707 1.00 97.31 329 GLN A C 1
ATOM 2684 O O . GLN A 1 329 ? -6.147 13.417 13.016 1.00 97.31 329 GLN A O 1
ATOM 2689 N N . PHE A 1 330 ? -7.681 12.039 13.911 1.00 97.62 330 PHE A N 1
ATOM 2690 C CA . PHE A 1 330 ? -8.858 12.682 13.331 1.00 97.62 330 PHE A CA 1
ATOM 2691 C C . PHE A 1 330 ? -9.600 13.480 14.397 1.00 97.62 330 PHE A C 1
ATOM 2693 O O . PHE A 1 330 ? -10.455 12.966 15.118 1.00 97.62 330 PHE A O 1
ATOM 2700 N N . LEU A 1 331 ? -9.221 14.751 14.505 1.00 96.56 331 LEU A N 1
ATOM 2701 C CA . LEU A 1 331 ? -9.827 15.723 15.404 1.00 96.56 331 LEU A CA 1
ATOM 2702 C C . LEU A 1 331 ? -10.517 16.815 14.587 1.00 96.56 331 LEU A C 1
ATOM 2704 O O . LEU A 1 331 ? -10.036 17.202 13.522 1.00 96.56 331 LEU A O 1
ATOM 2708 N N . ASN A 1 332 ? -11.624 17.336 15.102 1.00 94.62 332 ASN A N 1
ATOM 2709 C CA . ASN A 1 332 ? -12.269 18.516 14.547 1.00 94.62 332 ASN A CA 1
ATOM 2710 C C . ASN A 1 332 ? -11.503 19.802 14.926 1.00 94.62 332 ASN A C 1
ATOM 2712 O O . ASN A 1 332 ? -10.555 19.784 15.713 1.00 94.62 332 ASN A O 1
ATOM 2716 N N . ASN A 1 333 ? -11.946 20.950 14.408 1.00 93.00 333 ASN A N 1
ATOM 2717 C CA . ASN A 1 333 ? -11.291 22.248 14.637 1.00 93.00 333 ASN A CA 1
ATOM 2718 C C . ASN A 1 333 ? -11.237 22.688 16.114 1.00 93.00 333 ASN A C 1
ATOM 2720 O O . ASN A 1 333 ? -10.479 23.591 16.452 1.00 93.00 333 ASN A O 1
ATOM 2724 N N . GLN A 1 334 ? -12.046 22.082 16.986 1.00 91.94 334 GLN A N 1
ATOM 2725 C CA . GLN A 1 334 ? -12.065 22.353 18.426 1.00 91.94 334 GLN A CA 1
ATOM 2726 C C . GLN A 1 334 ? -11.135 21.412 19.210 1.00 91.94 334 GLN A C 1
ATOM 2728 O O . GLN A 1 334 ? -11.006 21.555 20.421 1.00 91.94 334 GLN A O 1
ATOM 2733 N N . GLY A 1 335 ? -10.482 20.459 18.537 1.00 91.25 335 GLY A N 1
ATOM 2734 C CA . GLY A 1 335 ? -9.623 19.453 19.162 1.00 91.25 335 GLY A CA 1
ATOM 2735 C C . GLY A 1 335 ? -10.369 18.232 19.711 1.00 91.25 335 GLY A C 1
ATOM 2736 O O . GLY A 1 335 ? -9.731 17.373 20.320 1.00 91.25 335 GLY A O 1
ATOM 2737 N N . ASN A 1 336 ? -11.681 18.128 19.477 1.00 92.69 336 ASN A N 1
ATOM 2738 C CA . ASN A 1 336 ? -12.490 16.963 19.848 1.00 92.69 336 ASN A CA 1
ATOM 2739 C C . ASN A 1 336 ? -12.404 15.884 18.763 1.00 92.69 336 ASN A C 1
ATOM 2741 O O . ASN A 1 336 ? -12.050 16.187 17.623 1.00 92.69 336 ASN A O 1
ATOM 2745 N N . LEU A 1 337 ? -12.759 14.637 19.088 1.00 94.88 337 LEU A N 1
ATOM 2746 C CA . LEU A 1 337 ? -12.809 13.556 18.098 1.00 94.88 337 LEU A CA 1
ATOM 2747 C C . LEU A 1 337 ? -13.740 13.924 16.938 1.00 94.88 337 LEU A C 1
ATOM 2749 O O . LEU A 1 337 ? -14.850 14.422 17.142 1.00 94.88 337 LEU A O 1
ATOM 2753 N N . GLN A 1 338 ? -13.274 13.690 15.715 1.00 96.75 338 GLN A N 1
ATOM 2754 C CA . GLN A 1 338 ? -14.111 13.810 14.531 1.00 96.75 338 GLN A CA 1
ATOM 2755 C C . GLN A 1 338 ? -15.168 12.694 14.521 1.00 96.75 338 GLN A C 1
ATOM 2757 O O . GLN A 1 338 ? -14.891 11.560 14.907 1.00 96.75 338 GLN A O 1
ATOM 2762 N N . THR A 1 339 ? -16.378 13.020 14.072 1.00 96.31 339 THR A N 1
ATOM 2763 C CA . THR A 1 339 ? -17.479 12.066 13.892 1.00 96.31 339 THR A CA 1
ATOM 2764 C C . THR A 1 339 ? -17.546 11.580 12.449 1.00 96.31 339 THR A C 1
ATOM 2766 O O . THR A 1 339 ? -17.232 12.333 11.525 1.00 96.31 339 THR A O 1
ATOM 2769 N N . PHE A 1 340 ? -18.007 10.348 12.263 1.00 98.19 340 PHE A N 1
ATOM 2770 C CA . PHE A 1 340 ? -18.118 9.684 10.967 1.00 98.19 340 PHE A CA 1
ATOM 2771 C C . PHE A 1 340 ? -19.501 9.048 10.835 1.00 98.19 340 PHE A C 1
ATOM 2773 O O . PHE A 1 340 ? -20.121 8.721 11.848 1.00 98.19 340 PHE A O 1
ATOM 2780 N N . ASP A 1 341 ? -19.973 8.871 9.603 1.00 98.62 341 ASP A N 1
ATOM 2781 C CA . ASP A 1 341 ? -21.260 8.224 9.328 1.00 98.62 341 ASP A CA 1
ATOM 2782 C C . ASP A 1 341 ? -21.188 6.724 9.634 1.00 98.62 341 ASP A C 1
ATOM 2784 O O . ASP A 1 341 ? -22.132 6.135 10.160 1.00 98.62 341 ASP A O 1
ATOM 2788 N N . ILE A 1 342 ? -20.039 6.110 9.338 1.00 98.62 342 ILE A N 1
ATOM 2789 C CA . ILE A 1 342 ? -19.773 4.693 9.578 1.00 98.62 342 ILE A CA 1
ATOM 2790 C C . ILE A 1 342 ? -18.409 4.549 10.249 1.00 98.62 342 ILE A C 1
ATOM 2792 O O . ILE A 1 342 ? -17.408 5.087 9.777 1.00 98.62 342 ILE A O 1
ATOM 2796 N N . VAL A 1 343 ? -18.363 3.761 11.323 1.00 98.25 343 VAL A N 1
ATOM 2797 C CA . VAL A 1 343 ? -17.116 3.294 11.933 1.00 98.25 343 VAL A CA 1
ATOM 2798 C C . VAL A 1 343 ? -17.084 1.773 11.851 1.00 98.25 343 VAL A C 1
ATOM 2800 O O . VAL A 1 343 ? -18.034 1.099 12.249 1.00 98.25 343 VAL A O 1
ATOM 2803 N N . VAL A 1 344 ? -16.001 1.237 11.304 1.00 97.50 344 VAL A N 1
ATOM 2804 C CA . VAL A 1 344 ? -15.728 -0.201 11.182 1.00 97.50 344 VAL A CA 1
ATOM 2805 C C . VAL A 1 344 ? -14.313 -0.464 11.666 1.00 97.50 344 VAL A C 1
ATOM 2807 O O . VAL A 1 344 ? -13.509 0.452 11.731 1.00 97.50 344 VAL A O 1
ATOM 2810 N N . GLY A 1 345 ? -13.992 -1.697 12.027 1.00 94.19 345 GLY A N 1
ATOM 2811 C CA . GLY A 1 345 ? -12.628 -2.033 12.407 1.00 94.19 345 GLY A CA 1
ATOM 2812 C C . GLY A 1 345 ? -12.525 -3.429 12.988 1.00 94.19 345 GLY A C 1
ATOM 2813 O O . GLY A 1 345 ? -13.519 -4.046 13.376 1.00 94.19 345 GLY A O 1
ATOM 2814 N N . ASN A 1 346 ? -11.297 -3.923 13.041 1.00 93.00 346 ASN A N 1
ATOM 2815 C CA . ASN A 1 346 ? -10.939 -5.165 13.709 1.00 93.00 346 ASN A CA 1
ATOM 2816 C C . ASN A 1 346 ? -9.755 -4.864 14.634 1.00 93.00 346 ASN A C 1
ATOM 2818 O O . ASN A 1 346 ? -8.600 -5.060 14.242 1.00 93.00 346 ASN A O 1
ATOM 2822 N N . PRO A 1 347 ? -10.026 -4.311 15.830 1.00 92.19 347 PRO A N 1
ATOM 2823 C CA . PRO A 1 347 ? -8.965 -3.902 16.721 1.00 92.19 347 PRO A CA 1
ATOM 2824 C C . PRO A 1 347 ? -8.156 -5.111 17.206 1.00 92.19 347 PRO A C 1
ATOM 2826 O O . PRO A 1 347 ? -8.646 -6.243 17.263 1.00 92.19 347 PRO A O 1
ATOM 2829 N N . PRO A 1 348 ? -6.894 -4.885 17.590 1.00 88.44 348 PRO A N 1
ATOM 2830 C CA . PRO A 1 348 ? -6.054 -5.926 18.157 1.00 88.44 348 PRO A CA 1
ATOM 2831 C C . PRO A 1 348 ? -6.671 -6.528 19.429 1.00 88.44 348 PRO A C 1
ATOM 2833 O O . PRO A 1 348 ? -6.968 -5.819 20.385 1.00 88.44 348 PRO A O 1
ATOM 2836 N N . TYR A 1 349 ? -6.801 -7.856 19.460 1.00 86.25 349 TYR A N 1
ATOM 2837 C CA . TYR A 1 349 ? -7.477 -8.560 20.551 1.00 86.25 349 TYR A CA 1
ATOM 2838 C C . TYR A 1 349 ? -6.655 -8.620 21.846 1.00 86.25 349 TYR A C 1
ATOM 2840 O O . TYR A 1 349 ? -5.498 -9.059 21.834 1.00 86.25 349 TYR A O 1
ATOM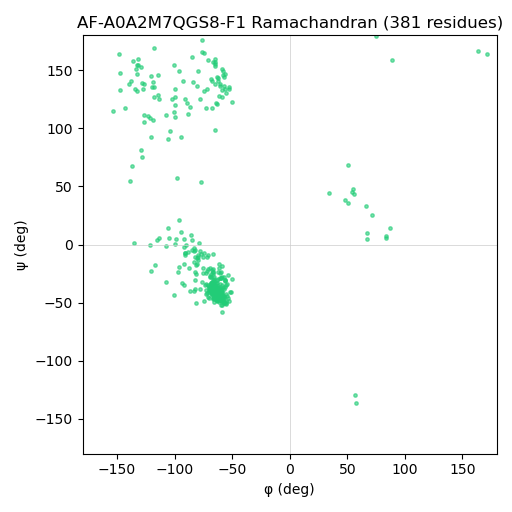 2848 N N . SER A 1 350 ? -7.288 -8.289 22.975 1.00 86.56 350 SER A N 1
ATOM 2849 C CA . SER A 1 350 ? -6.768 -8.491 24.333 1.00 86.56 350 SER A CA 1
ATOM 2850 C C . SER A 1 350 ? -5.397 -7.852 24.578 1.00 86.56 350 SER A C 1
ATOM 2852 O O . SER A 1 350 ? -4.515 -8.455 25.208 1.00 86.56 350 SER A O 1
ATOM 2854 N N . ILE A 1 351 ? -5.202 -6.617 24.098 1.00 89.06 351 ILE A N 1
ATOM 2855 C CA . ILE A 1 351 ? -4.005 -5.842 24.441 1.00 89.06 351 ILE A CA 1
ATOM 2856 C C . ILE A 1 351 ? -4.012 -5.550 25.944 1.00 89.06 351 ILE A C 1
ATOM 2858 O O . ILE A 1 351 ? -4.929 -4.926 26.474 1.00 89.06 351 ILE A O 1
ATOM 2862 N N . LYS A 1 352 ? -2.950 -5.992 26.624 1.00 89.69 352 LYS A N 1
ATOM 2863 C CA . LYS A 1 352 ? -2.738 -5.758 28.060 1.00 89.69 352 LYS A CA 1
ATOM 2864 C C . LYS A 1 352 ? -1.925 -4.505 28.351 1.00 89.69 352 LYS A C 1
ATOM 2866 O O . LYS A 1 352 ? -2.150 -3.877 29.376 1.00 89.69 352 LYS A O 1
ATOM 2871 N N . ASP A 1 353 ? -0.966 -4.204 27.480 1.00 90.06 353 ASP A N 1
ATOM 2872 C CA . ASP A 1 353 ? -0.066 -3.062 27.602 1.00 90.06 353 ASP A CA 1
ATOM 2873 C C . ASP A 1 353 ? -0.514 -1.986 26.616 1.00 90.06 353 ASP A C 1
ATOM 2875 O O . ASP A 1 353 ? -0.290 -2.096 25.410 1.00 90.06 353 ASP A O 1
ATOM 2879 N N . TRP A 1 354 ? -1.273 -1.027 27.130 1.00 91.06 354 TRP A N 1
ATOM 2880 C CA . TRP A 1 354 ? -1.879 0.049 26.362 1.00 91.06 354 TRP A CA 1
ATOM 2881 C C . TRP A 1 354 ? -1.976 1.306 27.224 1.00 91.06 354 TRP A C 1
ATOM 2883 O O . TRP A 1 354 ? -1.857 1.259 28.449 1.00 91.06 354 TRP A O 1
ATOM 2893 N N . GLU A 1 355 ? -2.199 2.441 26.572 1.00 88.62 355 GLU A N 1
ATOM 2894 C CA . GLU A 1 355 ? -2.096 3.786 27.147 1.00 88.62 355 GLU A CA 1
ATOM 2895 C C . GLU A 1 355 ? -3.308 4.166 28.030 1.00 88.62 355 GLU A C 1
ATOM 2897 O O . GLU A 1 355 ? -3.949 5.201 27.843 1.00 88.62 355 GLU A O 1
ATOM 2902 N N . PHE A 1 356 ? -3.627 3.326 29.024 1.00 90.38 356 PHE A N 1
ATOM 2903 C CA . PHE A 1 356 ? -4.749 3.497 29.958 1.00 90.38 356 PHE A CA 1
ATOM 2904 C C . PHE A 1 356 ? -4.703 4.835 30.707 1.00 90.38 356 PHE A C 1
ATOM 2906 O O . PHE A 1 356 ? -5.732 5.465 30.938 1.00 90.38 356 PHE A O 1
ATOM 2913 N N . GLU A 1 357 ? -3.508 5.309 31.065 1.00 89.06 357 GLU A N 1
ATOM 2914 C CA . GLU A 1 357 ? -3.340 6.561 31.811 1.00 89.06 357 GLU A CA 1
ATOM 2915 C C . GLU A 1 357 ? -3.907 7.778 31.061 1.00 89.06 357 GLU A C 1
ATOM 2917 O O . GLU A 1 357 ? -4.404 8.711 31.694 1.00 89.06 357 GLU A O 1
ATOM 2922 N N . VAL A 1 358 ? -3.922 7.753 29.722 1.00 86.81 358 VAL A N 1
ATOM 2923 C CA . VAL A 1 358 ? -4.502 8.829 28.900 1.00 86.81 358 VAL A CA 1
ATOM 2924 C C . VAL A 1 358 ? -6.011 8.964 29.144 1.00 86.81 358 VAL A C 1
ATOM 2926 O O . VAL A 1 358 ? -6.535 10.082 29.145 1.00 86.81 358 VAL A O 1
ATOM 2929 N N . PHE A 1 359 ? -6.700 7.856 29.429 1.00 88.38 359 PHE A N 1
ATOM 2930 C CA . PHE A 1 359 ? -8.147 7.822 29.656 1.00 88.38 359 PHE A CA 1
ATOM 2931 C C . PHE A 1 359 ? -8.558 8.367 31.028 1.00 88.38 359 PHE A C 1
ATOM 2933 O O . PHE A 1 359 ? -9.682 8.841 31.168 1.00 88.38 359 PHE A O 1
ATOM 2940 N N . LYS A 1 360 ? -7.646 8.434 32.011 1.00 85.50 360 LYS A N 1
ATOM 2941 C CA . LYS A 1 360 ? -7.934 9.056 33.320 1.00 85.50 360 LYS A CA 1
ATOM 2942 C C . LYS A 1 360 ? -8.234 10.548 33.221 1.00 85.50 360 LYS A C 1
ATOM 2944 O O . LYS A 1 360 ? -9.005 11.075 34.013 1.00 85.50 360 LYS A O 1
ATOM 2949 N N . SER A 1 361 ? -7.586 11.228 32.276 1.00 85.75 361 SER A N 1
ATOM 2950 C CA . SER A 1 361 ? -7.839 12.647 32.001 1.00 85.75 361 SER A CA 1
ATOM 2951 C C . SER A 1 361 ? -9.073 12.875 31.129 1.00 85.75 361 SER A C 1
ATOM 2953 O O . SER A 1 361 ? -9.527 14.008 31.020 1.00 85.75 361 SER A O 1
ATOM 2955 N N . ASP A 1 362 ? -9.536 11.811 30.464 1.00 85.62 362 ASP A N 1
ATOM 2956 C CA . ASP A 1 362 ? -10.547 11.795 29.409 1.00 85.62 362 ASP A CA 1
ATOM 2957 C C . ASP A 1 362 ? -10.533 13.026 28.488 1.00 85.62 362 ASP A C 1
ATOM 2959 O O . ASP A 1 362 ? -11.566 13.600 28.154 1.00 85.62 362 ASP A O 1
ATOM 2963 N N . LYS A 1 363 ? -9.335 13.445 28.053 1.00 88.56 363 LYS A N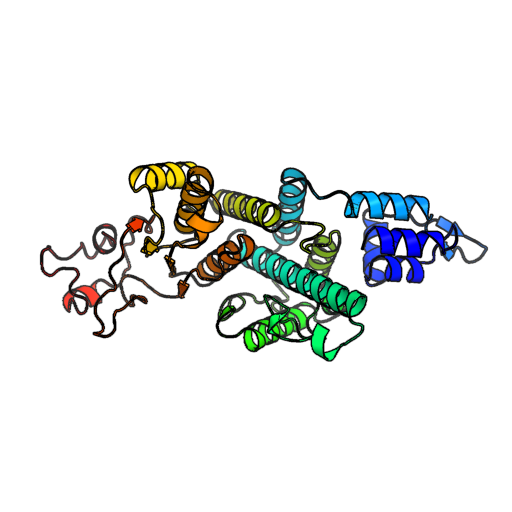 1
ATOM 2964 C CA . LYS A 1 363 ? -9.132 14.653 27.232 1.00 88.56 363 LYS A CA 1
ATOM 2965 C C . LYS A 1 363 ? -10.061 14.730 26.010 1.00 88.56 363 LYS A C 1
ATOM 2967 O O . LYS A 1 363 ? -10.346 15.820 25.526 1.00 88.56 363 LYS A O 1
ATOM 2972 N N . TYR A 1 364 ? -10.458 13.577 25.479 1.00 90.31 364 TYR A N 1
ATOM 2973 C CA . TYR A 1 364 ? -11.237 13.454 24.252 1.00 90.31 364 TYR A CA 1
ATOM 2974 C C . TYR A 1 364 ? -12.714 13.094 24.492 1.00 90.31 364 TYR A C 1
ATOM 2976 O O . TYR A 1 364 ? -13.415 12.847 23.513 1.00 90.31 364 TYR A O 1
ATOM 2984 N N . GLY A 1 365 ? -13.171 13.040 25.749 1.00 89.31 365 GLY A N 1
ATOM 2985 C CA . GLY A 1 365 ? -14.572 12.803 26.117 1.00 89.31 365 GLY A CA 1
ATOM 2986 C C . GLY A 1 365 ? -15.112 11.412 25.755 1.00 89.31 365 GLY A C 1
ATOM 2987 O O . GLY A 1 365 ? -16.278 11.277 25.391 1.00 89.31 365 GLY A O 1
ATOM 2988 N N . ARG A 1 366 ? -14.275 10.369 25.790 1.00 90.00 366 ARG A N 1
ATOM 2989 C CA . ARG A 1 366 ? -14.645 8.991 25.401 1.00 90.00 366 ARG A CA 1
ATOM 2990 C C . ARG A 1 366 ? -15.378 8.236 26.506 1.00 90.00 366 ARG A C 1
ATOM 2992 O O . ARG A 1 366 ? -16.134 7.317 26.213 1.00 90.00 366 ARG A O 1
ATOM 2999 N N . THR A 1 367 ? -15.166 8.616 27.765 1.00 88.12 367 THR A N 1
ATOM 3000 C CA . THR A 1 367 ? -15.700 7.922 28.949 1.00 88.12 367 THR A CA 1
ATOM 3001 C C . THR A 1 367 ? -16.730 8.740 29.726 1.00 88.12 367 THR A C 1
ATOM 3003 O O . THR A 1 367 ? -17.216 8.280 30.749 1.00 88.12 367 THR A O 1
ATOM 3006 N N . GLU A 1 368 ? -17.147 9.914 29.244 1.00 84.31 368 GLU A N 1
ATOM 3007 C CA . GLU A 1 368 ? -18.095 10.794 29.958 1.00 84.31 368 GLU A CA 1
ATOM 3008 C C . GLU A 1 368 ? -19.407 10.106 30.387 1.00 84.31 368 GLU A C 1
ATOM 3010 O O . GLU A 1 368 ? -20.050 10.530 31.346 1.00 84.31 368 GLU A O 1
ATOM 3015 N N . ARG A 1 369 ? -19.823 9.054 29.670 1.00 86.19 369 ARG A N 1
ATOM 3016 C CA . ARG A 1 369 ? -21.067 8.300 29.916 1.00 86.19 369 ARG A CA 1
ATOM 3017 C C . ARG A 1 369 ? -20.845 6.847 30.335 1.00 86.19 369 ARG A C 1
ATOM 3019 O O . ARG A 1 369 ? -21.822 6.110 30.457 1.00 86.19 369 ARG A O 1
ATOM 3026 N N . TYR A 1 370 ? -19.597 6.430 30.518 1.00 86.69 370 TYR A N 1
ATOM 3027 C CA . TYR A 1 370 ? -19.229 5.031 30.715 1.00 86.69 370 TYR A CA 1
ATOM 3028 C C . TYR A 1 370 ? -18.207 4.883 31.839 1.00 86.69 370 TYR A C 1
ATOM 3030 O O . TYR A 1 370 ? -17.465 5.809 32.158 1.00 86.69 370 TYR A O 1
ATOM 3038 N N . ASP A 1 371 ? -18.139 3.688 32.420 1.00 88.94 371 ASP A N 1
ATOM 3039 C CA . ASP A 1 371 ? -17.019 3.344 33.286 1.00 88.94 371 ASP A CA 1
ATOM 3040 C C . ASP A 1 371 ? -15.716 3.297 32.479 1.00 88.94 371 ASP A C 1
ATOM 3042 O O . ASP A 1 371 ? -15.701 3.036 31.274 1.00 88.94 371 ASP A O 1
ATOM 3046 N N . GLN A 1 372 ? -14.600 3.532 33.16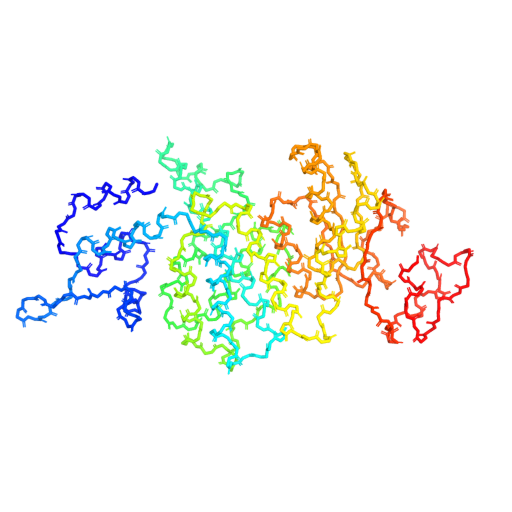6 1.00 90.38 372 GLN A N 1
ATOM 3047 C CA . GLN A 1 372 ? -13.282 3.447 32.551 1.00 90.38 372 GLN A CA 1
ATOM 3048 C C . GLN A 1 372 ? -13.024 2.023 32.018 1.00 90.38 372 GLN A C 1
ATOM 3050 O O . GLN A 1 372 ? -13.291 1.045 32.728 1.00 90.38 372 GLN A O 1
ATOM 3055 N N . PRO A 1 373 ? -12.464 1.880 30.804 1.00 92.38 373 PRO A N 1
ATOM 3056 C CA . PRO A 1 373 ? -12.100 0.578 30.252 1.00 92.38 373 PRO A CA 1
ATOM 3057 C C . PRO A 1 373 ? -11.097 -0.167 31.156 1.00 92.38 373 PRO A C 1
ATOM 3059 O O . PRO A 1 373 ? -10.285 0.459 31.842 1.00 92.38 373 PRO A O 1
ATOM 3062 N N . PRO A 1 374 ? -11.093 -1.511 31.172 1.00 91.88 374 PRO A N 1
ATOM 3063 C CA . PRO A 1 374 ? -10.209 -2.267 32.053 1.00 91.88 374 PRO A CA 1
ATOM 3064 C C . PRO A 1 374 ? -8.723 -2.010 31.765 1.00 91.88 374 PRO A C 1
ATOM 3066 O O . PRO A 1 374 ? -8.239 -2.259 30.667 1.00 91.88 374 PRO A O 1
ATOM 3069 N N . GLN A 1 375 ? -7.937 -1.648 32.783 1.00 93.00 375 GLN A N 1
ATOM 3070 C CA . GLN A 1 375 ? -6.495 -1.397 32.614 1.00 93.00 375 GLN A CA 1
ATOM 3071 C C . GLN A 1 375 ? -5.743 -2.573 31.963 1.00 93.00 375 GLN A C 1
ATOM 3073 O O . GLN A 1 375 ? -4.799 -2.371 31.213 1.00 93.00 375 GLN A O 1
ATOM 3078 N N . LYS A 1 376 ? -6.159 -3.817 32.230 1.00 94.06 376 LYS A N 1
ATOM 3079 C CA . LYS A 1 376 ? -5.507 -5.027 31.699 1.00 94.06 376 LYS A CA 1
ATOM 3080 C C . LYS A 1 376 ? -6.105 -5.526 30.376 1.00 94.06 376 LYS A C 1
ATOM 3082 O O . LYS A 1 376 ? -5.720 -6.614 29.946 1.00 94.06 376 LYS A O 1
ATOM 3087 N N . ASN A 1 377 ? -7.056 -4.802 29.778 1.00 93.62 377 ASN A N 1
ATOM 3088 C CA . ASN A 1 377 ? -7.637 -5.142 28.482 1.00 93.62 377 ASN A CA 1
ATOM 3089 C C . ASN A 1 377 ? -8.170 -3.895 27.740 1.00 93.62 377 ASN A C 1
ATOM 3091 O O . ASN A 1 377 ? -9.166 -3.306 28.155 1.00 93.62 377 ASN A O 1
ATOM 3095 N N . ALA A 1 378 ? -7.547 -3.567 26.606 1.00 93.38 378 ALA A N 1
ATOM 3096 C CA . ALA A 1 378 ? -7.914 -2.438 25.752 1.00 93.38 378 ALA A CA 1
ATOM 3097 C C . ALA A 1 378 ? -9.189 -2.633 24.910 1.00 93.38 378 ALA A C 1
ATOM 3099 O O . ALA A 1 378 ? -9.610 -1.680 24.263 1.00 93.38 378 ALA A O 1
ATOM 3100 N N . ASP A 1 379 ? -9.803 -3.821 24.872 1.00 93.19 379 ASP A N 1
ATOM 3101 C CA . ASP A 1 379 ? -10.913 -4.125 23.950 1.00 93.19 379 ASP A CA 1
ATOM 3102 C C . ASP A 1 379 ? -12.059 -3.093 24.061 1.00 93.19 379 ASP A C 1
ATOM 3104 O O . ASP A 1 379 ? -12.508 -2.550 23.056 1.00 93.19 379 ASP A O 1
ATOM 3108 N N . PHE A 1 380 ? -12.470 -2.744 25.287 1.00 92.50 380 PHE A N 1
ATOM 3109 C CA . PHE A 1 380 ? -13.497 -1.720 25.546 1.00 92.50 380 PHE A CA 1
ATOM 3110 C C . PHE A 1 380 ? -13.005 -0.275 25.409 1.00 92.50 380 PHE A C 1
ATOM 3112 O O . PHE A 1 380 ? -13.807 0.636 25.511 1.00 92.50 380 PHE A O 1
ATOM 3119 N N . ALA A 1 381 ? -11.704 -0.043 25.236 1.00 93.56 381 ALA A N 1
ATOM 3120 C CA . ALA A 1 381 ? -11.186 1.290 24.933 1.00 93.56 381 ALA A CA 1
ATOM 3121 C C . ALA A 1 381 ? -11.301 1.619 23.434 1.00 93.56 381 ALA A C 1
ATOM 3123 O O . ALA A 1 381 ? -11.281 2.794 23.067 1.00 93.56 381 ALA A O 1
ATOM 3124 N N . PHE A 1 382 ? -11.369 0.588 22.578 1.00 93.38 382 PHE A N 1
ATOM 3125 C CA . PHE A 1 382 ? -11.606 0.727 21.138 1.00 93.38 382 PHE A CA 1
ATOM 3126 C C . PHE A 1 382 ? -13.093 0.872 20.781 1.00 93.38 382 PHE A C 1
ATOM 3128 O O . PHE A 1 382 ? -13.391 1.504 19.769 1.00 93.38 382 PHE A O 1
ATOM 3135 N N . ILE A 1 383 ? -13.984 0.262 21.574 1.00 90.62 383 ILE A N 1
ATOM 3136 C CA . ILE A 1 383 ? -15.450 0.421 21.498 1.00 90.62 383 ILE A CA 1
ATOM 3137 C C . ILE A 1 383 ? -15.828 1.761 22.119 1.00 90.62 383 ILE A C 1
ATOM 3139 O O . ILE A 1 383 ? -16.635 2.484 21.493 1.00 90.62 383 ILE A O 1
#

Solvent-accessible surface area (backbone atoms only — not comparable to full-atom values): 21328 Å² total; per-residue (Å²): 103,71,69,56,49,52,51,56,52,69,77,47,64,65,63,32,42,57,68,56,53,20,61,72,72,65,48,42,57,67,55,54,54,48,30,41,75,73,62,79,43,75,70,44,68,47,72,97,84,46,43,63,28,32,50,44,65,61,52,50,52,49,48,48,62,55,66,43,58,67,49,56,69,57,46,36,54,53,57,53,53,56,48,65,69,42,56,88,55,36,58,76,83,59,46,55,54,54,53,53,51,51,51,50,52,45,31,52,30,35,33,40,52,50,48,27,49,54,38,35,75,74,67,70,34,68,73,66,33,69,34,69,92,70,40,98,55,62,66,55,86,88,49,30,59,64,53,62,63,66,50,90,65,67,47,27,51,54,51,44,54,32,48,53,52,38,25,62,72,30,57,76,82,38,60,68,51,56,76,86,55,70,43,56,45,53,85,64,34,39,65,69,52,51,50,51,48,54,53,58,63,64,69,53,67,49,18,62,93,42,35,40,48,66,52,51,27,54,29,49,54,51,48,52,52,52,52,30,61,72,40,46,93,75,16,62,53,45,47,77,60,66,72,58,39,53,51,55,41,66,68,72,54,72,56,78,57,37,34,36,35,19,65,37,29,26,42,32,56,59,62,51,46,43,35,48,53,27,25,75,74,65,35,61,78,46,24,70,45,43,42,38,37,30,23,21,73,44,66,60,38,36,23,47,17,53,51,46,33,47,38,62,67,41,75,79,50,50,69,45,81,35,45,48,85,72,48,60,85,60,52,41,99,86,68,39,67,54,85,61,79,39,78,54,74,55,66,64,81,70,40,46,87,66,68,52,74,57,59,77,70,37,82,63,62,84,43,84,90,50,76,80,52,54,70,69,29,46,57,64,65,77,104

Mean predicted aligned error: 8.74 Å